Protein 8G72 (pdb70)

Nearest PDB structures (foldseek):
  8g72-assembly1_A  TM=1.008E+00  e=3.016E-26  Vicugna pacos
  4w6y-assembly1_B-2  TM=9.538E-01  e=6.584E-18  Lama glama
  6cw2-assembly3_A  TM=8.773E-01  e=2.023E-15  Homo sapiens
  9b82-assembly6_R  TM=9.046E-01  e=1.224E-14  Homo sapiens
  3ztj-assembly1_K  TM=8.642E-01  e=4.111E-15  Homo sapiens

Solvent-accessible surface area: 25667 Å² total; per-residue (Å²): 74,23,84,22,116,8,57,40,29,17,85,20,128,61,55,29,54,35,30,0,36,1,56,7,53,60,87,109,12,39,65,4,8,2,3,0,10,7,58,6,126,91,80,134,36,44,1,0,7,13,6,0,45,45,167,90,41,52,28,49,2,108,55,0,132,86,53,9,63,8,52,21,47,51,106,147,48,15,0,92,0,63,1,58,55,0,62,84,93,0,40,5,37,1,60,0,3,17,33,18,40,44,53,155,72,78,60,58,7,110,78,142,84,96,24,102,47,75,150,8,109,14,17,99,3,42,3,105,203,60,75,120,80,16,45,10,44,76,114,92,112,78,98,28,83,34,37,64,29,101,130,36,112,207,77,41,77,119,220,53,74,56,119,61,156,15,27,107,18,28,10,56,33,69,71,16,76,135,30,85,84,65,52,63,90,143,40,87,47,46,58,77,100,104,22,77,96,76,53,22,24,22,4,109,3,46,24,43,20,28,56,7,70,45,46,204,96,45,40,38,55,103,123,29,81,37,42,76,68,43,145,155,82,82,113,105,19,63,9,14,23,5,3,17,79,15,54,148,166,40,45,107,138,44,14,36,109,102,17,149,111,190,61,125,102,197,102,181,206,195,61,66,24,105,78,88,25,133,84,103,171,47,197,39,34,113,147,114,120,140,119,120,78,40,128,41,118,57,38,124,37,72,29,26,26,44,10,5,22,13,10,30,52,128,140,182,58,110,82,59,10,31,8,33,114,148,38,74,129,77,74,72,99,97,30,10,43,24,33,18,86,60,117,111,20,79,0,34,16,64,99,28,141,91,170,52,98,95,150,56,119,194,57,210,110,97,55,98,91,122,59,22,35,49,16,46,122,61,130,65,21,15,50,62,62,110,59,162

Radius of gyration: 32.64 Å; Cα contacts (8 Å, |Δi|>4): 735; chains: 2; bounding box: 47×43×105 Å

Secondary structure (DSSP, 8-state):
--EEEEE--EEE-TT-EEEEEEEEESS-TTSSEEEEEEE-TTS--EEEEEEETTTTEEEE-TTTTTTEEEEEETTTTEEEEEEES--GGG-EEEEEEE-SSPP-S-PPPP--GGG-SS----EEEEE-/----EEEE-PPP--B--THHHHS--SPPPTT---EEEE-SSB---HHHHHH--SSEEEEESS-GGGTTT--BSEEEEEEEEEEGGGTTT-STT---HHHHHTS---TT--EEEEEE--TTTT--SS-----------------SSSS--TT--STT---S-------S-S-GGGSEEEEEEEEEE--SS---B-----------SS-EEEEETTEEEEEEEEE------TT-----SS-SS--EEE-SSS--EEEEE---

B-factor: mean 228.13, std 33.08, range [181.75, 350.77]

Structure (mmCIF, N/CA/C/O backbone):
data_8G72
#
_entry.id   8G72
#
_cell.length_a   1.00
_cell.length_b   1.00
_cell.length_c   1.00
_cell.angle_alpha   90.00
_cell.angle_beta   90.00
_cell.angle_gamma   90.00
#
_symmetry.space_group_name_H-M   'P 1'
#
loop_
_entity.id
_entity.type
_entity.pdbx_description
1 polymer Nanosota-2
2 polymer 'Spike glycoprotein'
#
loop_
_atom_site.group_PDB
_atom_site.id
_atom_site.type_symbol
_atom_site.label_atom_id
_atom_site.label_alt_id
_atom_site.label_comp_id
_atom_site.label_asym_id
_atom_site.label_entity_id
_atom_site.label_seq_id
_atom_site.pdbx_PDB_ins_code
_atom_site.Cartn_x
_atom_site.Cartn_y
_atom_site.Cartn_z
_atom_site.occupancy
_atom_site.B_iso_or_equiv
_atom_site.auth_seq_id
_atom_site.auth_comp_id
_atom_site.auth_asym_id
_atom_site.auth_atom_id
_atom_site.pdbx_PDB_model_num
ATOM 1 N N . GLN A 1 3 ? 176.664 139.501 256.858 1.00 215.39 1 GLN A N 1
ATOM 2 C CA . GLN A 1 3 ? 175.401 139.988 256.317 1.00 215.39 1 GLN A CA 1
ATOM 3 C C . GLN A 1 3 ? 174.761 141.003 257.254 1.00 215.39 1 GLN A C 1
ATOM 4 O O . GLN A 1 3 ? 175.351 141.396 258.260 1.00 215.39 1 GLN A O 1
ATOM 10 N N . VAL A 1 4 ? 173.548 141.432 256.907 1.00 219.42 2 VAL A N 1
ATOM 11 C CA . VAL A 1 4 ? 172.827 142.402 257.721 1.00 219.42 2 VAL A CA 1
ATOM 12 C C . VAL A 1 4 ? 172.023 141.672 258.788 1.00 219.42 2 VAL A C 1
ATOM 13 O O . VAL A 1 4 ? 171.343 140.677 258.505 1.00 219.42 2 VAL A O 1
ATOM 17 N N . GLN A 1 5 ? 172.092 142.166 260.022 1.00 222.98 3 GLN A N 1
ATOM 18 C CA . GLN A 1 5 ? 171.369 141.588 261.146 1.00 222.98 3 GLN A CA 1
ATOM 19 C C . GLN A 1 5 ? 170.487 142.654 261.778 1.00 222.98 3 GLN A C 1
ATOM 20 O O . GLN A 1 5 ? 170.904 143.805 261.937 1.00 222.98 3 GLN A O 1
ATOM 26 N N . LEU A 1 6 ? 169.262 142.270 262.128 1.00 255.27 4 LEU A N 1
ATOM 27 C CA . LEU A 1 6 ? 168.272 143.197 262.655 1.00 255.27 4 LEU A CA 1
ATOM 28 C C . LEU A 1 6 ? 167.771 142.696 264.002 1.00 255.27 4 LEU A C 1
ATOM 29 O O . LEU A 1 6 ? 167.551 141.495 264.184 1.00 255.27 4 LEU A O 1
ATOM 34 N N . GLN A 1 7 ? 167.586 143.620 264.945 1.00 273.81 5 GLN A N 1
ATOM 35 C CA . GLN A 1 7 ? 167.088 143.273 266.272 1.00 273.81 5 GLN A CA 1
ATOM 36 C C . GLN A 1 7 ? 165.984 144.241 266.665 1.00 273.81 5 GLN A C 1
ATOM 37 O O . GLN A 1 7 ? 166.232 145.443 266.799 1.00 273.81 5 GLN A O 1
ATOM 43 N N . GLU A 1 8 ? 164.774 143.721 266.845 1.00 264.28 6 GLU A N 1
ATOM 44 C CA . GLU A 1 8 ? 163.659 144.531 267.313 1.00 264.28 6 GLU A CA 1
ATOM 45 C C . GLU A 1 8 ? 163.439 144.330 268.808 1.00 264.28 6 GLU A C 1
ATOM 46 O O . GLU A 1 8 ? 163.652 143.241 269.349 1.00 264.28 6 GLU A O 1
ATOM 52 N N . SER A 1 9 ? 163.011 145.399 269.475 1.00 260.53 7 SER A N 1
ATOM 53 C CA . SER A 1 9 ? 162.729 145.343 270.902 1.00 260.53 7 SER A CA 1
ATOM 54 C C . SER A 1 9 ? 161.729 146.435 271.252 1.00 260.53 7 SER A C 1
ATOM 55 O O . SER A 1 9 ? 161.428 147.313 270.442 1.00 260.53 7 SER A O 1
ATOM 58 N N . GLY A 1 10 ? 161.209 146.367 272.476 1.00 256.62 8 GLY A N 1
ATOM 59 C CA . GLY A 1 10 ? 160.322 147.390 272.990 1.00 256.62 8 GLY A CA 1
ATOM 60 C C . GLY A 1 10 ? 158.845 147.063 272.951 1.00 256.62 8 GLY A C 1
ATOM 61 O O . GLY A 1 10 ? 158.036 147.900 273.370 1.00 256.62 8 GLY A O 1
ATOM 62 N N . GLY A 1 11 ? 158.465 145.886 272.462 1.00 253.14 9 GLY A N 1
ATOM 63 C CA . GLY A 1 11 ? 157.065 145.517 272.420 1.00 253.14 9 GLY A CA 1
ATOM 64 C C . GLY A 1 11 ? 156.516 145.190 273.796 1.00 253.14 9 GLY A C 1
ATOM 65 O O . GLY A 1 11 ? 157.242 145.048 274.780 1.00 253.14 9 GLY A O 1
ATOM 66 N N . GLY A 1 12 ? 155.197 145.073 2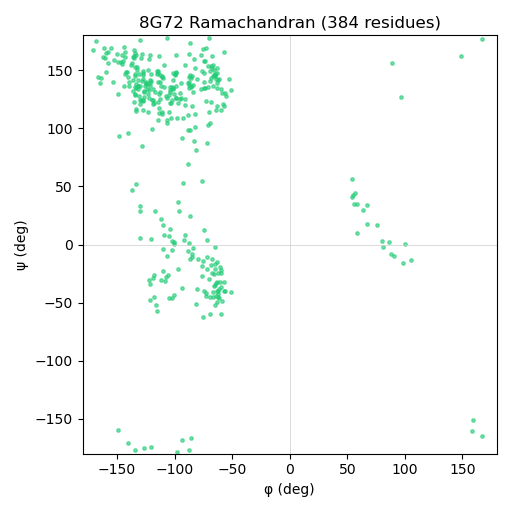73.863 1.00 254.35 10 GLY A N 1
ATOM 67 C CA . GLY A 1 12 ? 154.546 144.777 275.121 1.00 254.35 10 GLY A CA 1
ATOM 68 C C . GLY A 1 12 ? 153.048 144.998 275.036 1.00 254.35 10 GLY A C 1
ATOM 69 O O . GLY A 1 12 ? 152.471 145.102 273.953 1.00 254.35 10 GLY A O 1
ATOM 70 N N . ALA A 1 13 ? 152.435 145.061 276.216 1.00 276.26 11 ALA A N 1
ATOM 71 C CA . ALA A 1 13 ? 150.995 145.224 276.359 1.00 276.26 11 ALA A CA 1
ATOM 72 C C . ALA A 1 13 ? 150.669 146.672 276.694 1.00 276.26 11 ALA A C 1
ATOM 73 O O . ALA A 1 13 ? 151.324 147.280 277.548 1.00 276.26 11 ALA A O 1
ATOM 75 N N . VAL A 1 14 ? 149.659 147.222 276.019 1.00 259.29 12 VAL A N 1
ATOM 76 C CA . VAL A 1 14 ? 149.250 148.607 276.213 1.00 259.29 12 VAL A CA 1
ATOM 77 C C . VAL A 1 14 ? 147.729 148.657 276.309 1.00 259.29 12 VAL A C 1
ATOM 78 O O . VAL A 1 14 ? 147.025 147.725 275.918 1.00 259.29 12 VAL A O 1
ATOM 82 N N . GLN A 1 15 ? 147.230 149.772 276.839 1.00 246.00 13 GLN A N 1
ATOM 83 C CA . GLN A 1 15 ? 145.817 150.058 276.981 1.00 246.00 13 GLN A CA 1
ATOM 84 C C . GLN A 1 15 ? 145.451 151.163 275.998 1.00 246.00 13 GLN A C 1
ATOM 85 O O . GLN A 1 15 ? 146.207 152.138 275.874 1.00 246.00 13 GLN A O 1
ATOM 91 N N . PRO A 1 16 ? 144.319 151.055 275.265 1.00 248.29 14 PRO A N 1
ATOM 92 C CA . PRO A 1 16 ? 144.034 152.037 274.206 1.00 248.29 14 PRO A CA 1
ATOM 93 C C . PRO A 1 16 ? 144.024 153.478 274.692 1.00 248.29 14 PRO A C 1
ATOM 94 O O . PRO A 1 16 ? 143.381 153.812 275.692 1.00 248.29 14 PRO A O 1
ATOM 98 N N . GLY A 1 17 ? 144.746 154.337 273.974 1.00 252.25 15 GLY A N 1
ATOM 99 C CA . GLY A 1 17 ? 145.018 155.694 274.393 1.00 252.25 15 GLY A CA 1
ATOM 100 C C . GLY A 1 17 ? 146.431 155.905 274.892 1.00 252.25 15 GLY A C 1
ATOM 101 O O . GLY A 1 17 ? 146.857 157.059 275.040 1.00 252.25 15 GLY A O 1
ATOM 102 N N . GLY A 1 18 ? 147.167 154.828 275.154 1.00 247.87 16 GLY A N 1
ATOM 103 C CA . GLY A 1 18 ? 148.525 154.920 275.642 1.00 247.87 16 GLY A CA 1
ATOM 104 C C . GLY A 1 18 ? 149.541 155.072 274.525 1.00 247.87 16 GLY A C 1
ATOM 105 O O . GLY A 1 18 ? 149.221 155.356 273.369 1.00 247.87 16 GLY A O 1
ATOM 106 N N . SER A 1 19 ? 150.805 154.874 274.897 1.00 266.33 17 SER A N 1
ATOM 107 C CA . SER A 1 19 ? 151.927 155.011 273.982 1.00 266.33 17 SER A CA 1
ATOM 108 C C . SER A 1 19 ? 152.899 153.861 274.201 1.00 266.33 17 SER A C 1
ATOM 109 O O . SER A 1 19 ? 152.942 153.254 275.274 1.00 266.33 17 SER A O 1
ATOM 112 N N . LEU A 1 20 ? 153.684 153.565 273.167 1.00 260.47 18 LEU A N 1
ATOM 113 C CA . LEU A 1 20 ? 154.700 152.525 273.255 1.00 260.47 18 LEU A CA 1
ATOM 114 C C . LEU A 1 20 ? 155.909 152.927 272.424 1.00 260.47 18 LEU A C 1
ATOM 115 O O . LEU A 1 20 ? 155.809 153.756 271.517 1.00 260.47 18 LEU A O 1
ATOM 120 N N . GLY A 1 21 ? 157.056 152.334 272.748 1.00 249.53 19 GLY A N 1
ATOM 121 C CA . GLY A 1 21 ? 158.274 152.619 272.017 1.00 249.53 19 GLY A CA 1
ATOM 122 C C . GLY A 1 21 ? 158.984 151.388 271.493 1.00 249.53 19 GLY A C 1
ATOM 123 O O . GLY A 1 21 ? 159.453 150.555 272.274 1.00 249.53 19 GLY A O 1
ATOM 124 N N . LEU A 1 22 ? 159.072 151.262 270.172 1.00 246.18 20 LEU A N 1
ATOM 125 C CA . LEU A 1 22 ? 159.806 150.171 269.552 1.00 246.18 20 LEU A CA 1
ATOM 126 C C . LEU A 1 22 ? 161.170 150.659 269.082 1.00 246.18 20 LEU A C 1
ATOM 127 O O . LEU A 1 22 ? 161.331 151.811 268.673 1.00 246.18 20 LEU A O 1
ATOM 132 N N . SER A 1 23 ? 162.152 149.762 269.133 1.00 238.82 21 SER A N 1
ATOM 133 C CA . SER A 1 23 ? 163.520 150.073 268.751 1.00 238.82 21 SER A CA 1
ATOM 134 C C . SER A 1 23 ? 164.053 148.997 267.815 1.00 238.82 21 SER A C 1
ATOM 135 O O . SER A 1 23 ? 163.888 147.799 268.068 1.00 238.82 21 SER A O 1
ATOM 138 N N . CYS A 1 24 ? 164.692 149.440 266.736 1.00 244.30 22 CYS A N 1
ATOM 139 C CA . CYS A 1 24 ? 165.332 148.567 265.759 1.00 244.30 22 CYS A CA 1
ATOM 140 C C . CYS A 1 24 ? 166.822 148.863 265.738 1.00 244.30 22 CYS A C 1
ATOM 141 O O . CYS A 1 24 ? 167.225 150.004 265.482 1.00 244.30 22 CYS A O 1
ATOM 144 N N . THR A 1 25 ? 167.630 147.839 266.002 1.00 235.86 23 THR A N 1
ATOM 145 C CA . THR A 1 25 ? 169.081 147.937 265.923 1.00 235.86 23 THR A CA 1
ATOM 146 C C . THR A 1 25 ? 169.562 147.174 264.693 1.00 235.86 23 THR A C 1
ATOM 147 O O . THR A 1 25 ? 169.209 146.004 264.504 1.00 235.86 23 THR A O 1
ATOM 151 N N . ALA A 1 26 ? 170.363 147.835 263.863 1.00 224.90 24 ALA A N 1
ATOM 152 C CA . ALA A 1 26 ? 170.886 147.245 262.641 1.00 224.90 24 ALA A CA 1
ATOM 153 C C . ALA A 1 26 ? 172.386 147.017 262.767 1.00 224.90 24 ALA A C 1
ATOM 154 O O . ALA A 1 26 ? 173.094 147.804 263.401 1.00 224.90 24 ALA A O 1
ATOM 156 N N . SER A 1 27 ? 172.863 145.934 262.157 1.00 216.22 25 SER A N 1
ATOM 157 C CA . SER A 1 27 ? 174.279 145.606 262.176 1.00 216.22 25 SER A CA 1
ATOM 158 C C . SER A 1 27 ? 174.646 144.944 260.857 1.00 216.22 25 SER A C 1
ATOM 159 O O . SER A 1 27 ? 173.779 144.498 260.102 1.00 216.22 25 SER A O 1
ATOM 162 N N . GLY A 1 28 ? 175.945 144.907 260.574 1.00 219.01 26 GLY A N 1
ATOM 163 C CA . GLY A 1 28 ? 176.439 144.330 259.343 1.00 219.01 26 GLY A CA 1
ATOM 164 C C . GLY A 1 28 ? 176.350 145.239 258.139 1.00 219.01 26 GLY A C 1
ATOM 165 O O . GLY A 1 28 ? 176.788 144.844 257.051 1.00 219.01 26 GLY A O 1
ATOM 166 N N . PHE A 1 29 ? 175.804 146.442 258.299 1.00 231.25 27 PHE A N 1
ATOM 167 C CA . PHE A 1 29 ? 175.659 147.410 257.222 1.00 231.25 27 PHE A CA 1
ATOM 168 C C . PHE A 1 29 ? 175.380 148.768 257.845 1.00 231.25 27 PHE A C 1
ATOM 169 O O . PHE A 1 29 ? 174.673 148.854 258.853 1.00 231.25 27 PHE A O 1
ATOM 177 N N . ASN A 1 30 ? 175.930 149.818 257.244 1.00 241.55 28 ASN A N 1
ATOM 178 C CA . ASN A 1 30 ? 175.846 151.168 257.790 1.00 241.55 28 ASN A CA 1
ATOM 179 C C . ASN A 1 30 ? 174.555 151.810 257.294 1.00 241.55 28 ASN A C 1
ATOM 180 O O . ASN A 1 30 ? 174.499 152.323 256.172 1.00 241.55 28 ASN A O 1
ATOM 185 N N . PHE A 1 31 ? 173.520 151.783 258.132 1.00 248.58 29 PHE A N 1
ATOM 186 C CA . PHE A 1 31 ? 172.212 152.333 257.772 1.00 248.58 29 PHE A CA 1
ATOM 187 C C . PHE A 1 31 ? 172.089 153.790 258.225 1.00 248.58 29 PHE A C 1
ATOM 188 O O . PHE A 1 31 ? 171.148 154.185 258.912 1.00 248.58 29 PHE A O 1
ATOM 196 N N . GLU A 1 32 ? 173.067 154.598 257.820 1.00 261.44 30 GLU A N 1
ATOM 197 C CA . GLU A 1 32 ? 173.025 156.031 258.084 1.00 261.44 30 GLU A CA 1
ATOM 198 C C . GLU A 1 32 ? 172.724 156.861 256.845 1.00 261.44 30 GLU A C 1
ATOM 199 O O . GLU A 1 32 ? 172.486 158.067 256.969 1.00 261.44 30 GLU A O 1
ATOM 205 N N . THR A 1 33 ? 172.739 156.257 255.660 1.00 269.01 31 THR A N 1
ATOM 206 C CA . THR A 1 33 ? 172.356 156.966 254.447 1.00 269.01 31 THR A CA 1
ATOM 207 C C . THR A 1 33 ? 171.471 156.042 253.618 1.00 269.01 31 THR A C 1
ATOM 208 O O . THR A 1 33 ? 171.686 155.861 252.415 1.00 269.01 31 THR A O 1
ATOM 212 N N . SER A 1 34 ? 170.491 155.424 254.273 1.00 269.93 32 SER A N 1
ATOM 213 C CA . SER A 1 34 ? 169.598 154.474 253.623 1.00 269.93 32 SER A CA 1
ATOM 214 C C . SER A 1 34 ? 168.318 154.372 254.441 1.00 269.93 32 SER A C 1
ATOM 215 O O . SER A 1 34 ? 168.255 154.803 255.595 1.00 269.93 32 SER A O 1
ATOM 218 N N . THR A 1 35 ? 167.294 153.787 253.823 1.00 260.04 33 THR A N 1
ATOM 219 C CA . THR A 1 35 ? 165.965 153.736 254.419 1.00 260.04 33 THR A CA 1
ATOM 220 C C . THR A 1 35 ? 165.831 152.536 255.349 1.00 260.04 33 THR A C 1
ATOM 221 O O . THR A 1 35 ? 166.256 151.426 255.013 1.00 260.04 33 THR A O 1
ATOM 225 N N . VAL A 1 36 ? 165.242 152.763 256.523 1.00 252.58 34 VAL A N 1
ATOM 226 C CA . VAL A 1 36 ? 164.907 151.700 257.465 1.00 252.58 34 VAL A CA 1
ATOM 227 C C . VAL A 1 36 ? 163.481 151.932 257.945 1.00 252.58 34 VAL A C 1
ATOM 228 O O . VAL A 1 36 ? 163.090 153.072 258.216 1.00 252.58 34 VAL A O 1
ATOM 232 N N . GLY A 1 37 ? 162.696 150.853 258.049 1.00 265.46 35 GLY A N 1
ATOM 233 C CA . GLY A 1 37 ? 161.289 150.983 258.358 1.00 265.46 35 GLY A CA 1
ATOM 234 C C . GLY A 1 37 ? 160.780 149.860 259.240 1.00 265.46 35 GLY A C 1
ATOM 235 O O . GLY A 1 37 ? 161.461 148.861 259.485 1.00 265.46 35 GLY A O 1
ATOM 236 N N . TRP A 1 38 ? 159.552 150.057 259.713 1.00 261.39 36 TRP A N 1
ATOM 237 C CA . TRP A 1 38 ? 158.827 149.100 260.536 1.00 261.39 36 TRP A CA 1
ATOM 238 C C . TRP A 1 38 ? 157.618 148.580 259.772 1.00 261.39 36 TRP A C 1
ATOM 239 O O . TRP A 1 38 ? 156.818 149.370 259.247 1.00 261.39 36 TRP A O 1
ATOM 250 N N . PHE A 1 39 ? 157.496 147.252 259.731 1.00 270.00 37 PHE A N 1
ATOM 251 C CA . PHE A 1 39 ? 156.390 146.506 259.154 1.00 270.00 37 PHE A CA 1
ATOM 252 C C . PHE A 1 39 ? 155.665 145.777 260.278 1.00 270.00 37 PHE A C 1
ATOM 253 O O . PHE A 1 39 ? 156.214 145.584 261.364 1.00 270.00 37 PHE A O 1
ATOM 261 N N . ARG A 1 40 ? 154.436 145.341 260.011 1.00 277.08 38 ARG A N 1
ATOM 262 C CA . ARG A 1 40 ? 153.705 144.564 261.002 1.00 277.08 38 ARG A CA 1
ATOM 263 C C . ARG A 1 40 ? 152.997 143.403 260.322 1.00 277.08 38 ARG A C 1
ATOM 264 O O . ARG A 1 40 ? 152.696 143.453 259.127 1.00 277.08 38 ARG A O 1
ATOM 272 N N . GLN A 1 41 ? 152.743 142.350 261.097 1.00 256.96 39 GLN A N 1
ATOM 273 C CA . GLN A 1 41 ? 151.844 141.289 260.671 1.00 256.96 39 GLN A CA 1
ATOM 274 C C . GLN A 1 41 ? 150.943 140.949 261.847 1.00 256.96 39 GLN A C 1
ATOM 275 O O . GLN A 1 41 ? 151.413 140.796 262.978 1.00 256.96 39 GLN A O 1
ATOM 281 N N . ALA A 1 42 ? 149.651 140.878 261.584 1.00 249.63 40 ALA A N 1
ATOM 282 C CA . ALA A 1 42 ? 148.723 140.536 262.642 1.00 249.63 40 ALA A CA 1
ATOM 283 C C . ALA A 1 42 ? 147.912 139.306 262.257 1.00 249.63 40 ALA A C 1
ATOM 284 O O . ALA A 1 42 ? 147.678 139.072 261.066 1.00 249.63 40 ALA A O 1
ATOM 286 N N . PRO A 1 43 ? 147.491 138.499 263.229 1.00 249.21 41 PRO A N 1
ATOM 287 C CA . PRO A 1 43 ? 146.659 137.333 262.912 1.00 249.21 41 PRO A CA 1
ATOM 288 C C . PRO A 1 43 ? 145.383 137.743 262.191 1.00 249.21 41 PRO A C 1
ATOM 289 O O . PRO A 1 43 ? 144.572 138.514 262.709 1.00 249.21 41 PRO A O 1
ATOM 293 N N . GLY A 1 44 ? 145.207 137.213 260.982 1.00 268.83 42 GLY A N 1
ATOM 294 C CA . GLY A 1 44 ? 144.107 137.600 260.128 1.00 268.83 42 GLY A CA 1
ATOM 295 C C . GLY A 1 44 ? 144.357 138.823 259.272 1.00 268.83 42 GLY A C 1
ATOM 296 O O . GLY A 1 44 ? 143.448 139.241 258.542 1.00 268.83 42 GLY A O 1
ATOM 297 N N . LYS A 1 45 ? 145.551 139.410 259.334 1.00 269.33 43 LYS A N 1
ATOM 298 C CA . LYS A 1 45 ? 145.893 140.574 258.532 1.00 269.33 43 LYS A CA 1
ATOM 299 C C . LYS A 1 45 ? 147.183 140.313 257.768 1.00 269.33 43 LYS A C 1
ATOM 300 O O . LYS A 1 45 ? 148.074 139.596 258.231 1.00 269.33 43 LYS A O 1
ATOM 306 N N . GLU A 1 46 ? 147.268 140.910 256.582 1.00 286.11 44 GLU A N 1
ATOM 307 C CA . GLU A 1 46 ? 148.457 140.773 255.753 1.00 286.11 44 GLU A CA 1
ATOM 308 C C . GLU A 1 46 ? 149.604 141.604 256.318 1.00 286.11 44 GLU A C 1
ATOM 309 O O . GLU A 1 46 ? 149.398 142.559 257.073 1.00 286.11 44 GLU A O 1
ATOM 315 N N . ASN A 1 47 ? 150.826 141.222 255.952 1.00 288.69 45 ASN A N 1
ATOM 316 C CA . ASN A 1 47 ? 152.000 141.987 256.351 1.00 288.69 45 ASN A CA 1
ATOM 317 C C . ASN A 1 47 ? 151.946 143.385 255.749 1.00 288.69 45 ASN A C 1
ATOM 318 O O . ASN A 1 47 ? 151.928 143.549 254.526 1.00 288.69 45 ASN A O 1
ATOM 323 N N . GLU A 1 48 ? 151.923 144.395 256.615 1.00 280.92 46 GLU A N 1
ATOM 324 C CA . GLU A 1 48 ? 151.786 145.787 256.206 1.00 280.92 46 GLU A CA 1
ATOM 325 C C . GLU A 1 48 ? 152.920 146.604 256.805 1.00 280.92 46 GLU A C 1
ATOM 326 O O . GLU A 1 48 ? 153.209 146.488 258.001 1.00 280.92 46 GLU A O 1
ATOM 332 N N . GLY A 1 49 ? 153.561 147.423 255.975 1.00 280.52 47 GLY A N 1
ATOM 333 C CA . GLY A 1 49 ? 154.521 148.385 256.490 1.00 280.52 47 GLY A CA 1
ATOM 334 C C . GLY A 1 49 ? 153.803 149.561 257.120 1.00 280.52 47 GLY A C 1
ATOM 335 O O . GLY A 1 49 ? 152.853 150.106 256.546 1.00 280.52 47 GLY A O 1
ATOM 336 N N . VAL A 1 50 ? 154.245 149.954 258.312 1.00 279.96 48 VAL A N 1
ATOM 337 C CA . VAL A 1 50 ? 153.622 151.053 259.025 1.00 279.96 48 VAL A CA 1
ATOM 338 C C . VAL A 1 50 ? 154.485 152.311 259.038 1.00 279.96 48 VAL A C 1
ATOM 339 O O . VAL A 1 50 ? 153.936 153.417 259.106 1.00 279.96 48 VAL A O 1
ATOM 343 N N . SER A 1 51 ? 155.808 152.190 258.964 1.00 272.22 49 SER A N 1
ATOM 344 C CA . SER A 1 51 ? 156.614 153.403 259.024 1.00 272.22 49 SER A CA 1
ATOM 345 C C . SER A 1 51 ? 157.926 153.187 258.290 1.00 272.22 49 SER A C 1
ATOM 346 O O . SER A 1 51 ? 158.358 152.052 258.093 1.00 272.22 49 SER A O 1
ATOM 349 N N . CYS A 1 52 ? 158.552 154.291 257.883 1.00 299.33 50 CYS A N 1
ATOM 350 C CA . CYS A 1 52 ? 159.883 154.243 257.296 1.00 299.33 50 CYS A CA 1
ATOM 351 C C . CYS A 1 52 ? 160.540 155.612 257.403 1.00 299.33 50 CYS A C 1
ATOM 352 O O . CYS A 1 52 ? 159.867 156.646 257.356 1.00 299.33 50 CYS A O 1
ATOM 355 N N . ILE A 1 53 ? 161.865 155.609 257.545 1.00 284.00 51 ILE A N 1
ATOM 356 C CA . ILE A 1 53 ? 162.653 156.830 257.648 1.00 284.00 51 ILE A CA 1
ATOM 357 C C . ILE A 1 53 ? 163.942 156.658 256.852 1.00 284.00 51 ILE A C 1
ATOM 358 O O . ILE A 1 53 ? 164.577 155.596 256.903 1.00 284.00 51 ILE A O 1
ATOM 363 N N . ASN A 1 54 ? 164.302 157.689 256.090 1.00 287.69 52 ASN A N 1
ATOM 364 C CA . ASN A 1 54 ? 165.583 157.759 255.394 1.00 287.69 52 ASN A CA 1
ATOM 365 C C . ASN A 1 54 ? 166.467 158.746 256.150 1.00 287.69 52 ASN A C 1
ATOM 366 O O . ASN A 1 54 ? 166.174 159.946 256.189 1.00 287.69 52 ASN A O 1
ATOM 371 N N . LYS A 1 55 ? 167.549 158.240 256.749 1.00 254.12 53 LYS A N 1
ATOM 372 C CA . LYS A 1 55 ? 168.382 159.070 257.614 1.00 254.12 53 LYS A CA 1
ATOM 373 C C . LYS A 1 55 ? 169.194 160.087 256.815 1.00 254.12 53 LYS A C 1
ATOM 374 O O . LYS A 1 55 ? 169.607 161.114 257.366 1.00 254.12 53 LYS A O 1
ATO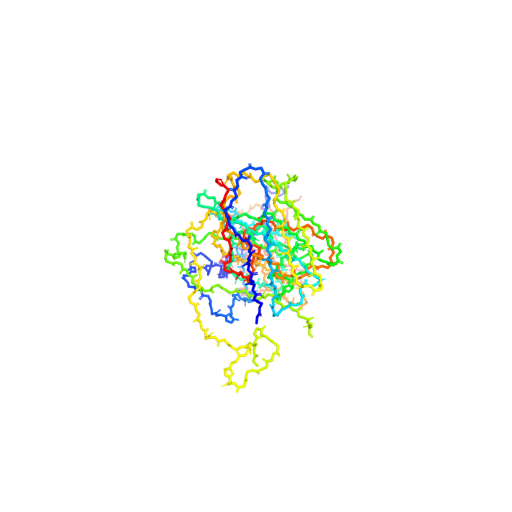M 380 N N . GLY A 1 56 ? 169.405 159.836 255.519 1.00 242.22 54 GLY A N 1
ATOM 381 C CA . GLY A 1 56 ? 170.183 160.763 254.708 1.00 242.22 54 GLY A CA 1
ATOM 382 C C . GLY A 1 56 ? 169.700 162.194 254.832 1.00 242.22 54 GLY A C 1
ATOM 383 O O . GLY A 1 56 ? 170.498 163.132 254.903 1.00 242.22 54 GLY A O 1
ATOM 384 N N . TYR A 1 57 ? 168.379 162.380 254.867 1.00 246.57 55 TYR A N 1
ATOM 385 C CA . TYR A 1 57 ? 167.784 163.648 255.269 1.00 246.57 55 TYR A CA 1
ATOM 386 C C . TYR A 1 57 ? 166.706 163.419 256.325 1.00 246.57 55 TYR A C 1
ATOM 387 O O . TYR A 1 57 ? 166.036 164.368 256.744 1.00 246.57 55 TYR A O 1
ATOM 396 N N . GLU A 1 58 ? 166.557 162.176 256.788 1.00 263.58 56 GLU A N 1
ATOM 397 C CA . GLU A 1 58 ? 165.554 161.761 257.765 1.00 263.58 56 GLU A CA 1
ATOM 398 C C . GLU A 1 58 ? 164.133 161.922 257.242 1.00 263.58 56 GLU A C 1
ATOM 399 O O . GLU A 1 58 ? 163.209 162.159 258.028 1.00 263.58 56 GLU A O 1
ATOM 405 N N . ASP A 1 59 ? 163.934 161.804 255.930 1.00 261.40 57 ASP A N 1
ATOM 406 C CA . ASP A 1 59 ? 162.602 161.927 255.347 1.00 261.40 57 ASP A CA 1
ATOM 407 C C . ASP A 1 59 ? 161.731 160.763 255.802 1.00 261.40 57 ASP A C 1
ATOM 408 O O . ASP A 1 59 ? 162.175 159.611 255.813 1.00 261.40 57 ASP A O 1
ATOM 413 N N . THR A 1 60 ? 160.491 161.062 256.171 1.00 272.23 58 THR A N 1
ATOM 414 C CA . THR A 1 60 ? 159.633 160.125 256.876 1.00 272.23 58 THR A CA 1
ATOM 415 C C . THR A 1 60 ? 158.428 159.740 256.022 1.00 272.23 58 THR A C 1
ATOM 416 O O . THR A 1 60 ? 157.949 160.531 255.204 1.00 272.23 58 THR A O 1
ATOM 420 N N . ASN A 1 61 ? 157.949 158.507 256.211 1.00 265.89 59 ASN A N 1
ATOM 421 C CA . ASN A 1 61 ? 156.715 158.037 255.594 1.00 265.89 59 ASN A CA 1
ATOM 422 C C . ASN A 1 61 ? 155.982 157.122 256.566 1.00 265.89 59 ASN A C 1
ATOM 423 O O . ASN A 1 61 ? 156.614 156.398 257.341 1.00 265.89 59 ASN A O 1
ATOM 428 N N . TYR A 1 62 ? 154.648 157.152 256.512 1.00 269.76 60 TYR A N 1
ATOM 429 C CA . TYR A 1 62 ? 153.811 156.326 257.372 1.00 269.76 60 TYR A CA 1
ATOM 430 C C . TYR A 1 62 ? 152.717 155.680 256.536 1.00 269.76 60 TYR A C 1
ATOM 431 O O . TYR A 1 62 ? 152.308 156.227 255.508 1.00 269.76 60 TYR A O 1
ATOM 440 N N . ALA A 1 63 ? 152.244 154.518 256.982 1.00 257.64 61 ALA A N 1
ATOM 441 C CA . ALA A 1 63 ? 151.095 153.889 256.345 1.00 257.64 61 ALA A CA 1
ATOM 442 C C . ALA A 1 63 ? 149.845 154.739 256.541 1.00 257.64 61 ALA A C 1
ATOM 443 O O . ALA A 1 63 ? 149.713 155.457 257.536 1.00 257.64 61 ALA A O 1
ATOM 445 N N . ASP A 1 64 ? 148.924 154.661 255.575 1.00 265.04 62 ASP A N 1
ATOM 446 C CA . ASP A 1 64 ? 147.652 155.365 255.713 1.00 265.04 62 ASP A CA 1
ATOM 447 C C . ASP A 1 64 ? 146.874 154.878 256.927 1.00 265.04 62 ASP A C 1
ATOM 448 O O . ASP A 1 64 ? 146.145 155.657 257.552 1.00 265.04 62 ASP A O 1
ATOM 453 N N . SER A 1 65 ? 147.014 153.597 257.276 1.00 272.89 63 SER A N 1
ATOM 454 C CA . SER A 1 65 ? 146.345 153.065 258.456 1.00 272.89 63 SER A CA 1
ATOM 455 C C . SER A 1 65 ? 146.916 153.628 259.750 1.00 272.89 63 SER A C 1
ATOM 456 O O . SER A 1 65 ? 146.263 153.533 260.794 1.00 272.89 63 SER A O 1
ATOM 459 N N . VAL A 1 66 ? 148.115 154.208 259.707 1.00 269.22 64 VAL A N 1
ATOM 460 C CA . VAL A 1 66 ? 148.781 154.726 260.895 1.00 269.22 64 VAL A CA 1
ATOM 461 C C . VAL A 1 66 ? 149.084 156.212 260.798 1.00 269.22 64 VAL A C 1
ATOM 462 O O . VAL A 1 66 ? 149.730 156.758 261.699 1.00 269.22 64 VAL A O 1
ATOM 466 N N . LYS A 1 67 ? 148.650 156.883 259.731 1.00 271.96 65 LYS A N 1
ATOM 467 C CA . LYS A 1 67 ? 148.912 158.308 259.571 1.00 271.96 65 LYS A CA 1
ATOM 468 C C . LYS A 1 67 ? 148.314 159.107 260.722 1.00 271.96 65 LYS A C 1
ATOM 469 O O . LYS A 1 67 ? 147.163 158.894 261.113 1.00 271.96 65 LYS A O 1
ATOM 475 N N . GLY A 1 68 ? 149.107 160.028 261.264 1.00 281.60 66 GLY A N 1
ATOM 476 C CA . GLY A 1 68 ? 148.660 160.891 262.334 1.00 281.60 66 GLY A CA 1
ATOM 477 C C . GLY A 1 68 ? 148.677 160.275 263.715 1.00 281.60 66 GLY A C 1
ATOM 478 O O . GLY A 1 68 ? 148.248 160.934 264.671 1.00 281.60 66 GLY A O 1
ATOM 479 N N . ARG A 1 69 ? 149.154 159.041 263.857 1.00 273.37 67 ARG A N 1
ATOM 480 C CA . ARG A 1 69 ? 149.175 158.362 265.145 1.00 273.37 67 ARG A CA 1
ATOM 481 C C . ARG A 1 69 ? 150.561 157.930 265.595 1.00 273.37 67 ARG A C 1
ATOM 482 O O . ARG A 1 69 ? 150.830 157.942 266.798 1.00 273.37 67 ARG A O 1
ATOM 490 N N . PHE A 1 70 ? 151.444 157.552 264.674 1.00 280.15 68 PHE A N 1
ATOM 491 C CA . PHE A 1 70 ? 152.772 157.054 265.007 1.00 280.15 68 PHE A CA 1
ATOM 492 C C . PHE A 1 70 ? 153.822 158.029 264.493 1.00 280.15 68 PHE A C 1
ATOM 493 O O . PHE A 1 70 ? 153.610 158.702 263.479 1.00 280.15 68 PHE A O 1
ATOM 501 N N . THR A 1 71 ? 154.952 158.113 265.196 1.00 263.62 69 THR A N 1
ATOM 502 C CA . THR A 1 71 ? 156.067 158.953 264.766 1.00 263.62 69 THR A CA 1
ATOM 503 C C . THR A 1 71 ? 157.361 158.151 264.821 1.00 263.62 69 THR A C 1
ATOM 504 O O . THR A 1 71 ? 157.681 157.548 265.849 1.00 263.62 69 THR A O 1
ATOM 508 N N . ILE A 1 72 ? 158.100 158.135 263.714 1.00 267.41 70 ILE A N 1
ATOM 509 C CA . ILE A 1 72 ? 159.343 157.376 263.611 1.00 267.41 70 ILE A CA 1
ATOM 510 C C . ILE A 1 72 ? 160.518 158.345 263.563 1.00 267.41 70 ILE A C 1
ATOM 511 O O . ILE A 1 72 ? 160.422 159.435 262.982 1.00 267.41 70 ILE A O 1
ATOM 516 N N . SER A 1 73 ? 161.626 157.954 264.189 1.00 258.40 71 SER A N 1
ATOM 517 C CA . SER A 1 73 ? 162.825 158.776 264.240 1.00 258.40 71 SER A CA 1
ATOM 518 C C . SER A 1 73 ? 164.041 157.869 264.134 1.00 258.40 71 SER A C 1
ATOM 519 O O . SER A 1 73 ? 163.961 156.659 264.365 1.00 258.40 71 SER A O 1
ATOM 522 N N . ARG A 1 74 ? 165.173 158.469 263.780 1.00 265.49 72 ARG A N 1
ATOM 523 C CA . ARG A 1 74 ? 166.413 157.738 263.574 1.00 265.49 72 ARG A CA 1
ATOM 524 C C . ARG A 1 74 ? 167.513 158.362 264.419 1.00 265.49 72 ARG A C 1
ATOM 525 O O . ARG A 1 74 ? 167.696 159.583 264.408 1.00 265.49 72 ARG A O 1
ATOM 533 N N . ASP A 1 75 ? 168.243 157.522 265.150 1.00 270.64 73 ASP A N 1
ATOM 534 C CA . ASP A 1 75 ? 169.326 157.959 266.024 1.00 270.64 73 ASP A CA 1
ATOM 535 C C . ASP A 1 75 ? 170.640 157.480 265.417 1.00 270.64 73 ASP A C 1
ATOM 536 O O . ASP A 1 75 ? 170.892 156.270 265.339 1.00 270.64 73 ASP A O 1
ATOM 541 N N . ALA A 1 76 ? 171.467 158.434 264.983 1.00 278.38 74 ALA A N 1
ATOM 542 C CA . ALA A 1 76 ? 172.772 158.103 264.419 1.00 278.38 74 ALA A CA 1
ATOM 543 C C . ALA A 1 76 ? 173.740 157.647 265.503 1.00 278.38 74 ALA A C 1
ATOM 544 O O . ALA A 1 76 ? 174.504 156.695 265.306 1.00 278.38 74 ALA A O 1
ATOM 546 N N . ALA A 1 77 ? 173.730 158.326 266.653 1.00 277.05 75 ALA A N 1
ATOM 547 C CA . ALA A 1 77 ? 174.622 157.948 267.744 1.00 277.05 75 ALA A CA 1
ATOM 548 C C . ALA A 1 77 ? 174.312 156.544 268.245 1.00 277.05 75 ALA A C 1
ATOM 549 O O . ALA A 1 77 ? 175.227 155.768 268.545 1.00 277.05 75 ALA A O 1
ATOM 551 N N . LYS A 1 78 ? 173.030 156.200 268.341 1.00 283.65 76 LYS A N 1
ATOM 552 C CA . LYS A 1 78 ? 172.622 154.851 268.702 1.00 283.65 76 LYS A CA 1
ATOM 553 C C . LYS A 1 78 ? 172.533 153.921 267.499 1.00 283.65 76 LYS A C 1
ATOM 554 O O . LYS A 1 78 ? 172.450 152.703 267.688 1.00 283.65 76 LYS A O 1
ATOM 560 N N . ASN A 1 79 ? 172.566 154.465 266.278 1.00 269.81 77 ASN A N 1
ATOM 561 C CA . ASN A 1 79 ? 172.437 153.678 265.050 1.00 269.81 77 ASN A CA 1
ATOM 562 C C . ASN A 1 79 ? 171.162 152.837 265.073 1.00 269.81 77 ASN A C 1
ATOM 563 O O . ASN A 1 79 ? 171.153 151.665 264.690 1.00 269.81 77 ASN A O 1
ATOM 568 N N . THR A 1 80 ? 170.070 153.450 265.526 1.00 266.47 78 THR A N 1
ATOM 569 C CA . THR A 1 80 ? 168.829 152.720 265.739 1.00 266.47 78 THR A CA 1
ATOM 570 C C . THR A 1 80 ? 167.658 153.503 265.167 1.00 266.47 78 THR A C 1
ATOM 571 O O . THR A 1 80 ? 167.764 154.690 264.852 1.00 266.47 78 THR A O 1
ATOM 575 N N . VAL A 1 81 ? 166.534 152.808 265.027 1.00 257.09 79 VAL A N 1
ATOM 576 C CA . VAL A 1 81 ? 165.286 153.399 264.562 1.00 257.09 79 VAL A CA 1
ATOM 577 C C . VAL A 1 81 ? 164.251 153.254 265.669 1.00 257.09 79 VAL A C 1
ATOM 578 O O . VAL A 1 81 ? 163.939 152.133 266.086 1.00 257.09 79 VAL A O 1
ATOM 582 N N . TYR A 1 82 ? 163.717 154.378 266.137 1.00 250.60 80 TYR A N 1
ATOM 583 C CA . TYR A 1 82 ? 162.776 154.393 267.248 1.00 250.60 80 TYR A CA 1
ATOM 584 C C . TYR A 1 82 ? 161.403 154.827 266.757 1.00 250.60 80 TYR A C 1
ATOM 585 O O . TYR A 1 82 ? 161.259 155.901 266.167 1.00 250.60 80 TYR A O 1
ATOM 594 N N . LEU A 1 83 ? 160.395 154.002 267.023 1.00 263.70 81 LEU A N 1
ATOM 595 C CA . LEU A 1 83 ? 159.022 154.286 266.631 1.00 263.70 81 LEU A CA 1
ATOM 596 C C . LEU A 1 83 ? 158.177 154.481 267.881 1.00 263.70 81 LEU A C 1
ATOM 597 O O . LEU A 1 83 ? 158.106 153.589 268.733 1.00 263.70 81 LEU A O 1
ATOM 602 N N . GLN A 1 84 ? 157.542 155.646 267.985 1.00 277.31 82 GLN A N 1
ATOM 603 C CA . GLN A 1 84 ? 156.686 155.995 269.110 1.00 277.31 82 GLN A CA 1
ATOM 604 C C . GLN A 1 84 ? 155.233 155.908 268.662 1.00 277.31 82 GLN A C 1
ATOM 605 O O . GLN A 1 84 ? 154.856 156.493 267.638 1.00 277.31 82 GLN A O 1
ATOM 611 N N . MET A 1 85 ? 154.426 155.176 269.426 1.00 271.97 83 MET A N 1
ATOM 612 C CA . MET A 1 85 ? 153.038 154.893 269.086 1.00 271.97 83 MET A CA 1
ATOM 613 C C . MET A 1 85 ? 152.141 155.577 270.109 1.00 271.97 83 MET A C 1
ATOM 614 O O . MET A 1 85 ? 152.188 155.247 271.300 1.00 271.97 83 MET A O 1
ATOM 619 N N . ASP A 1 86 ? 151.322 156.515 269.646 1.00 270.03 84 ASP A N 1
ATOM 620 C CA . ASP A 1 86 ? 150.374 157.222 270.492 1.00 270.03 84 ASP A CA 1
ATOM 621 C C . ASP A 1 86 ? 148.947 156.850 270.108 1.00 270.03 84 ASP A C 1
ATOM 622 O O . ASP A 1 86 ? 148.637 156.616 268.936 1.00 270.03 84 ASP A O 1
ATOM 627 N N . SER A 1 87 ? 148.077 156.811 271.119 1.00 265.65 85 SER A N 1
ATOM 628 C CA . SER A 1 87 ? 146.659 156.486 270.944 1.00 265.65 85 SER A CA 1
ATOM 629 C C . SER A 1 87 ? 146.481 155.159 270.208 1.00 265.65 85 SER A C 1
ATOM 630 O O . SER A 1 87 ? 145.824 155.075 269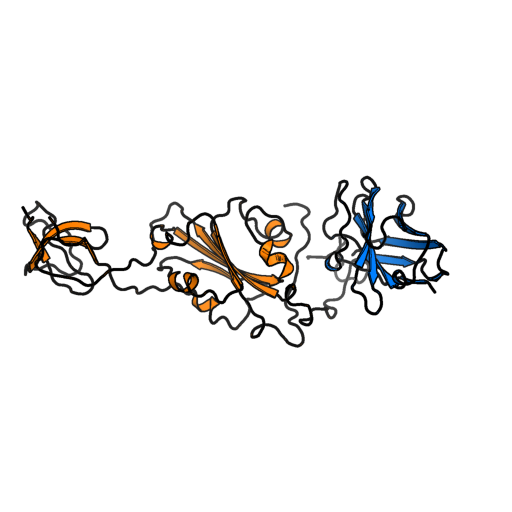.168 1.00 265.65 85 SER A O 1
ATOM 633 N N . LEU A 1 88 ? 147.083 154.112 270.766 1.00 273.42 86 LEU A N 1
ATOM 634 C CA . LEU A 1 88 ? 147.033 152.792 270.150 1.00 273.42 86 LEU A CA 1
ATOM 635 C C . LEU A 1 88 ? 145.621 152.227 270.115 1.00 273.42 86 LEU A C 1
ATOM 636 O O . LEU A 1 88 ? 144.819 152.434 271.030 1.00 273.42 86 LEU A O 1
ATOM 641 N N . GLN A 1 89 ? 145.331 151.503 269.042 1.00 276.94 87 GLN A N 1
ATOM 642 C CA . GLN A 1 89 ? 144.050 150.882 268.764 1.00 276.94 87 GLN A CA 1
ATOM 643 C C . GLN A 1 89 ? 144.236 149.378 268.595 1.00 276.94 87 GLN A C 1
ATOM 644 O O . GLN A 1 89 ? 145.352 148.911 268.337 1.00 276.94 87 GLN A O 1
ATOM 650 N N . PRO A 1 90 ? 143.168 148.586 268.753 1.00 291.07 88 PRO A N 1
ATOM 651 C CA . PRO A 1 90 ? 143.322 147.122 268.666 1.00 291.07 88 PRO A CA 1
ATOM 652 C C . PRO A 1 90 ? 143.918 146.626 267.356 1.00 291.07 88 PRO A C 1
ATOM 653 O O . PRO A 1 90 ? 144.622 145.609 267.357 1.00 291.07 88 PRO A O 1
ATOM 657 N N . GLU A 1 91 ? 143.656 147.306 266.238 1.00 276.49 89 GLU A N 1
ATOM 658 C CA . GLU A 1 91 ? 144.231 146.887 264.964 1.00 276.49 89 GLU A CA 1
ATOM 659 C C . GLU A 1 91 ? 145.749 147.005 264.934 1.00 276.49 89 GLU A C 1
ATOM 660 O O . GLU A 1 91 ? 146.381 146.403 264.059 1.00 276.49 89 GLU A O 1
ATOM 666 N N . ASP A 1 92 ? 146.346 147.756 265.859 1.00 256.00 90 ASP A N 1
ATOM 667 C CA . ASP A 1 92 ? 147.796 147.873 265.926 1.00 256.00 90 ASP A CA 1
ATOM 668 C C . ASP A 1 92 ? 148.454 146.680 266.605 1.00 256.00 90 ASP A C 1
ATOM 669 O O . ASP A 1 92 ? 149.681 146.549 266.533 1.00 256.00 90 ASP A O 1
ATOM 674 N N . THR A 1 93 ? 147.678 145.820 267.261 1.00 271.67 91 THR A N 1
ATOM 675 C CA . THR A 1 93 ? 148.229 144.611 267.859 1.00 271.67 91 THR A CA 1
ATOM 676 C C . THR A 1 93 ? 148.774 143.699 266.769 1.00 271.67 91 THR A C 1
ATOM 677 O O . THR A 1 93 ? 148.017 143.205 265.927 1.00 271.67 91 THR A O 1
ATOM 681 N N . ALA A 1 94 ? 150.086 143.470 266.791 1.00 284.05 92 ALA A N 1
ATOM 682 C CA . ALA A 1 94 ? 150.752 142.720 265.734 1.00 284.05 92 ALA A CA 1
ATOM 683 C C . ALA A 1 94 ? 152.190 142.438 266.154 1.00 284.05 92 ALA A C 1
ATOM 684 O O . ALA A 1 94 ? 152.703 142.999 267.130 1.00 284.05 92 ALA A O 1
ATOM 686 N N . THR A 1 95 ? 152.832 141.545 265.403 1.00 269.88 93 THR A N 1
ATOM 687 C CA . THR A 1 95 ? 154.268 141.337 265.499 1.00 269.88 93 THR A CA 1
ATOM 688 C C . THR A 1 95 ? 154.957 142.256 264.499 1.00 269.88 93 THR A C 1
ATOM 689 O O . THR A 1 95 ? 154.640 142.234 263.305 1.00 269.88 93 THR A O 1
ATOM 693 N N . TYR A 1 96 ? 155.891 143.063 264.991 1.00 268.67 94 TYR A N 1
ATOM 694 C CA . TYR A 1 96 ? 156.532 144.105 264.205 1.00 268.67 94 TYR A CA 1
ATOM 695 C C . TYR A 1 96 ? 157.917 143.647 263.768 1.00 268.67 94 TYR A C 1
ATOM 696 O O . TYR A 1 96 ? 158.679 143.093 264.569 1.00 268.67 94 TYR A O 1
ATOM 705 N N . TYR A 1 97 ? 158.231 143.885 262.499 1.00 274.45 95 TYR A N 1
ATOM 706 C CA . TYR A 1 97 ? 159.516 143.550 261.905 1.00 274.45 95 TYR A CA 1
ATOM 707 C C . TYR A 1 97 ? 160.219 144.831 261.488 1.00 274.45 95 TYR A C 1
ATOM 708 O O . TYR A 1 97 ? 159.572 145.806 261.097 1.00 274.45 95 TYR A O 1
ATOM 717 N N . CYS A 1 98 ? 161.542 144.835 261.585 1.00 283.02 96 CYS A N 1
ATOM 718 C CA . CYS A 1 98 ? 162.329 145.939 261.063 1.00 283.02 96 CYS A CA 1
ATOM 719 C C . CYS A 1 98 ? 162.931 145.529 259.726 1.00 283.02 96 CYS A C 1
ATOM 720 O O . CYS A 1 98 ? 163.476 144.430 259.589 1.00 283.02 96 CYS A O 1
ATOM 723 N N . ALA A 1 99 ? 162.830 146.417 258.738 1.00 291.75 97 ALA A N 1
ATOM 724 C CA . ALA A 1 99 ? 163.147 146.050 257.366 1.00 291.75 97 ALA A CA 1
ATOM 725 C C . ALA A 1 99 ? 163.824 147.213 256.655 1.00 291.75 97 ALA A C 1
ATOM 726 O O . ALA A 1 99 ? 163.822 148.347 257.140 1.00 291.75 97 ALA A O 1
ATOM 728 N N . ALA A 1 100 ? 164.420 146.907 255.504 1.00 271.21 98 ALA A N 1
ATOM 729 C CA . ALA A 1 100 ? 165.090 147.901 254.682 1.00 271.21 98 ALA A CA 1
ATOM 730 C C . ALA A 1 100 ? 165.006 147.473 253.224 1.00 271.21 98 ALA A C 1
ATOM 731 O O . ALA A 1 100 ? 164.711 146.314 252.919 1.00 271.21 98 ALA A O 1
ATOM 733 N N . HIS A 1 101 ? 165.270 148.419 252.328 1.00 244.04 99 HIS A N 1
ATOM 734 C CA . HIS A 1 101 ? 165.248 148.178 250.891 1.00 244.04 99 HIS A CA 1
ATOM 735 C C . HIS A 1 101 ? 166.605 147.656 250.444 1.00 244.04 99 HIS A C 1
ATOM 736 O O . HIS A 1 101 ? 167.637 148.038 251.007 1.00 244.04 99 HIS A O 1
ATOM 743 N N . ASN A 1 102 ? 166.597 146.774 249.442 1.00 228.84 100 ASN A N 1
ATOM 744 C CA . ASN A 1 102 ? 167.846 146.234 248.916 1.00 228.84 100 ASN A CA 1
ATOM 745 C C . ASN A 1 102 ? 168.749 147.348 248.403 1.00 228.84 100 ASN A C 1
ATOM 746 O O . ASN A 1 102 ? 169.942 147.394 248.724 1.00 228.84 100 ASN A O 1
ATOM 751 N N . GLU A 1 103 ? 168.198 148.250 247.603 1.00 233.28 101 GLU A N 1
ATOM 752 C CA . GLU A 1 103 ? 168.965 149.391 247.130 1.00 233.28 101 GLU A CA 1
ATOM 753 C C . GLU A 1 103 ? 168.922 150.507 248.169 1.00 233.28 101 GLU A C 1
ATOM 754 O O . GLU A 1 103 ? 167.834 151.001 248.497 1.00 233.28 101 GLU A O 1
ATOM 760 N N . PRO A 1 104 ? 170.061 150.930 248.707 1.00 232.80 102 PRO A N 1
ATOM 761 C CA . PRO A 1 104 ? 170.057 152.050 249.651 1.00 232.80 102 PRO A CA 1
ATOM 762 C C . PRO A 1 104 ? 169.801 153.371 248.945 1.00 232.80 102 PRO A C 1
ATOM 763 O O . PRO A 1 104 ? 170.518 153.765 248.022 1.00 232.80 102 PRO A O 1
ATOM 767 N N . TYR A 1 105 ? 168.756 154.060 249.396 1.00 245.23 103 TYR A N 1
ATOM 768 C CA . TYR A 1 105 ? 168.405 155.334 248.794 1.00 245.23 103 TYR A CA 1
ATOM 769 C C . TYR A 1 105 ? 169.249 156.457 249.389 1.00 245.23 103 TYR A C 1
ATOM 770 O O . TYR A 1 105 ? 169.807 156.341 250.483 1.00 245.23 103 TYR A O 1
ATOM 779 N N . PHE A 1 106 ? 169.334 157.563 248.649 1.00 250.23 104 PHE A N 1
ATOM 780 C CA . PHE A 1 106 ? 170.175 158.687 249.036 1.00 250.23 104 PHE A CA 1
ATOM 781 C C . PHE A 1 106 ? 169.434 160.017 248.987 1.00 250.23 104 PHE A C 1
ATOM 782 O O . PHE A 1 106 ? 170.068 161.055 248.762 1.00 250.23 104 PHE A O 1
ATOM 790 N N . CYS A 1 107 ? 168.120 160.019 249.189 1.00 276.99 105 CYS A N 1
ATOM 791 C CA . CYS A 1 107 ? 167.327 161.227 249.004 1.00 276.99 105 CYS A CA 1
ATOM 792 C C . CYS A 1 107 ? 166.146 161.205 249.963 1.00 276.99 105 CYS A C 1
ATOM 793 O O . CYS A 1 107 ? 166.144 160.492 250.970 1.00 276.99 105 CYS A O 1
ATOM 796 N N . ASP A 1 108 ? 165.134 162.005 249.628 1.00 267.86 106 ASP A N 1
ATOM 797 C CA . ASP A 1 108 ? 163.927 162.162 250.427 1.00 267.86 106 ASP A CA 1
ATOM 798 C C . ASP A 1 108 ? 162.873 161.113 250.105 1.00 267.86 106 ASP A C 1
ATOM 799 O O . ASP A 1 108 ? 161.679 161.366 250.305 1.00 267.86 106 ASP A O 1
ATOM 804 N N . TYR A 1 109 ? 163.288 159.958 249.590 1.00 250.92 107 TYR A N 1
ATOM 805 C CA . TYR A 1 109 ? 162.343 158.956 249.121 1.00 250.92 107 TYR A CA 1
ATOM 806 C C . TYR A 1 109 ? 161.412 158.511 250.241 1.00 250.92 107 TYR A C 1
ATOM 807 O O . TYR A 1 109 ? 161.852 158.170 251.343 1.00 250.92 107 TYR A O 1
ATOM 816 N N . SER A 1 110 ? 160.114 158.521 249.951 1.00 246.66 108 SER A N 1
ATOM 817 C CA . SER A 1 110 ? 159.140 157.981 250.883 1.00 246.66 108 SER A CA 1
ATOM 818 C C . SER A 1 110 ? 159.290 156.466 250.972 1.00 246.66 108 SER A C 1
ATOM 819 O O . SER A 1 110 ? 159.674 155.793 250.012 1.00 246.66 108 SER A O 1
ATOM 822 N N . GLY A 1 111 ? 158.972 155.928 252.143 1.00 262.99 109 GLY A N 1
ATOM 823 C CA . GLY A 1 111 ? 159.189 154.523 252.406 1.00 262.99 109 GLY A CA 1
ATOM 824 C C . GLY A 1 111 ? 158.060 153.642 251.904 1.00 262.99 109 GLY A C 1
ATOM 825 O O . GLY A 1 111 ? 156.884 153.899 252.148 1.00 262.99 109 GLY A O 1
ATOM 826 N N . ARG A 1 112 ? 158.445 152.589 251.188 1.00 270.87 110 ARG A N 1
ATOM 827 C CA . ARG A 1 112 ? 157.476 151.624 250.694 1.00 270.87 110 ARG A CA 1
ATOM 828 C C . ARG A 1 112 ? 156.977 150.744 251.834 1.00 270.87 110 ARG A C 1
ATOM 829 O O . ARG A 1 112 ? 157.739 150.330 252.711 1.00 270.87 110 ARG A O 1
ATOM 837 N N . PHE A 1 113 ? 155.674 150.459 251.815 1.00 312.19 111 PHE A N 1
ATOM 838 C CA . PHE A 1 113 ? 155.042 149.628 252.831 1.00 312.19 111 PHE A CA 1
ATOM 839 C C . PHE A 1 113 ? 154.459 148.342 252.251 1.00 312.19 111 PHE A C 1
ATOM 840 O O . PHE A 1 113 ? 153.490 147.803 252.795 1.00 312.19 111 PHE A O 1
ATOM 848 N N . ARG A 1 114 ? 155.036 147.840 251.161 1.00 280.35 112 ARG A N 1
ATOM 849 C CA . ARG A 1 114 ? 154.678 146.538 250.617 1.00 280.35 112 ARG A CA 1
ATOM 850 C C . ARG A 1 114 ? 155.507 145.455 251.291 1.00 280.35 112 ARG A C 1
ATOM 851 O O . ARG A 1 114 ? 156.701 145.637 251.539 1.00 280.35 112 ARG A O 1
ATOM 859 N N . TRP A 1 115 ? 154.866 144.321 251.583 1.00 274.22 113 TRP A N 1
ATOM 860 C CA . TRP A 1 115 ? 155.551 143.253 252.306 1.00 274.22 113 TRP A CA 1
ATOM 861 C C . TRP A 1 115 ? 156.740 142.706 251.525 1.00 274.22 113 TRP A C 1
ATOM 862 O O . TRP A 1 115 ? 157.675 142.167 252.123 1.00 274.22 113 TRP A O 1
ATOM 873 N N . ASN A 1 116 ? 156.729 142.835 250.196 1.00 254.67 114 ASN A N 1
ATOM 874 C CA . ASN A 1 116 ? 157.832 142.331 249.384 1.00 254.67 114 ASN A CA 1
ATOM 875 C C . ASN A 1 116 ? 159.103 143.163 249.527 1.00 254.67 114 ASN A C 1
ATOM 876 O O . ASN A 1 116 ? 160.089 142.887 248.836 1.00 254.67 114 ASN A O 1
ATOM 881 N N . GLU A 1 117 ? 159.109 144.165 250.404 1.00 242.24 115 GLU A N 1
ATOM 882 C CA . GLU A 1 117 ? 160.162 145.171 250.437 1.00 242.24 115 GLU A CA 1
ATOM 883 C C . GLU A 1 117 ? 161.381 144.742 251.254 1.00 242.24 115 GLU A C 1
ATOM 884 O O . GLU A 1 117 ? 162.415 145.418 251.202 1.00 242.24 115 GLU A O 1
ATOM 890 N N . TYR A 1 118 ? 161.315 143.618 251.962 1.00 225.80 116 TYR A N 1
ATOM 891 C CA . TYR A 1 118 ? 162.395 143.218 252.855 1.00 225.80 116 TYR A CA 1
ATOM 892 C C . TYR A 1 118 ? 163.292 142.198 252.166 1.00 225.80 116 TYR A C 1
ATOM 893 O O . TYR A 1 118 ? 162.805 141.282 251.496 1.00 225.80 116 TYR A O 1
ATOM 902 N N . SER A 1 119 ? 164.602 142.377 252.320 1.00 226.41 117 SER A N 1
ATOM 903 C CA . SER A 1 119 ? 165.596 141.393 251.913 1.00 226.41 117 SER A CA 1
ATOM 904 C C . SER A 1 119 ? 166.185 140.656 253.105 1.00 226.41 117 SER A C 1
ATOM 905 O O . SER A 1 119 ? 166.309 139.428 253.079 1.00 226.41 117 SER A O 1
ATOM 908 N N . TYR A 1 120 ? 166.549 141.384 254.157 1.00 220.13 118 TYR A N 1
ATOM 909 C CA . TYR A 1 120 ? 166.935 140.808 255.436 1.00 220.13 118 TYR A CA 1
ATOM 910 C C . TYR A 1 120 ? 165.908 141.213 256.483 1.00 220.13 118 TYR A C 1
ATOM 911 O O . TYR A 1 120 ? 165.432 142.353 256.489 1.00 220.13 118 TYR A O 1
ATOM 920 N N . TYR A 1 121 ? 165.569 140.279 257.367 1.00 252.36 119 TYR A N 1
ATOM 921 C CA . TYR A 1 121 ? 164.462 140.461 258.295 1.00 252.36 119 TYR A CA 1
ATOM 922 C C . TYR A 1 121 ? 164.855 140.004 259.691 1.00 252.36 119 TYR A C 1
ATOM 923 O O . TYR A 1 121 ? 165.558 139.003 259.853 1.00 252.36 119 TYR A O 1
ATOM 932 N N . GLY A 1 122 ? 164.398 140.751 260.696 1.00 265.42 120 GLY A N 1
ATOM 933 C CA . GLY A 1 122 ? 164.641 140.405 262.079 1.00 265.42 120 GLY A CA 1
ATOM 934 C C . GLY A 1 122 ? 163.582 139.474 262.640 1.00 265.42 120 GLY A C 1
ATOM 935 O O . GLY A 1 122 ? 162.665 139.027 261.952 1.00 265.42 120 GLY A O 1
ATOM 936 N N . GLN A 1 123 ? 163.721 139.181 263.934 1.00 271.31 121 GLN A N 1
ATOM 937 C CA . GLN A 1 123 ? 162.803 138.264 264.599 1.00 271.31 121 GLN A CA 1
ATOM 938 C C . GLN A 1 123 ? 161.451 138.897 264.906 1.00 271.31 121 GLN A C 1
ATOM 939 O O . GLN A 1 123 ? 160.452 138.174 264.990 1.00 271.31 121 GLN A O 1
ATOM 945 N N . GLY A 1 124 ? 161.393 140.209 265.077 1.00 279.70 122 GLY A N 1
ATOM 946 C CA . GLY A 1 124 ? 160.125 140.861 265.367 1.00 279.70 122 GLY A CA 1
ATOM 947 C C . GLY A 1 124 ? 159.837 140.936 266.852 1.00 279.70 122 GLY A C 1
ATOM 948 O O . GLY A 1 124 ? 160.341 140.156 267.660 1.00 279.70 122 GLY A O 1
ATOM 949 N N . THR A 1 125 ? 159.001 141.906 267.219 1.00 278.49 123 THR A N 1
ATOM 950 C CA . THR A 1 125 ? 158.600 142.122 268.603 1.00 278.49 123 THR A CA 1
ATOM 951 C C . THR A 1 125 ? 157.085 142.266 268.672 1.00 278.49 123 THR A C 1
ATOM 952 O O . THR A 1 125 ? 156.474 142.854 267.776 1.00 278.49 123 THR A O 1
ATOM 956 N N . GLN A 1 126 ? 156.479 141.711 269.719 1.00 268.74 124 GLN A N 1
ATOM 957 C CA . GLN A 1 126 ? 155.025 141.684 269.825 1.00 268.74 124 GLN A CA 1
ATOM 958 C C . GLN A 1 126 ? 154.505 142.956 270.487 1.00 268.74 124 GLN A C 1
ATOM 959 O O . GLN A 1 126 ? 155.089 143.445 271.460 1.00 268.74 124 GLN A O 1
ATOM 965 N N . VAL A 1 127 ? 153.419 143.506 269.944 1.00 271.43 125 VAL A N 1
ATOM 966 C CA . VAL A 1 127 ? 152.702 144.620 270.559 1.00 271.43 125 VAL A CA 1
ATOM 967 C C . VAL A 1 127 ? 151.230 144.242 270.625 1.00 271.43 125 VAL A C 1
ATOM 968 O O . VAL A 1 127 ? 150.622 143.918 269.597 1.00 271.43 125 VAL A O 1
ATOM 972 N N . THR A 1 128 ? 150.655 144.285 271.826 1.00 272.31 126 THR A N 1
ATOM 973 C CA . THR A 1 128 ? 149.253 143.932 272.031 1.00 272.31 126 THR A CA 1
ATOM 974 C C . THR A 1 128 ? 148.515 145.105 272.672 1.00 272.31 126 THR A C 1
ATOM 975 O O . THR A 1 128 ? 148.809 145.503 273.806 1.00 272.31 126 THR A O 1
ATOM 979 N N . VAL A 1 129 ? 147.583 145.680 271.914 1.00 267.40 127 VAL A N 1
ATOM 980 C CA . VAL A 1 129 ? 146.751 146.784 272.374 1.00 267.40 127 VAL A CA 1
ATOM 981 C C . VAL A 1 129 ? 145.454 146.216 272.931 1.00 267.40 127 VAL A C 1
ATOM 982 O O . VAL A 1 129 ? 144.486 146.011 272.190 1.00 267.40 127 VAL A O 1
ATOM 986 N N . SER A 1 130 ? 145.422 145.952 274.233 1.00 269.80 128 SER A N 1
ATOM 987 C CA . SER A 1 130 ? 144.248 145.339 274.842 1.00 269.80 128 SER A CA 1
ATOM 988 C C . SER A 1 130 ? 144.037 145.810 276.277 1.00 269.80 128 SER A C 1
ATOM 989 O O . SER A 1 130 ? 144.537 146.857 276.685 1.00 269.80 128 SER A O 1
ATOM 992 N N . GLN B 2 308 ? 142.789 147.272 179.948 1.00 247.32 321 GLN B N 1
ATOM 993 C CA . GLN B 2 308 ? 143.299 147.273 181.313 1.00 247.32 321 GLN B CA 1
ATOM 994 C C . GLN B 2 308 ? 143.549 145.853 181.808 1.00 247.32 321 GLN B C 1
ATOM 995 O O . GLN B 2 308 ? 142.790 144.939 181.488 1.00 247.32 321 GLN B O 1
ATOM 1001 N N . PRO B 2 309 ? 144.619 145.669 182.580 1.00 224.27 322 PRO B N 1
ATOM 1002 C CA . PRO B 2 309 ? 144.889 144.346 183.152 1.00 224.27 322 PRO B CA 1
ATOM 1003 C C . PRO B 2 309 ? 143.772 143.934 184.096 1.00 224.27 322 PRO B C 1
ATOM 1004 O O . PRO B 2 309 ? 143.151 144.771 184.755 1.00 224.27 322 PRO B O 1
ATOM 1008 N N . THR B 2 310 ? 143.516 142.628 184.154 1.00 215.81 323 THR B N 1
ATOM 1009 C CA . THR B 2 310 ? 142.361 142.139 184.899 1.00 215.81 323 THR B CA 1
ATOM 1010 C C . THR B 2 310 ? 142.603 142.187 186.407 1.00 215.81 323 THR B C 1
ATOM 1011 O O . THR B 2 310 ? 141.915 142.914 187.131 1.00 215.81 323 THR B O 1
ATOM 1015 N N . GLU B 2 311 ? 143.589 141.435 186.896 1.00 207.10 324 GLU B N 1
ATOM 1016 C CA . GLU B 2 311 ? 143.897 141.410 188.322 1.00 207.10 324 GLU B CA 1
ATOM 1017 C C . GLU B 2 311 ? 145.392 141.211 188.530 1.00 207.10 324 GLU B C 1
ATOM 1018 O O . GLU B 2 311 ? 146.098 140.705 187.652 1.00 207.10 324 GLU B O 1
ATOM 1024 N N . SER B 2 312 ? 145.864 141.630 189.702 1.00 200.69 325 SER B N 1
ATOM 1025 C CA . SER B 2 312 ? 147.271 141.524 190.057 1.00 200.69 325 SER B CA 1
ATOM 1026 C C . SER B 2 312 ? 147.572 140.169 190.692 1.00 200.69 325 SER B C 1
ATOM 1027 O O . SER B 2 312 ? 146.765 139.615 191.443 1.00 200.69 325 SER B O 1
ATOM 1030 N N . ILE B 2 313 ? 148.759 139.650 190.388 1.00 199.71 326 ILE B N 1
ATOM 1031 C CA . ILE B 2 313 ? 149.153 138.280 190.705 1.00 199.71 326 ILE B CA 1
ATOM 1032 C C . ILE B 2 313 ? 150.532 138.285 191.349 1.00 199.71 326 ILE B C 1
ATOM 1033 O O . ILE B 2 313 ? 151.431 138.992 190.889 1.00 199.71 326 ILE B O 1
ATOM 1038 N N . VAL B 2 314 ? 150.705 137.499 192.413 1.00 197.97 327 VAL B N 1
ATOM 1039 C CA . VAL B 2 314 ? 152.016 137.267 193.015 1.00 197.97 327 VAL B CA 1
ATOM 1040 C C . VAL B 2 314 ? 152.200 135.766 193.214 1.00 197.97 327 VAL B C 1
ATOM 1041 O O . VAL B 2 314 ? 151.272 135.076 193.651 1.00 197.97 327 VAL B O 1
ATOM 1045 N N . ARG B 2 315 ? 153.387 135.254 192.874 1.00 193.82 328 ARG B N 1
ATOM 1046 C CA . ARG B 2 315 ? 153.666 133.824 192.999 1.00 193.82 328 ARG B CA 1
ATOM 1047 C C . ARG B 2 315 ? 155.031 133.617 193.631 1.00 193.82 328 ARG B C 1
ATOM 1048 O O . ARG B 2 315 ? 156.045 134.066 193.087 1.00 193.82 328 ARG B O 1
ATOM 1056 N N . PHE B 2 316 ? 155.050 132.905 194.749 1.00 196.56 329 PHE B N 1
ATOM 1057 C CA . PHE B 2 316 ? 156.183 132.717 195.642 1.00 196.56 329 PHE B CA 1
ATOM 1058 C C . PHE B 2 316 ? 156.308 131.243 195.987 1.00 196.56 329 PHE B C 1
ATOM 1059 O O . PHE B 2 316 ? 155.311 130.510 195.977 1.00 196.56 329 PHE B O 1
ATOM 1067 N N . PRO B 2 317 ? 157.515 130.762 196.302 1.00 195.96 330 PRO B N 1
ATOM 1068 C CA . PRO B 2 317 ? 157.690 129.321 196.499 1.00 195.96 330 PRO B CA 1
ATOM 1069 C C . PRO B 2 317 ? 157.167 128.857 197.852 1.00 195.96 330 PRO B C 1
ATOM 1070 O O . PRO B 2 317 ? 156.943 129.646 198.772 1.00 195.96 330 PRO B O 1
ATOM 1074 N N . ASN B 2 318 ? 156.964 127.543 197.953 1.00 200.42 331 ASN B N 1
ATOM 1075 C CA . ASN B 2 318 ? 156.431 126.953 199.174 1.00 200.42 331 ASN B CA 1
ATOM 1076 C C . ASN B 2 318 ? 157.392 127.155 200.337 1.00 200.42 331 ASN B C 1
ATOM 1077 O O . ASN B 2 318 ? 158.613 127.086 200.178 1.00 200.42 331 ASN B O 1
ATOM 1082 N N . ILE B 2 319 ? 156.828 127.401 201.517 1.00 212.63 332 ILE B N 1
ATOM 1083 C CA . ILE B 2 319 ? 157.640 127.635 202.705 1.00 212.63 332 ILE B CA 1
ATOM 1084 C C . ILE B 2 319 ? 158.233 126.313 203.178 1.00 212.63 332 ILE B C 1
ATOM 1085 O O . ILE B 2 319 ? 157.551 125.282 203.214 1.00 212.63 332 ILE B O 1
ATOM 1090 N N . THR B 2 320 ? 159.526 126.329 203.501 1.00 205.83 333 THR B N 1
ATOM 1091 C CA . THR B 2 320 ? 160.225 125.143 203.977 1.00 205.83 333 THR B CA 1
ATOM 1092 C C . THR B 2 320 ? 160.845 125.342 205.356 1.00 205.83 333 THR B C 1
ATOM 1093 O O . THR B 2 320 ? 160.679 124.490 206.233 1.00 205.83 333 THR B O 1
ATOM 1097 N N . ASN B 2 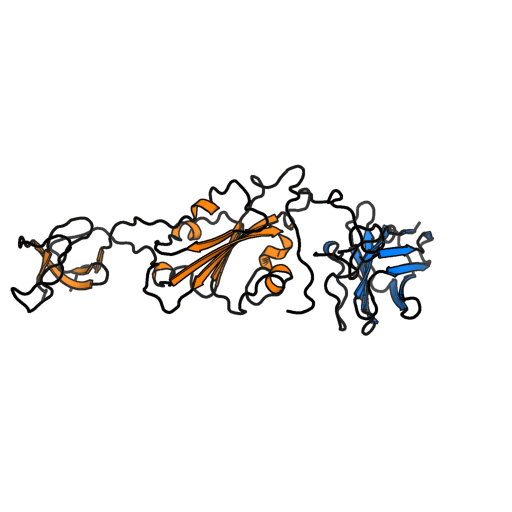321 ? 161.555 126.446 205.578 1.00 206.63 334 ASN B N 1
ATOM 1098 C CA . ASN B 2 321 ? 162.253 126.669 206.840 1.00 206.63 334 ASN B CA 1
ATOM 1099 C C . ASN B 2 321 ? 161.311 127.346 207.824 1.00 206.63 334 ASN B C 1
ATOM 1100 O O . ASN B 2 321 ? 160.936 128.509 207.642 1.00 206.63 334 ASN B O 1
ATOM 1105 N N . LEU B 2 322 ? 160.931 126.621 208.869 1.00 203.77 335 LEU B N 1
ATOM 1106 C CA . LEU B 2 322 ? 160.087 127.153 209.930 1.00 203.77 335 LEU B CA 1
ATOM 1107 C C . LEU B 2 322 ? 160.966 127.440 211.139 1.00 203.77 335 LEU B C 1
ATOM 1108 O O . LEU B 2 322 ? 161.797 126.607 211.517 1.00 203.77 335 LEU B O 1
ATOM 1113 N N . CYS B 2 323 ? 160.793 128.617 211.730 1.00 203.00 336 CYS B N 1
ATOM 1114 C CA . CYS B 2 323 ? 161.557 128.960 212.917 1.00 203.00 336 CYS B CA 1
ATOM 1115 C C . CYS B 2 323 ? 161.213 127.994 214.048 1.00 203.00 336 CYS B C 1
ATOM 1116 O O . CYS B 2 323 ? 160.043 127.645 214.233 1.00 203.00 336 CYS B O 1
ATOM 1119 N N . PRO B 2 324 ? 162.202 127.548 214.826 1.00 194.58 337 PRO B N 1
ATOM 1120 C CA . PRO B 2 324 ? 161.919 126.606 215.923 1.00 194.58 337 PRO B CA 1
ATOM 1121 C C . PRO B 2 324 ? 161.279 127.292 217.126 1.00 194.58 337 PRO B C 1
ATOM 1122 O O . PRO B 2 324 ? 161.758 127.206 218.258 1.00 194.58 337 PRO B O 1
ATOM 1126 N N . PHE B 2 325 ? 160.167 127.985 216.876 1.00 186.63 338 PHE B N 1
ATOM 1127 C CA . PHE B 2 325 ? 159.396 128.564 217.968 1.00 186.63 338 PHE B CA 1
ATOM 1128 C C . PHE B 2 325 ? 158.679 127.478 218.758 1.00 186.63 338 PHE B C 1
ATOM 1129 O O . PHE B 2 325 ? 158.154 127.744 219.845 1.00 186.63 338 PHE B O 1
ATOM 1137 N N . GLY B 2 326 ? 158.661 126.249 218.232 1.00 188.01 339 GLY B N 1
ATOM 1138 C CA . GLY B 2 326 ? 158.022 125.148 218.934 1.00 188.01 339 GLY B CA 1
ATOM 1139 C C . GLY B 2 326 ? 158.639 124.861 220.288 1.00 188.01 339 GLY B C 1
ATOM 1140 O O . GLY B 2 326 ? 158.007 124.232 221.142 1.00 188.01 339 GLY B O 1
ATOM 1141 N N . GLU B 2 327 ? 159.874 125.317 220.510 1.00 189.31 340 GLU B N 1
ATOM 1142 C CA . GLU B 2 327 ? 160.460 125.261 221.843 1.00 189.31 340 GLU B CA 1
ATOM 1143 C C . GLU B 2 327 ? 159.720 126.139 222.841 1.00 189.31 340 GLU B C 1
ATOM 1144 O O . GLU B 2 327 ? 160.101 126.168 224.013 1.00 189.31 340 GLU B O 1
ATOM 1150 N N . VAL B 2 328 ? 158.693 126.861 222.406 1.00 187.09 341 VAL B N 1
ATOM 1151 C CA . VAL B 2 328 ? 157.844 127.649 223.286 1.00 187.09 341 VAL B CA 1
ATOM 1152 C C . VAL B 2 328 ? 156.519 126.943 223.558 1.00 187.09 341 VAL B C 1
ATOM 1153 O O . VAL B 2 328 ? 156.066 126.879 224.702 1.00 187.09 341 VAL B O 1
ATOM 1157 N N . PHE B 2 329 ? 155.874 126.415 222.511 1.00 187.14 342 PHE B N 1
ATOM 1158 C CA . PHE B 2 329 ? 154.658 125.632 222.714 1.00 187.14 342 PHE B CA 1
ATOM 1159 C C . PHE B 2 329 ? 154.909 124.359 223.509 1.00 187.14 342 PHE B C 1
ATOM 1160 O O . PHE B 2 329 ? 154.125 124.028 224.405 1.00 187.14 342 PHE B O 1
ATOM 1168 N N . ASN B 2 330 ? 155.976 123.629 223.189 1.00 186.25 343 ASN B N 1
ATOM 1169 C CA . ASN B 2 330 ? 156.191 122.288 223.712 1.00 186.25 343 ASN B CA 1
ATOM 1170 C C . ASN B 2 330 ? 157.379 122.210 224.664 1.00 186.25 343 ASN B C 1
ATOM 1171 O O . ASN B 2 330 ? 157.932 121.124 224.864 1.00 186.25 343 ASN B O 1
ATOM 1176 N N . ALA B 2 331 ? 157.782 123.333 225.252 1.00 188.85 344 ALA B N 1
ATOM 1177 C CA . ALA B 2 331 ? 158.876 123.315 226.210 1.00 188.85 344 ALA B CA 1
ATOM 1178 C C . ALA B 2 331 ? 158.461 122.582 227.479 1.00 188.85 344 ALA B C 1
ATOM 1179 O O . ALA B 2 331 ? 157.487 122.943 228.145 1.00 188.85 344 ALA B O 1
ATOM 1181 N N . THR B 2 332 ? 159.221 121.540 227.812 1.00 198.05 345 THR B N 1
ATOM 1182 C CA . THR B 2 332 ? 158.853 120.696 228.942 1.00 198.05 345 THR B CA 1
ATOM 1183 C C . THR B 2 332 ? 159.802 120.866 230.123 1.00 198.05 345 THR B C 1
ATOM 1184 O O . THR B 2 332 ? 159.421 120.576 231.263 1.00 198.05 345 THR B O 1
ATOM 1188 N N . ARG B 2 333 ? 161.027 121.331 229.885 1.00 210.39 346 ARG B N 1
ATOM 1189 C CA . ARG B 2 333 ? 162.044 121.390 230.926 1.00 210.39 346 ARG B CA 1
ATOM 1190 C C . ARG B 2 333 ? 162.675 122.772 230.981 1.00 210.39 346 ARG B C 1
ATOM 1191 O O . ARG B 2 333 ? 162.591 123.546 230.023 1.00 210.39 346 ARG B O 1
ATOM 1199 N N . PHE B 2 334 ? 163.306 123.069 232.112 1.00 239.34 347 PHE B N 1
ATOM 1200 C CA . PHE B 2 334 ? 163.965 124.342 232.354 1.00 239.34 347 PHE B CA 1
ATOM 1201 C C . PHE B 2 334 ? 165.427 124.266 231.932 1.00 239.34 347 PHE B C 1
ATOM 1202 O O . PHE B 2 334 ? 166.030 123.190 231.904 1.00 239.34 347 PHE B O 1
ATOM 1210 N N . ALA B 2 335 ? 165.990 125.425 231.605 1.00 277.56 348 ALA B N 1
ATOM 1211 C CA . ALA B 2 335 ? 167.377 125.503 231.178 1.00 277.56 348 ALA B CA 1
ATOM 1212 C C . ALA B 2 335 ? 168.322 125.362 232.368 1.00 277.56 348 ALA B C 1
ATOM 1213 O O . ALA B 2 335 ? 167.915 125.410 233.532 1.00 277.56 348 ALA B O 1
ATOM 1215 N N . SER B 2 336 ? 169.602 125.182 232.056 1.00 320.21 349 SER B N 1
ATOM 1216 C CA . SER B 2 336 ? 170.625 125.110 233.087 1.00 320.21 349 SER B CA 1
ATOM 1217 C C . SER B 2 336 ? 170.786 126.461 233.777 1.00 320.21 349 SER B C 1
ATOM 1218 O O . SER B 2 336 ? 170.355 127.500 233.269 1.00 320.21 349 SER B O 1
ATOM 1221 N N . VAL B 2 337 ? 171.410 126.433 234.957 1.00 350.77 350 VAL B N 1
ATOM 1222 C CA . VAL B 2 337 ? 171.569 127.647 235.754 1.00 350.77 350 VAL B CA 1
ATOM 1223 C C . VAL B 2 337 ? 172.404 128.686 235.014 1.00 350.77 350 VAL B C 1
ATOM 1224 O O . VAL B 2 337 ? 172.100 129.885 235.059 1.00 350.77 350 VAL B O 1
ATOM 1228 N N . TYR B 2 338 ? 173.459 128.255 234.319 1.00 335.31 351 TYR B N 1
ATOM 1229 C CA . TYR B 2 338 ? 174.344 129.193 233.638 1.00 335.31 351 TYR B CA 1
ATOM 1230 C C . TYR B 2 338 ? 173.738 129.752 232.356 1.00 335.31 351 TYR B C 1
ATOM 1231 O O . TYR B 2 338 ? 174.253 130.742 231.825 1.00 335.31 351 TYR B O 1
ATOM 1240 N N . ALA B 2 339 ? 172.665 129.150 231.849 1.00 297.11 352 ALA B N 1
ATOM 1241 C CA . ALA B 2 339 ? 172.280 129.281 230.447 1.00 297.11 352 ALA B CA 1
ATOM 1242 C C . ALA B 2 339 ? 170.793 129.581 230.290 1.00 297.11 352 ALA B C 1
ATOM 1243 O O . ALA B 2 339 ? 170.076 128.882 229.570 1.00 297.11 352 ALA B O 1
ATOM 1245 N N . TRP B 2 340 ? 170.292 130.600 230.990 1.00 231.89 353 TRP B N 1
ATOM 1246 C CA . TRP B 2 340 ? 168.972 131.125 230.656 1.00 231.89 353 TRP B CA 1
ATOM 1247 C C . TRP B 2 340 ? 168.918 131.422 229.161 1.00 231.89 353 TRP B C 1
ATOM 1248 O O . TRP B 2 340 ? 169.829 132.036 228.599 1.00 231.89 353 TRP B O 1
ATOM 1259 N N . ASN B 2 341 ? 167.844 130.977 228.508 1.00 239.59 354 ASN B N 1
ATOM 1260 C CA . ASN B 2 341 ? 167.940 130.547 227.114 1.00 239.59 354 ASN B CA 1
ATOM 1261 C C . ASN B 2 341 ? 168.149 131.735 226.185 1.00 239.59 354 ASN B C 1
ATOM 1262 O O . ASN B 2 341 ? 167.202 132.458 225.871 1.00 239.59 354 ASN B O 1
ATOM 1267 N N . ARG B 2 342 ? 169.384 131.909 225.727 1.00 234.91 355 ARG B N 1
ATOM 1268 C CA . ARG B 2 342 ? 169.775 132.999 224.840 1.00 234.91 355 ARG B CA 1
ATOM 1269 C C . ARG B 2 342 ? 170.297 132.376 223.553 1.00 234.91 355 ARG B C 1
ATOM 1270 O O . ARG B 2 342 ? 171.452 131.941 223.494 1.00 234.91 355 ARG B O 1
ATOM 1278 N N . LYS B 2 343 ? 169.454 132.330 222.526 1.00 228.91 356 LYS B N 1
ATOM 1279 C CA . LYS B 2 343 ? 169.784 131.621 221.297 1.00 228.91 356 LYS B CA 1
ATOM 1280 C C . LYS B 2 343 ? 169.769 132.562 220.100 1.00 228.91 356 LYS B C 1
ATOM 1281 O O . LYS B 2 343 ? 168.923 133.461 220.008 1.00 228.91 356 LYS B O 1
ATOM 1287 N N . ARG B 2 344 ? 170.734 132.359 219.205 1.00 214.04 357 ARG B N 1
ATOM 1288 C CA . ARG B 2 344 ? 170.827 133.071 217.941 1.00 214.04 357 ARG B CA 1
ATOM 1289 C C . ARG B 2 344 ? 169.945 132.373 216.914 1.00 214.04 357 ARG B C 1
ATOM 1290 O O . ARG B 2 344 ? 169.928 131.143 216.825 1.00 214.04 357 ARG B O 1
ATOM 1298 N N . ILE B 2 345 ? 169.211 133.168 216.141 1.00 221.34 358 ILE B N 1
ATOM 1299 C CA . ILE B 2 345 ? 168.288 132.673 215.132 1.00 221.34 358 ILE B CA 1
ATOM 1300 C C . ILE B 2 345 ? 168.627 133.364 213.820 1.00 221.34 358 ILE B C 1
ATOM 1301 O O . ILE B 2 345 ? 168.639 134.602 213.745 1.00 221.34 358 ILE B O 1
ATOM 1306 N N . SER B 2 346 ? 168.913 132.561 212.796 1.00 219.68 359 SER B N 1
ATOM 1307 C CA . SER B 2 346 ? 169.279 133.052 211.477 1.00 219.68 359 SER B CA 1
ATOM 1308 C C . SER B 2 346 ? 169.078 131.926 210.473 1.00 219.68 359 SER B C 1
ATOM 1309 O O . SER B 2 346 ? 168.859 130.770 210.847 1.00 219.68 359 SER B O 1
ATOM 1312 N N . ASN B 2 347 ? 169.151 132.286 209.190 1.00 225.70 360 ASN B N 1
ATOM 1313 C CA . ASN B 2 347 ? 169.040 131.332 208.084 1.00 225.70 360 ASN B CA 1
ATOM 1314 C C . ASN B 2 347 ? 167.732 130.543 208.152 1.00 225.70 360 ASN B C 1
ATOM 1315 O O . ASN B 2 347 ? 167.703 129.326 207.964 1.00 225.70 360 ASN B O 1
ATOM 1320 N N . CYS B 2 348 ? 166.640 131.251 208.423 1.00 227.70 361 CYS B N 1
ATOM 1321 C CA . CYS B 2 348 ? 165.333 130.614 208.494 1.00 227.70 361 CYS B CA 1
ATOM 1322 C C . CYS B 2 348 ? 164.256 131.674 208.327 1.00 227.70 361 CYS B C 1
ATOM 1323 O O . CYS B 2 348 ? 164.501 132.870 208.507 1.00 227.70 361 CYS B O 1
ATOM 1326 N N . VAL B 2 349 ? 163.059 131.218 207.975 1.00 217.00 362 VAL B N 1
ATOM 1327 C CA . VAL B 2 349 ? 161.904 132.094 207.830 1.00 217.00 362 VAL B CA 1
ATOM 1328 C C . VAL B 2 349 ? 161.110 132.070 209.128 1.00 217.00 362 VAL B C 1
ATOM 1329 O O . VAL B 2 349 ? 160.794 130.996 209.654 1.00 217.00 362 VAL B O 1
ATOM 1333 N N . ALA B 2 350 ? 160.786 133.252 209.643 1.00 211.10 363 ALA B N 1
ATOM 1334 C CA . ALA B 2 350 ? 160.128 133.404 210.936 1.00 211.10 363 ALA B CA 1
ATOM 1335 C C . ALA B 2 350 ? 158.631 133.587 210.717 1.00 211.10 363 ALA B C 1
ATOM 1336 O O . ALA B 2 350 ? 158.190 134.637 210.239 1.00 211.10 363 ALA B O 1
ATOM 1338 N N . ASP B 2 351 ? 157.854 132.567 211.077 1.00 207.66 364 ASP B N 1
ATOM 1339 C CA . ASP B 2 351 ? 156.402 132.594 210.936 1.00 207.66 364 ASP B CA 1
ATOM 1340 C C . ASP B 2 351 ? 155.791 133.100 212.238 1.00 207.66 364 ASP B C 1
ATOM 1341 O O . ASP B 2 351 ? 155.800 132.395 213.252 1.00 207.66 364 ASP B O 1
ATOM 1346 N N . TYR B 2 352 ? 155.262 134.320 212.211 1.00 204.40 365 TYR B N 1
ATOM 1347 C CA . TYR B 2 352 ? 154.607 134.900 213.374 1.00 204.40 365 TYR B CA 1
ATOM 1348 C C . TYR B 2 352 ? 153.088 134.868 213.282 1.00 204.40 365 TYR B C 1
ATOM 1349 O O . TYR B 2 352 ? 152.420 135.374 214.189 1.00 204.40 365 TYR B O 1
ATOM 1358 N N . SER B 2 353 ? 152.531 134.276 212.223 1.00 200.24 366 SER B N 1
ATOM 1359 C CA . SER B 2 353 ? 151.093 134.362 211.991 1.00 200.24 366 SER B CA 1
ATOM 1360 C C . SER B 2 353 ? 150.290 133.702 213.104 1.00 200.24 366 SER B C 1
ATOM 1361 O O . SER B 2 353 ? 149.182 134.153 213.415 1.00 200.24 366 SER B O 1
ATOM 1364 N N . VAL B 2 354 ? 150.824 132.642 213.714 1.00 202.29 367 VAL B N 1
ATOM 1365 C CA . VAL B 2 354 ? 150.099 131.958 214.781 1.00 202.29 367 VAL B CA 1
ATOM 1366 C C . VAL B 2 354 ? 149.943 132.867 215.996 1.00 202.29 367 VAL B C 1
ATOM 1367 O O . VAL B 2 354 ? 148.916 132.834 216.685 1.00 202.29 367 VAL B O 1
ATOM 1371 N N . LEU B 2 355 ? 150.949 133.698 216.271 1.00 204.07 368 LEU B N 1
ATOM 1372 C CA . LEU B 2 355 ? 150.933 134.517 217.477 1.00 204.07 368 LEU B CA 1
ATOM 1373 C C . LEU B 2 355 ? 149.876 135.612 217.403 1.00 204.07 368 LEU B C 1
ATOM 1374 O O . LEU B 2 355 ? 149.343 136.038 218.433 1.00 204.07 368 LEU B O 1
ATOM 1379 N N . TYR B 2 356 ? 149.567 136.089 216.193 1.00 205.09 369 TYR B N 1
ATOM 1380 C CA . TYR B 2 356 ? 148.577 137.153 216.055 1.00 205.09 369 TYR B CA 1
ATOM 1381 C C . TYR B 2 356 ? 147.212 136.711 216.563 1.00 205.09 369 TYR B C 1
ATOM 1382 O O . TYR B 2 356 ? 146.547 137.450 217.298 1.00 205.09 369 TYR B O 1
ATOM 1391 N N . ASN B 2 357 ? 146.780 135.513 216.183 1.00 202.22 370 ASN B N 1
ATOM 1392 C CA . ASN B 2 357 ? 145.447 135.028 216.509 1.00 202.22 370 ASN B CA 1
ATOM 1393 C C . ASN B 2 357 ? 145.439 133.989 217.622 1.00 202.22 370 ASN B C 1
ATOM 1394 O O . ASN B 2 357 ? 144.388 133.393 217.879 1.00 202.22 370 ASN B O 1
ATOM 1399 N N . SER B 2 358 ? 146.575 133.746 218.280 1.00 197.71 371 SER B N 1
ATOM 1400 C CA . SER B 2 358 ? 146.577 132.808 219.397 1.00 197.71 371 SER B CA 1
ATOM 1401 C C . SER B 2 358 ? 145.726 133.317 220.554 1.00 197.71 371 SER B C 1
ATOM 1402 O O . SER B 2 358 ? 144.856 132.590 221.045 1.00 197.71 371 SER B O 1
ATOM 1405 N N . ALA B 2 359 ? 145.967 134.550 221.004 1.00 198.55 372 ALA B N 1
ATOM 1406 C CA . ALA B 2 359 ? 145.089 135.281 221.918 1.00 198.55 372 ALA B CA 1
ATOM 1407 C C . ALA B 2 359 ? 144.852 134.552 223.239 1.00 198.55 372 ALA B C 1
ATOM 1408 O O . ALA B 2 359 ? 143.994 134.960 224.028 1.00 198.55 372 ALA B O 1
ATOM 1410 N N . SER B 2 360 ? 145.591 133.478 223.503 1.00 196.79 373 SER B N 1
ATOM 1411 C CA . SER B 2 360 ? 145.357 132.650 224.678 1.00 196.79 373 SER B CA 1
ATOM 1412 C C . SER B 2 360 ? 146.441 132.788 225.737 1.00 196.79 373 SER B C 1
ATOM 1413 O O . SER B 2 360 ? 146.436 132.023 226.707 1.00 196.79 373 SER B O 1
ATOM 1416 N N . PHE B 2 361 ? 147.365 133.728 225.580 1.00 202.02 374 PHE B N 1
ATOM 1417 C CA . PHE B 2 361 ? 148.512 133.843 226.467 1.00 202.02 374 PHE B CA 1
ATOM 1418 C C . PHE B 2 361 ? 148.526 135.214 227.129 1.00 202.02 374 PHE B C 1
ATOM 1419 O O . PHE B 2 361 ? 147.844 136.138 226.675 1.00 202.02 374 PHE B O 1
ATOM 1427 N N . SER B 2 362 ? 149.307 135.335 228.207 1.00 204.48 375 SER B N 1
ATOM 1428 C CA . SER B 2 362 ? 149.185 136.485 229.096 1.00 204.48 375 SER B CA 1
ATOM 1429 C C . SER B 2 362 ? 149.442 137.805 228.389 1.00 204.48 375 SER B C 1
ATOM 1430 O O . SER B 2 362 ? 148.553 138.662 228.361 1.00 204.48 375 SER B O 1
ATOM 1433 N N . THR B 2 363 ? 150.626 137.998 227.814 1.00 207.92 376 THR B N 1
ATOM 1434 C CA . THR B 2 363 ? 150.901 139.219 227.067 1.00 207.92 376 THR B CA 1
ATOM 1435 C C . THR B 2 363 ? 151.736 138.889 225.845 1.00 207.92 376 THR B C 1
ATOM 1436 O O . THR B 2 363 ? 152.531 137.950 225.871 1.00 207.92 376 THR B O 1
ATOM 1440 N N . PHE B 2 364 ? 151.550 139.658 224.780 1.00 221.96 377 PHE B N 1
ATOM 1441 C CA . PHE B 2 364 ? 152.528 139.684 223.694 1.00 221.96 377 PHE B CA 1
ATOM 1442 C C . PHE B 2 364 ? 152.480 141.098 223.115 1.00 221.96 377 PHE B C 1
ATOM 1443 O O . PHE B 2 364 ? 151.647 141.421 222.265 1.00 221.96 377 PHE B O 1
ATOM 1451 N N . LYS B 2 365 ? 153.364 141.951 223.627 1.00 226.71 378 LYS B N 1
ATOM 1452 C CA . LYS B 2 365 ? 153.401 143.355 223.242 1.00 226.71 378 LYS B CA 1
ATOM 1453 C C . LYS B 2 365 ? 154.786 143.620 222.688 1.00 226.71 378 LYS B C 1
ATOM 1454 O O . LYS B 2 365 ? 155.781 143.109 223.220 1.00 226.71 378 LYS B O 1
ATOM 1460 N N . CYS B 2 366 ? 154.860 144.337 221.578 1.00 228.64 379 CYS B N 1
ATOM 1461 C CA . CYS B 2 366 ? 156.153 144.486 220.949 1.00 228.64 379 CYS B CA 1
ATOM 1462 C C . CYS B 2 366 ? 156.313 145.746 220.108 1.00 228.64 379 CYS B C 1
ATOM 1463 O O . CYS B 2 366 ? 155.392 146.163 219.387 1.00 228.64 379 CYS B O 1
ATOM 1466 N N . TYR B 2 367 ? 157.512 146.336 220.221 1.00 227.06 380 TYR B N 1
ATOM 1467 C CA . TYR B 2 367 ? 157.702 147.765 220.025 1.00 227.06 380 TYR B CA 1
ATOM 1468 C C . TYR B 2 367 ? 158.812 148.036 219.021 1.00 227.06 380 TYR B C 1
ATOM 1469 O O . TYR B 2 367 ? 159.815 147.311 218.980 1.00 227.06 380 TYR B O 1
ATOM 1478 N N . GLY B 2 368 ? 158.634 149.112 218.249 1.00 236.23 381 GLY B N 1
ATOM 1479 C CA . GLY B 2 368 ? 159.511 149.497 217.165 1.00 236.23 381 GLY B CA 1
ATOM 1480 C C . GLY B 2 368 ? 159.039 149.085 215.789 1.00 236.23 381 GLY B C 1
ATOM 1481 O O . GLY B 2 368 ? 159.526 149.636 214.793 1.00 236.23 381 GLY B O 1
ATOM 1482 N N . VAL B 2 369 ? 158.089 148.159 215.699 1.00 232.54 382 VAL B N 1
ATOM 1483 C CA . VAL B 2 369 ? 157.570 147.683 214.420 1.00 232.54 382 VAL B CA 1
ATOM 1484 C C . VAL B 2 369 ? 156.081 147.410 214.593 1.00 232.54 382 VAL B C 1
ATOM 1485 O O . VAL B 2 369 ? 155.655 146.842 215.603 1.00 232.54 382 VAL B O 1
ATOM 1489 N N . SER B 2 370 ? 155.287 147.830 213.602 1.00 209.83 383 SER B N 1
ATOM 1490 C CA . SER B 2 370 ? 153.880 147.468 213.625 1.00 209.83 383 SER B CA 1
ATOM 1491 C C . SER B 2 370 ? 153.730 145.959 213.438 1.00 209.83 383 SER B C 1
ATOM 1492 O O . SER B 2 370 ? 154.503 145.339 212.703 1.00 209.83 383 SER B O 1
ATOM 1495 N N . PRO B 2 371 ? 152.743 145.346 214.098 1.00 205.50 384 PRO B N 1
ATOM 1496 C CA . PRO B 2 371 ? 152.663 143.876 214.077 1.00 205.50 384 PRO B CA 1
ATOM 1497 C C . PRO B 2 371 ? 152.506 143.282 212.687 1.00 205.50 384 PRO B C 1
ATOM 1498 O O . PRO B 2 371 ? 153.090 142.230 212.404 1.00 205.50 384 PRO B O 1
ATOM 1502 N N . THR B 2 372 ? 151.763 143.937 211.799 1.00 202.29 385 THR B N 1
ATOM 1503 C CA . THR B 2 372 ? 151.396 143.343 210.520 1.00 202.29 385 THR B CA 1
ATOM 1504 C C . THR B 2 372 ? 152.428 143.580 209.423 1.00 202.29 385 THR B C 1
ATOM 1505 O O . THR B 2 372 ? 152.218 143.131 208.291 1.00 202.29 385 THR B O 1
ATOM 1509 N N . LYS B 2 373 ? 153.537 144.255 209.725 1.00 203.40 386 LYS B N 1
ATOM 1510 C CA . LYS B 2 373 ? 154.578 144.515 208.737 1.00 203.40 386 LYS B CA 1
ATOM 1511 C C . LYS B 2 373 ? 155.856 143.731 209.005 1.00 203.40 386 LYS B C 1
ATOM 1512 O O . LYS B 2 373 ? 156.909 144.080 208.457 1.00 203.40 386 LYS B O 1
ATOM 1518 N N . LEU B 2 374 ? 155.797 142.686 209.833 1.00 209.19 387 LEU B N 1
ATOM 1519 C CA . LEU B 2 374 ? 156.993 141.895 210.100 1.00 209.19 387 LEU B CA 1
ATOM 1520 C C . LEU B 2 374 ? 157.490 141.184 208.849 1.00 209.19 387 LEU B C 1
ATOM 1521 O O . LEU B 2 374 ? 158.704 141.033 208.667 1.00 209.19 387 LEU B O 1
ATOM 1526 N N . ASN B 2 375 ? 156.578 140.744 207.979 1.00 212.77 388 ASN B N 1
ATOM 1527 C CA . ASN B 2 375 ? 156.987 140.047 206.767 1.00 212.77 388 ASN B CA 1
ATOM 1528 C C . ASN B 2 375 ? 157.767 140.946 205.820 1.00 212.77 388 ASN B C 1
ATOM 1529 O O . ASN B 2 375 ? 158.572 140.443 205.029 1.00 212.77 388 ASN B O 1
ATOM 1534 N N . ASP B 2 376 ? 157.553 142.259 205.885 1.00 206.67 389 ASP B N 1
ATOM 1535 C CA . ASP B 2 376 ? 158.247 143.190 205.006 1.00 206.67 389 ASP B CA 1
ATOM 1536 C C . ASP B 2 376 ? 159.702 143.398 205.399 1.00 206.67 389 ASP B C 1
ATOM 1537 O O . ASP B 2 376 ? 160.567 143.480 204.519 1.00 206.67 389 ASP B O 1
ATOM 1542 N N . LEU B 2 377 ? 159.992 143.479 206.693 1.00 208.72 390 LEU B N 1
ATOM 1543 C CA . LEU B 2 377 ? 161.347 143.750 207.146 1.00 208.72 390 LEU B CA 1
ATOM 1544 C C . LEU B 2 377 ? 162.181 142.476 207.161 1.00 208.72 390 LEU B C 1
ATOM 1545 O O . LEU B 2 377 ? 161.666 141.367 207.331 1.00 208.72 390 LEU B O 1
ATOM 1550 N N . CYS B 2 378 ? 163.486 142.649 206.978 1.00 220.10 391 CYS B N 1
ATOM 1551 C CA . CYS B 2 378 ? 164.446 141.558 207.023 1.00 220.10 391 CYS B CA 1
ATOM 1552 C C . CYS B 2 378 ? 165.585 141.953 207.947 1.00 220.10 391 CYS B C 1
ATOM 1553 O O . CYS B 2 378 ? 166.071 143.087 207.896 1.00 220.10 391 CYS B O 1
ATOM 1556 N N . PHE B 2 379 ? 166.010 141.018 208.791 1.00 230.62 392 PHE B N 1
ATOM 1557 C CA . PHE B 2 379 ? 167.020 141.289 209.800 1.00 230.62 392 PHE B CA 1
ATOM 1558 C C . PHE B 2 379 ? 168.153 140.279 209.708 1.00 230.62 392 PHE B C 1
ATOM 1559 O O . PHE B 2 379 ? 167.957 139.129 209.305 1.00 230.62 392 PHE B O 1
ATOM 1567 N N . THR B 2 380 ? 169.350 140.735 210.080 1.00 238.81 393 THR B N 1
ATOM 1568 C CA . THR B 2 380 ? 170.515 139.860 210.071 1.00 238.81 393 THR B CA 1
ATOM 1569 C C . THR B 2 380 ? 170.391 138.756 211.114 1.00 238.81 393 THR B C 1
ATOM 1570 O O . THR B 2 380 ? 170.743 137.600 210.849 1.00 238.81 393 THR B O 1
ATOM 1574 N N . ASN B 2 381 ? 169.892 139.088 212.301 1.00 228.12 394 ASN B N 1
ATOM 1575 C CA . ASN B 2 381 ? 169.903 138.143 213.408 1.00 228.12 394 ASN B CA 1
ATOM 1576 C C . ASN B 2 381 ? 168.663 138.348 214.264 1.00 228.12 394 ASN B C 1
ATOM 1577 O O . ASN B 2 381 ? 168.070 139.432 214.290 1.00 228.12 394 ASN B O 1
ATOM 1582 N N . VAL B 2 382 ? 168.283 137.284 214.972 1.00 226.54 395 VAL B N 1
ATOM 1583 C CA . VAL B 2 382 ? 167.225 137.343 215.972 1.00 226.54 395 VAL B CA 1
ATOM 1584 C C . VAL B 2 382 ? 167.748 136.697 217.247 1.00 226.54 395 VAL B C 1
ATOM 1585 O O . VAL B 2 382 ? 168.124 135.522 217.239 1.00 226.54 395 VAL B O 1
ATOM 1589 N N . TYR B 2 383 ? 167.765 137.446 218.340 1.00 234.05 396 TYR B N 1
ATOM 1590 C CA . TYR B 2 383 ? 168.114 136.876 219.635 1.00 234.05 396 TYR B CA 1
ATOM 1591 C C . TYR B 2 383 ? 166.845 136.517 220.392 1.00 234.05 396 TYR B C 1
ATOM 1592 O O . TYR B 2 383 ? 165.993 137.378 220.629 1.00 234.05 396 TYR B O 1
ATOM 1601 N N . ALA B 2 384 ? 166.720 135.245 220.757 1.00 226.33 397 ALA B N 1
ATOM 1602 C CA . ALA B 2 384 ? 165.621 134.779 221.591 1.00 226.33 397 ALA B CA 1
ATOM 1603 C C . ALA B 2 384 ? 166.162 134.591 223.001 1.00 226.33 397 ALA B C 1
ATOM 1604 O O . ALA B 2 384 ? 166.955 133.677 223.253 1.00 226.33 397 ALA B O 1
ATOM 1606 N N . ASP B 2 385 ? 165.756 135.478 223.907 1.00 223.68 398 ASP B N 1
ATOM 1607 C CA . ASP B 2 385 ? 166.177 135.433 225.303 1.00 223.68 398 ASP B CA 1
ATOM 1608 C C . ASP B 2 385 ? 164.963 135.109 226.162 1.00 223.68 398 ASP B C 1
ATOM 1609 O O . ASP B 2 385 ? 164.032 135.911 226.257 1.00 223.68 398 ASP B O 1
ATOM 1614 N N . SER B 2 386 ? 164.969 133.937 226.784 1.00 229.95 399 SER B N 1
ATOM 1615 C CA . SER B 2 386 ? 163.865 133.501 227.621 1.00 229.95 399 SER B CA 1
ATOM 1616 C C . SER B 2 386 ? 164.346 133.280 229.049 1.00 229.95 399 SER B C 1
ATOM 1617 O O . SER B 2 386 ? 165.390 132.645 229.278 1.00 229.95 399 SER B O 1
ATOM 1620 N N . PHE B 2 387 ? 163.561 133.814 229.984 1.00 216.40 400 PHE B N 1
ATOM 1621 C CA . PHE B 2 387 ? 163.712 133.684 231.427 1.00 216.40 400 PHE B CA 1
ATOM 1622 C C . PHE B 2 387 ? 162.358 133.267 231.988 1.00 216.40 400 PHE B C 1
ATOM 1623 O O . PHE B 2 387 ? 161.359 133.198 231.266 1.00 216.40 400 PHE B O 1
ATOM 1631 N N . VAL B 2 388 ? 162.322 133.011 233.291 1.00 208.10 401 VAL B N 1
ATOM 1632 C CA . VAL B 2 388 ? 161.072 132.833 234.020 1.00 208.10 401 VAL B CA 1
ATOM 1633 C C . VAL B 2 388 ? 161.089 133.771 235.221 1.00 208.10 401 VAL B C 1
ATOM 1634 O O . VAL B 2 388 ? 162.042 133.764 236.008 1.00 208.10 401 VAL B O 1
ATOM 1638 N N . ILE B 2 389 ? 160.066 134.620 235.330 1.00 202.96 402 ILE B N 1
ATOM 1639 C CA . ILE B 2 389 ? 160.073 135.662 236.354 1.00 202.96 402 ILE B CA 1
ATOM 1640 C C . ILE B 2 389 ? 158.691 135.656 236.991 1.00 202.96 402 ILE B C 1
ATOM 1641 O O . ILE B 2 389 ? 157.771 135.044 236.448 1.00 202.96 402 ILE B O 1
ATOM 1646 N N . ARG B 2 390 ? 158.516 136.328 238.125 1.00 199.41 403 ARG B N 1
ATOM 1647 C CA . ARG B 2 390 ? 157.217 136.321 238.781 1.00 199.41 403 ARG B CA 1
ATOM 1648 C C . ARG B 2 390 ? 156.311 137.426 238.244 1.00 199.41 403 ARG B C 1
ATOM 1649 O O . ARG B 2 390 ? 156.752 138.368 237.580 1.00 199.41 403 ARG B O 1
ATOM 1657 N N . GLY B 2 391 ? 155.017 137.279 238.540 1.00 190.35 404 GLY B N 1
ATOM 1658 C CA . GLY B 2 391 ? 154.010 138.102 237.889 1.00 190.35 404 GLY B CA 1
ATOM 1659 C C . GLY B 2 391 ? 154.138 139.578 238.208 1.00 190.35 404 GLY B C 1
ATOM 1660 O O . GLY B 2 391 ? 153.852 140.430 237.365 1.00 190.35 404 GLY B O 1
ATOM 1661 N N . ASP B 2 392 ? 154.578 139.901 239.423 1.00 191.24 405 ASP B N 1
ATOM 1662 C CA . ASP B 2 392 ? 154.576 141.288 239.869 1.00 191.24 405 ASP B CA 1
ATOM 1663 C C . ASP B 2 392 ? 155.423 142.190 238.981 1.00 191.24 405 ASP B C 1
ATOM 1664 O O . ASP B 2 392 ? 155.207 143.406 238.974 1.00 191.24 405 ASP B O 1
ATOM 1669 N N . GLU B 2 393 ? 156.383 141.631 238.243 1.00 187.44 406 GLU B N 1
ATOM 1670 C CA . GLU B 2 393 ? 157.251 142.415 237.375 1.00 187.44 406 GLU B CA 1
ATOM 1671 C C . GLU B 2 393 ? 156.852 142.377 235.901 1.00 187.44 406 GLU B C 1
ATOM 1672 O O . GLU B 2 393 ? 157.542 142.996 235.082 1.00 187.44 406 GLU B O 1
ATOM 1678 N N . VAL B 2 394 ? 155.760 141.692 235.540 1.00 186.51 407 VAL B N 1
ATOM 1679 C CA . VAL B 2 394 ? 155.470 141.467 234.122 1.00 186.51 407 VAL B CA 1
ATOM 1680 C C . VAL B 2 394 ? 155.251 142.788 233.391 1.00 186.51 407 VAL B C 1
ATOM 1681 O O . VAL B 2 394 ? 155.732 142.976 232.267 1.00 186.51 407 VAL B O 1
ATOM 1685 N N . ARG B 2 395 ? 154.517 143.718 233.999 1.00 189.13 408 ARG B N 1
ATOM 1686 C CA . ARG B 2 395 ? 154.315 145.006 233.349 1.00 189.13 408 ARG B CA 1
ATOM 1687 C C . ARG B 2 395 ? 155.545 145.897 233.449 1.00 189.13 408 ARG B C 1
ATOM 1688 O O . ARG B 2 395 ? 155.671 146.851 232.674 1.00 189.13 408 ARG B O 1
ATOM 1696 N N . GLN B 2 396 ? 156.452 145.610 234.380 1.00 187.72 409 GLN B N 1
ATOM 1697 C CA . GLN B 2 396 ? 157.687 146.373 234.510 1.00 187.72 409 GLN B CA 1
ATOM 1698 C C . GLN B 2 396 ? 158.830 145.854 233.646 1.00 187.72 409 GLN B C 1
ATOM 1699 O O . GLN B 2 396 ? 159.885 146.495 233.611 1.00 187.72 409 GLN B O 1
ATOM 1705 N N . ILE B 2 397 ? 158.669 144.725 232.959 1.00 188.02 410 ILE B N 1
ATOM 1706 C CA . ILE B 2 397 ? 159.661 144.287 231.971 1.00 188.02 410 ILE B CA 1
ATOM 1707 C C . ILE B 2 397 ? 159.274 144.929 230.640 1.00 188.02 410 ILE B C 1
ATOM 1708 O O . ILE B 2 397 ? 158.380 144.477 229.923 1.00 188.02 410 ILE B O 1
ATOM 1713 N N . ALA B 2 398 ? 159.946 146.033 230.326 1.00 195.70 411 ALA B N 1
ATOM 1714 C CA . ALA B 2 398 ? 159.705 146.798 229.111 1.00 195.70 411 ALA B CA 1
ATOM 1715 C C . ALA B 2 398 ? 160.842 147.790 228.909 1.00 195.70 411 ALA B C 1
ATOM 1716 O O . ALA B 2 398 ? 161.372 148.330 229.889 1.00 195.70 411 ALA B O 1
ATOM 1718 N N . PRO B 2 399 ? 161.250 148.048 227.668 1.00 215.94 412 PRO B N 1
ATOM 1719 C CA . PRO B 2 399 ? 162.317 149.028 227.437 1.00 215.94 412 PRO B CA 1
ATOM 1720 C C . PRO B 2 399 ? 161.909 150.414 227.913 1.00 215.94 412 PRO B C 1
ATOM 1721 O O . PRO B 2 399 ? 160.759 150.831 227.765 1.00 215.94 412 PRO B O 1
ATOM 1725 N N . GLY B 2 400 ? 162.871 151.126 228.496 1.00 199.37 413 GLY B N 1
ATOM 1726 C CA . GLY B 2 400 ? 162.640 152.457 229.014 1.00 199.37 413 GLY B CA 1
ATOM 1727 C C . GLY B 2 400 ? 162.148 152.511 230.442 1.00 199.37 413 GLY B C 1
ATOM 1728 O O . GLY B 2 400 ? 162.072 153.607 231.011 1.00 199.37 413 GLY B O 1
ATOM 1729 N N . GLN B 2 401 ? 161.812 151.373 231.037 1.00 187.98 414 GLN B N 1
ATOM 1730 C CA . GLN B 2 401 ? 161.354 151.323 232.415 1.00 187.98 414 GLN B CA 1
ATOM 1731 C C . GLN B 2 401 ? 162.499 150.937 233.345 1.00 187.98 414 GLN B C 1
ATOM 1732 O O . GLN B 2 401 ? 163.637 150.732 232.919 1.00 187.98 414 GLN B O 1
ATOM 1738 N N . THR B 2 402 ? 162.179 150.839 234.632 1.00 181.75 415 THR B N 1
ATOM 1739 C CA . THR B 2 402 ? 163.156 150.506 235.657 1.00 181.75 415 THR B CA 1
ATOM 1740 C C . THR B 2 402 ? 162.932 149.075 236.127 1.00 181.75 415 THR B C 1
ATOM 1741 O O . THR B 2 402 ? 162.005 148.388 235.691 1.00 181.75 415 THR B O 1
ATOM 1745 N N . GLY B 2 403 ? 163.796 148.633 237.031 1.00 183.27 416 GLY B N 1
ATOM 1746 C CA . GLY B 2 403 ? 163.770 147.278 237.544 1.00 183.27 416 GLY B CA 1
ATOM 1747 C C . GLY B 2 403 ? 165.156 146.789 237.908 1.00 183.27 416 GLY B C 1
ATOM 1748 O O . GLY B 2 403 ? 166.177 147.335 237.491 1.00 183.27 416 GLY B O 1
ATOM 1749 N N . LYS B 2 404 ? 165.171 145.724 238.711 1.00 186.69 417 LYS B N 1
ATOM 1750 C CA . LYS B 2 404 ? 166.435 145.213 239.229 1.00 186.69 417 LYS B CA 1
ATOM 1751 C C . LYS B 2 404 ? 167.139 144.324 238.211 1.00 186.69 417 LYS B C 1
ATOM 1752 O O . LYS B 2 404 ? 168.325 144.524 237.920 1.00 186.69 417 LYS B O 1
ATOM 1758 N N . ILE B 2 405 ? 166.427 143.340 237.660 1.00 188.08 418 ILE B N 1
ATOM 1759 C CA . ILE B 2 405 ? 167.066 142.349 236.800 1.00 188.08 418 ILE B CA 1
ATOM 1760 C C . ILE B 2 405 ? 167.504 142.978 235.483 1.00 188.08 418 ILE B C 1
ATOM 1761 O O . ILE B 2 405 ? 168.624 142.748 235.013 1.00 188.08 418 ILE B O 1
ATOM 1766 N N . ALA B 2 406 ? 166.633 143.780 234.867 1.00 194.14 419 ALA B N 1
ATOM 1767 C CA . ALA B 2 406 ? 166.953 144.356 233.566 1.00 194.14 419 ALA B CA 1
ATOM 1768 C C . ALA B 2 406 ? 168.087 145.370 233.652 1.00 194.14 419 ALA B C 1
ATOM 1769 O O . ALA B 2 406 ? 168.771 145.617 232.653 1.00 194.14 419 ALA B O 1
ATOM 1771 N N . ASP B 2 407 ? 168.299 145.970 234.823 1.00 206.04 420 ASP B N 1
ATOM 1772 C CA . ASP B 2 407 ? 169.328 146.992 234.971 1.00 206.04 420 ASP B CA 1
ATOM 1773 C C . ASP B 2 407 ? 170.651 146.407 235.454 1.00 206.04 420 ASP B C 1
ATOM 1774 O O . ASP B 2 407 ? 171.719 146.827 234.995 1.00 206.04 420 ASP B O 1
ATOM 1779 N N . TYR B 2 408 ? 170.605 145.420 236.351 1.00 210.59 421 TYR B N 1
ATOM 1780 C CA . TYR B 2 408 ? 171.803 144.955 237.031 1.00 210.59 421 TYR B CA 1
ATOM 1781 C C . TYR B 2 408 ? 172.396 143.676 236.459 1.00 210.59 421 TYR B C 1
ATOM 1782 O O . TYR B 2 408 ? 173.412 143.205 236.980 1.00 210.59 421 TYR B O 1
ATOM 1791 N N . ASN B 2 409 ? 171.800 143.099 235.414 1.00 219.30 422 ASN B N 1
ATOM 1792 C CA . ASN B 2 409 ? 172.352 141.899 234.791 1.00 219.30 422 ASN B CA 1
ATOM 1793 C C . ASN B 2 409 ? 172.796 142.143 233.355 1.00 219.30 422 ASN B C 1
ATOM 1794 O O . ASN B 2 409 ? 173.966 141.917 233.032 1.00 219.30 422 ASN B O 1
ATOM 1799 N N . TYR B 2 410 ? 171.900 142.606 232.484 1.00 209.30 423 TYR B N 1
ATOM 1800 C CA . TYR B 2 410 ? 172.214 142.839 231.075 1.00 209.30 423 TYR B CA 1
ATOM 1801 C C . TYR B 2 410 ? 171.358 143.999 230.592 1.00 209.30 423 TYR B C 1
ATOM 1802 O O . TYR B 2 410 ? 170.138 143.996 230.786 1.00 209.30 423 TYR B O 1
ATOM 1811 N N . LYS B 2 411 ? 171.991 144.981 229.960 1.00 198.33 424 LYS B N 1
ATOM 1812 C CA . LYS B 2 411 ? 171.351 146.244 229.622 1.00 198.33 424 LYS B CA 1
ATOM 1813 C C . LYS B 2 411 ? 170.616 146.134 228.295 1.00 198.33 424 LYS B C 1
ATOM 1814 O O . LYS B 2 411 ? 171.139 145.564 227.332 1.00 198.33 424 LYS B O 1
ATOM 1820 N N . LEU B 2 412 ? 169.402 146.681 228.255 1.00 197.91 425 LEU B N 1
ATOM 1821 C CA . LEU B 2 412 ? 168.620 146.896 227.054 1.00 197.91 425 LEU B CA 1
ATOM 1822 C C . LEU B 2 412 ? 168.492 148.391 226.789 1.00 197.91 425 LEU B C 1
ATOM 1823 O O . LEU B 2 412 ? 168.260 149.164 227.726 1.00 197.91 425 LEU B O 1
ATOM 1828 N N . PRO B 2 413 ? 168.645 148.830 225.541 1.00 199.61 426 PRO B N 1
ATOM 1829 C CA . PRO B 2 413 ? 168.568 150.268 225.254 1.00 199.61 426 PRO B CA 1
ATOM 1830 C C . PRO B 2 413 ? 167.185 150.819 225.568 1.00 199.61 426 PRO B C 1
ATOM 1831 O O . PRO B 2 413 ? 166.187 150.098 225.526 1.00 199.61 426 PRO B O 1
ATOM 1835 N N . ASP B 2 414 ? 167.141 152.111 225.913 1.00 208.09 427 ASP B N 1
ATOM 1836 C CA . ASP B 2 414 ? 165.876 152.754 226.259 1.00 208.09 427 ASP B CA 1
ATOM 1837 C C . ASP B 2 414 ? 164.861 152.630 225.134 1.00 208.09 427 ASP B C 1
ATOM 1838 O O . ASP B 2 414 ? 163.672 152.404 225.385 1.00 208.09 427 ASP B O 1
ATOM 1843 N N . ASP B 2 415 ? 165.311 152.769 223.888 1.00 208.32 428 ASP B N 1
ATOM 1844 C CA . ASP B 2 415 ? 164.470 152.531 222.722 1.00 208.32 428 ASP B CA 1
ATOM 1845 C C . ASP B 2 415 ? 164.666 151.141 222.140 1.00 208.32 428 ASP B C 1
ATOM 1846 O O . ASP B 2 415 ? 164.647 150.981 220.913 1.00 208.32 428 ASP B O 1
ATOM 1851 N N . PHE B 2 416 ? 164.870 150.137 222.991 1.00 206.37 429 PHE B N 1
ATOM 1852 C CA . PHE B 2 416 ? 165.032 148.769 222.523 1.00 206.37 429 PHE B CA 1
ATOM 1853 C C . PHE B 2 416 ? 163.827 148.343 221.702 1.00 206.37 429 PHE B C 1
ATOM 1854 O O . PHE B 2 416 ? 162.705 148.259 222.215 1.00 206.37 429 PHE B O 1
ATOM 1862 N N . THR B 2 417 ? 164.077 148.015 220.439 1.00 212.13 430 THR B N 1
ATOM 1863 C CA . THR B 2 417 ? 163.032 147.608 219.513 1.00 212.13 430 THR B CA 1
ATOM 1864 C C . THR B 2 417 ? 163.106 146.098 219.395 1.00 212.13 430 THR B C 1
ATOM 1865 O O . THR B 2 417 ? 164.163 145.548 219.072 1.00 212.13 430 THR B O 1
ATOM 1869 N N . GLY B 2 418 ? 161.999 145.443 219.659 1.00 228.44 431 GLY B N 1
ATOM 1870 C CA . GLY B 2 418 ? 161.985 144.010 219.837 1.00 228.44 431 GLY B CA 1
ATOM 1871 C C . GLY B 2 418 ? 160.646 143.639 220.432 1.00 228.44 431 GLY B C 1
ATOM 1872 O O . GLY B 2 418 ? 159.806 144.506 220.695 1.00 228.44 431 GLY B O 1
ATOM 1873 N N . CYS B 2 419 ? 160.429 142.338 220.613 1.00 252.73 432 CYS B N 1
ATOM 1874 C CA . CYS B 2 419 ? 159.061 141.875 220.758 1.00 252.73 432 CYS B CA 1
ATOM 1875 C C . CYS B 2 419 ? 158.946 140.907 221.928 1.00 252.73 432 CYS B C 1
ATOM 1876 O O . CYS B 2 419 ? 159.547 139.830 221.901 1.00 252.73 432 CYS B O 1
ATOM 1879 N N . VAL B 2 420 ? 158.193 141.306 222.961 1.00 233.83 433 VAL B N 1
ATOM 1880 C CA . VAL B 2 420 ? 158.246 140.666 224.269 1.00 233.83 433 VAL B CA 1
ATOM 1881 C C . VAL B 2 420 ? 156.925 139.953 224.541 1.00 233.83 433 VAL B C 1
ATOM 1882 O O . VAL B 2 420 ? 155.845 140.551 224.411 1.00 233.83 433 VAL B O 1
ATOM 1886 N N . ILE B 2 421 ? 157.010 138.688 224.964 1.00 210.63 434 ILE B N 1
ATOM 1887 C CA . ILE B 2 421 ? 155.840 137.861 225.241 1.00 210.63 434 ILE B CA 1
ATOM 1888 C C . ILE B 2 421 ? 155.971 137.270 226.641 1.00 210.63 434 ILE B C 1
ATOM 1889 O O . ILE B 2 421 ? 157.074 136.908 227.069 1.00 210.63 434 ILE B O 1
ATOM 1894 N N . ALA B 2 422 ? 154.846 137.184 227.355 1.00 204.57 435 ALA B N 1
ATOM 1895 C CA . ALA B 2 422 ? 154.776 136.538 228.658 1.00 204.57 435 ALA B CA 1
ATOM 1896 C C . ALA B 2 422 ? 153.687 135.474 228.635 1.00 204.57 435 ALA B C 1
ATOM 1897 O O . ALA B 2 422 ? 152.570 135.717 228.155 1.00 204.57 435 ALA B O 1
ATOM 1899 N N . TRP B 2 423 ? 154.024 134.319 229.213 1.00 203.94 436 TRP B N 1
ATOM 1900 C CA . TRP B 2 423 ? 153.353 133.045 229.007 1.00 203.94 436 TRP B CA 1
ATOM 1901 C C . TRP B 2 423 ? 152.911 132.475 230.344 1.00 203.94 436 TRP B C 1
ATOM 1902 O O . TRP B 2 423 ? 153.671 132.491 231.320 1.00 203.94 436 TRP B O 1
ATOM 1913 N N . ASN B 2 424 ? 151.695 131.930 230.365 1.00 209.43 437 ASN B N 1
ATOM 1914 C CA . ASN B 2 424 ? 151.189 131.243 231.547 1.00 209.43 437 ASN B CA 1
ATOM 1915 C C . ASN B 2 424 ? 151.858 129.884 231.709 1.00 209.43 437 ASN B C 1
ATOM 1916 O O . ASN B 2 424 ? 151.982 129.121 230.746 1.00 209.43 437 ASN B O 1
ATOM 1921 N N . SER B 2 425 ? 152.280 129.580 232.932 1.00 199.07 438 SER B N 1
ATOM 1922 C CA . SER B 2 425 ? 152.813 128.275 233.303 1.00 199.07 438 SER B CA 1
ATOM 1923 C C . SER B 2 425 ? 152.122 127.760 234.559 1.00 199.07 438 SER B C 1
ATOM 1924 O O . SER B 2 425 ? 152.717 127.065 235.385 1.00 199.07 438 SER B O 1
ATOM 1927 N N . ASN B 2 426 ? 150.841 128.101 234.705 1.00 194.64 439 ASN B N 1
ATOM 1928 C CA . ASN B 2 426 ? 150.145 127.869 235.965 1.00 194.64 439 ASN B CA 1
ATOM 1929 C C . ASN B 2 426 ? 149.850 126.394 236.199 1.00 194.64 439 ASN B C 1
ATOM 1930 O O . ASN B 2 426 ? 150.038 125.895 237.313 1.00 194.64 439 ASN B O 1
ATOM 1935 N N . ASN B 2 427 ? 149.384 125.684 235.177 1.00 193.45 440 ASN B N 1
ATOM 1936 C CA . ASN B 2 427 ? 148.887 124.328 235.359 1.00 193.45 440 ASN B CA 1
ATOM 1937 C C . ASN B 2 427 ? 149.872 123.254 234.916 1.00 193.45 440 ASN B C 1
ATOM 1938 O O . ASN B 2 427 ? 149.593 122.066 235.112 1.00 193.45 440 ASN B O 1
ATOM 1943 N N . LEU B 2 428 ? 151.009 123.628 234.335 1.00 192.81 441 LEU B N 1
ATOM 1944 C CA . LEU B 2 428 ? 151.957 122.648 233.819 1.00 192.81 441 LEU B CA 1
ATOM 1945 C C . LEU B 2 428 ? 153.296 122.681 234.536 1.00 192.81 441 LEU B C 1
ATOM 1946 O O . LEU B 2 428 ? 153.768 121.638 235.004 1.00 192.81 441 LEU B O 1
ATOM 1951 N N . ASP B 2 429 ? 153.926 123.850 234.639 1.00 197.49 442 ASP B N 1
ATOM 1952 C CA . ASP B 2 429 ? 155.263 123.947 235.208 1.00 197.49 442 ASP B CA 1
ATOM 1953 C C . ASP B 2 429 ? 155.271 124.334 236.679 1.00 197.49 442 ASP B C 1
ATOM 1954 O O . ASP B 2 429 ? 156.265 124.077 237.366 1.00 197.49 442 ASP B O 1
ATOM 1959 N N . SER B 2 430 ? 154.201 124.946 237.177 1.00 195.60 443 SER B N 1
ATOM 1960 C CA . SER B 2 430 ? 154.119 125.248 238.598 1.00 195.60 443 SER B CA 1
ATOM 1961 C C . SER B 2 430 ? 154.075 123.955 239.402 1.00 195.60 443 SER B C 1
ATOM 1962 O O . SER B 2 430 ? 153.524 122.946 238.955 1.00 195.60 443 SER B O 1
ATOM 1965 N N . LYS B 2 431 ? 154.661 123.988 240.595 1.00 195.49 444 LYS B N 1
ATOM 1966 C CA . LYS B 2 431 ? 154.773 122.807 241.435 1.00 195.49 444 LYS B CA 1
ATOM 1967 C C . LYS B 2 431 ? 153.904 122.992 242.670 1.00 195.49 444 LYS B C 1
ATOM 1968 O O . LYS B 2 431 ? 153.840 124.083 243.242 1.00 195.49 444 LYS B O 1
ATOM 1974 N N . VAL B 2 432 ? 153.225 121.914 243.069 1.00 195.70 445 VAL B N 1
ATOM 1975 C CA . VAL B 2 432 ? 152.331 121.977 244.222 1.00 195.70 445 VAL B CA 1
ATOM 1976 C C . VAL B 2 432 ? 153.110 122.318 245.486 1.00 195.70 445 VAL B C 1
ATOM 1977 O O . VAL B 2 432 ? 152.688 123.161 246.287 1.00 195.70 445 VAL B O 1
ATOM 1981 N N . GLY B 2 433 ? 154.256 121.673 245.685 1.00 198.89 446 GLY B N 1
ATOM 1982 C CA . GLY B 2 433 ? 155.106 121.964 246.818 1.00 198.89 446 GLY B CA 1
ATOM 1983 C C . GLY B 2 433 ? 156.041 123.134 246.637 1.00 198.89 446 GLY B C 1
ATOM 1984 O O . GLY B 2 433 ? 156.761 123.493 247.573 1.00 198.89 446 GLY B O 1
ATOM 1985 N N . GLY B 2 434 ? 156.053 123.744 245.455 1.00 201.10 447 GLY B N 1
ATOM 1986 C CA . GLY B 2 434 ? 156.920 124.875 245.194 1.00 201.10 447 GLY B CA 1
ATOM 1987 C C . GLY B 2 434 ? 158.210 124.496 244.498 1.00 201.10 447 GLY B C 1
ATOM 1988 O O . GLY B 2 434 ? 158.933 123.606 244.955 1.00 201.10 447 GLY B O 1
ATOM 1989 N N . ASN B 2 435 ? 158.504 125.159 243.381 1.00 209.06 448 ASN B N 1
ATOM 1990 C CA . ASN B 2 435 ? 159.762 124.968 242.661 1.00 209.06 448 ASN B CA 1
ATOM 1991 C C . ASN B 2 435 ? 160.782 125.976 243.185 1.00 209.06 448 ASN B C 1
ATOM 1992 O O . ASN B 2 435 ? 160.574 127.189 243.118 1.00 209.06 448 ASN B O 1
ATOM 1997 N N . TYR B 2 436 ? 161.889 125.463 243.722 1.00 210.67 449 TYR B N 1
ATOM 1998 C CA . TYR B 2 436 ? 162.861 126.260 244.461 1.00 210.67 449 TYR B CA 1
ATOM 1999 C C . TYR B 2 436 ? 164.030 126.702 243.588 1.00 210.67 449 TYR B C 1
ATOM 2000 O O . TYR B 2 436 ? 165.139 126.899 244.093 1.00 210.67 449 TYR B O 1
ATOM 2009 N N . ASN B 2 437 ? 163.803 126.864 242.289 1.00 209.68 450 ASN B N 1
ATOM 2010 C CA . ASN B 2 437 ? 164.870 127.080 241.321 1.00 209.68 450 ASN B CA 1
ATOM 2011 C C . ASN B 2 437 ? 165.193 128.551 241.082 1.00 209.68 450 ASN B C 1
ATOM 2012 O O . ASN B 2 437 ? 165.972 128.854 240.173 1.00 209.68 450 ASN B O 1
ATOM 2017 N N . TYR B 2 438 ? 164.621 129.468 241.857 1.00 222.60 451 TYR B N 1
ATOM 2018 C CA . TYR B 2 438 ? 164.627 130.888 241.526 1.00 222.60 451 TYR B CA 1
ATOM 2019 C C . TYR B 2 438 ? 165.600 131.637 242.428 1.00 222.60 451 TYR B C 1
ATOM 2020 O O . TYR B 2 438 ? 165.512 131.546 243.657 1.00 222.60 451 TYR B O 1
ATOM 2029 N N . LEU B 2 439 ? 166.520 132.378 241.813 1.00 207.97 452 LEU B N 1
ATOM 2030 C CA . LEU B 2 439 ? 167.518 133.166 242.519 1.00 207.97 452 LEU B CA 1
ATOM 2031 C C . LEU B 2 439 ? 167.516 134.604 242.013 1.00 207.97 452 LEU B C 1
ATOM 2032 O O . LEU B 2 439 ? 166.965 134.906 240.950 1.00 207.97 452 LEU B O 1
ATOM 2037 N N . TYR B 2 440 ? 168.135 135.493 242.792 1.00 200.26 453 TYR B N 1
ATOM 2038 C CA . TYR B 2 440 ? 168.256 136.902 242.445 1.00 200.26 453 TYR B CA 1
ATOM 2039 C C . TYR B 2 440 ? 169.677 137.396 242.669 1.00 200.26 453 TYR B C 1
ATOM 2040 O O . TYR B 2 440 ? 170.293 137.124 243.704 1.00 200.26 453 TYR B O 1
ATOM 2049 N N . ARG B 2 441 ? 170.185 138.140 241.689 1.00 208.36 454 ARG B N 1
ATOM 2050 C CA . ARG B 2 441 ? 171.416 138.904 241.854 1.00 208.36 454 ARG B CA 1
ATOM 2051 C C . ARG B 2 441 ? 171.044 140.349 242.160 1.00 208.36 454 ARG B C 1
ATOM 2052 O O . ARG B 2 441 ? 170.281 140.970 241.413 1.00 208.36 454 ARG B O 1
ATOM 2060 N N . LEU B 2 442 ? 171.580 140.887 243.253 1.00 217.46 455 LEU B N 1
ATOM 2061 C CA . LEU B 2 442 ? 171.041 142.110 243.831 1.00 217.46 455 LEU B CA 1
ATOM 2062 C C . LEU B 2 442 ? 171.956 143.321 243.715 1.00 217.46 455 LEU B C 1
ATOM 2063 O O . LEU B 2 442 ? 171.454 144.446 243.626 1.00 217.46 455 LEU B O 1
ATOM 2068 N N . PHE B 2 443 ? 173.274 143.138 243.713 1.00 226.22 456 PHE B N 1
ATOM 2069 C CA . PHE B 2 443 ? 174.193 144.241 243.958 1.00 226.22 456 PHE B CA 1
ATOM 2070 C C . PHE B 2 443 ? 175.157 144.454 242.798 1.00 226.22 456 PHE B C 1
ATOM 2071 O O . PHE B 2 443 ? 175.629 143.496 242.178 1.00 226.22 456 PHE B O 1
ATOM 2079 N N . ARG B 2 444 ? 175.435 145.727 242.517 1.00 224.82 457 ARG B N 1
ATOM 2080 C CA . ARG B 2 444 ? 176.594 146.141 241.739 1.00 224.82 457 ARG B CA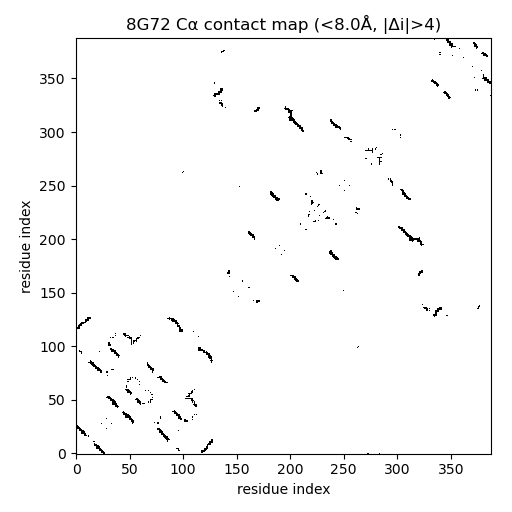 1
ATOM 2081 C C . ARG B 2 444 ? 177.259 147.308 242.453 1.00 224.82 457 ARG B C 1
ATOM 2082 O O . ARG B 2 444 ? 176.612 148.299 242.800 1.00 224.82 457 ARG B O 1
ATOM 2090 N N . LYS B 2 445 ? 178.570 147.181 242.666 1.00 258.57 458 LYS B N 1
ATOM 2091 C CA . LYS B 2 445 ? 179.322 148.280 243.261 1.00 258.57 458 LYS B CA 1
ATOM 2092 C C . LYS B 2 445 ? 180.083 149.070 242.206 1.00 258.57 458 LYS B C 1
ATOM 2093 O O . LYS B 2 445 ? 180.085 150.306 242.240 1.00 258.57 458 LYS B O 1
ATOM 2099 N N . SER B 2 446 ? 180.727 148.383 241.266 1.00 277.35 459 SER B N 1
ATOM 2100 C CA . SER B 2 446 ? 181.443 149.038 240.179 1.00 277.35 459 SER B CA 1
ATOM 2101 C C . SER B 2 446 ? 181.618 148.039 239.046 1.00 277.35 459 SER B C 1
ATOM 2102 O O . SER B 2 446 ? 181.451 146.830 239.224 1.00 277.35 459 SER B O 1
ATOM 2105 N N . ASN B 2 447 ? 181.958 148.562 237.872 1.00 316.46 460 ASN B N 1
ATOM 2106 C CA . ASN B 2 447 ? 182.183 147.724 236.707 1.00 316.46 460 ASN B CA 1
ATOM 2107 C C . ASN B 2 447 ? 183.591 147.135 236.732 1.00 316.46 460 ASN B C 1
ATOM 2108 O O . ASN B 2 447 ? 184.542 147.746 237.227 1.00 316.46 460 ASN B O 1
ATOM 2113 N N . ILE B 2 459 ? 186.305 134.083 245.768 1.00 283.65 472 ILE B N 1
ATOM 2114 C CA . ILE B 2 459 ? 185.002 133.432 245.701 1.00 283.65 472 ILE B CA 1
ATOM 2115 C C . ILE B 2 459 ? 183.922 134.426 246.106 1.00 283.65 472 ILE B C 1
ATOM 2116 O O . ILE B 2 459 ? 184.124 135.252 247.006 1.00 283.65 472 ILE B O 1
ATOM 2121 N N . TYR B 2 460 ? 182.772 134.359 245.436 1.00 262.30 473 TYR B N 1
ATOM 2122 C CA . TYR B 2 460 ? 181.644 135.208 245.796 1.00 262.30 473 TYR B CA 1
ATOM 2123 C C . TYR B 2 460 ? 181.209 134.962 247.235 1.00 262.30 473 TYR B C 1
ATOM 2124 O O . TYR B 2 460 ? 180.754 133.871 247.589 1.00 262.30 473 TYR B O 1
ATOM 2133 N N . GLN B 2 461 ? 181.354 135.990 248.065 1.00 253.53 474 GLN B N 1
ATOM 2134 C CA . GLN B 2 461 ? 180.893 135.955 249.447 1.00 253.53 474 GLN B CA 1
ATOM 2135 C C . GLN B 2 461 ? 179.959 137.139 249.667 1.00 253.53 474 GLN B C 1
ATOM 2136 O O . GLN B 2 461 ? 180.223 138.245 249.184 1.00 253.53 474 GLN B O 1
ATOM 2142 N N . ALA B 2 462 ? 178.863 136.907 250.387 1.00 259.92 475 ALA B N 1
ATOM 2143 C CA . ALA B 2 462 ? 177.918 137.975 250.687 1.00 259.92 475 ALA B CA 1
ATOM 2144 C C . ALA B 2 462 ? 178.518 139.056 251.575 1.00 259.92 475 ALA B C 1
ATOM 2145 O O . ALA B 2 462 ? 178.010 140.184 251.593 1.00 259.92 475 ALA B O 1
ATOM 2147 N N . GLY B 2 463 ? 179.581 138.742 252.308 1.00 251.32 476 GLY B N 1
ATOM 2148 C CA . GLY B 2 463 ? 180.280 139.703 253.130 1.00 251.32 476 GLY B CA 1
ATOM 2149 C C . GLY B 2 463 ? 181.456 140.329 252.410 1.00 251.32 476 GLY B C 1
ATOM 2150 O O . GLY B 2 463 ? 181.627 140.190 251.194 1.00 251.32 476 GLY B O 1
ATOM 2151 N N . SER B 2 464 ? 182.285 141.036 253.180 1.00 246.83 477 SER B N 1
ATOM 2152 C CA . SER B 2 464 ? 183.462 141.695 252.630 1.00 246.83 477 SER B CA 1
ATOM 2153 C C . SER B 2 464 ? 184.764 140.988 252.977 1.00 246.83 477 SER B C 1
ATOM 2154 O O . SER B 2 464 ? 185.737 141.107 252.224 1.00 246.83 477 SER B O 1
ATOM 2157 N N . THR B 2 465 ? 184.806 140.259 254.090 1.00 240.79 478 THR B N 1
ATOM 2158 C CA . THR B 2 465 ? 186.002 139.589 254.577 1.00 240.79 478 THR B CA 1
ATOM 2159 C C . THR B 2 465 ? 186.039 138.144 254.086 1.00 240.79 478 THR B C 1
ATOM 2160 O O . THR B 2 465 ? 185.010 137.460 254.070 1.00 240.79 478 THR B O 1
ATOM 2164 N N . PRO B 2 466 ? 187.204 137.645 253.670 1.00 254.58 479 PRO B N 1
ATOM 2165 C CA . PRO B 2 466 ? 187.284 136.253 253.212 1.00 254.58 479 PRO B CA 1
ATOM 2166 C C . PRO B 2 466 ? 187.372 135.268 254.368 1.00 254.58 479 PRO B C 1
ATOM 2167 O O . PRO B 2 466 ? 188.020 135.522 255.386 1.00 254.58 479 PRO B O 1
ATOM 2171 N N . CYS B 2 467 ? 186.698 134.127 254.196 1.00 273.34 480 CYS B N 1
ATOM 2172 C CA . CYS B 2 467 ? 186.677 133.101 255.233 1.00 273.34 480 CYS B CA 1
ATOM 2173 C C . CYS B 2 467 ? 187.936 132.243 255.232 1.00 273.34 480 CYS B C 1
ATOM 2174 O O . CYS B 2 467 ? 188.422 131.869 256.305 1.00 273.34 480 CYS B O 1
ATOM 2177 N N . ASN B 2 468 ? 188.468 131.922 254.050 1.00 263.61 481 ASN B N 1
ATOM 2178 C CA . ASN B 2 468 ? 189.624 131.035 253.906 1.00 263.61 481 ASN B CA 1
ATOM 2179 C C . ASN B 2 468 ? 189.389 129.683 254.577 1.00 263.61 481 ASN B C 1
ATOM 2180 O O . ASN B 2 468 ? 190.315 129.083 255.128 1.00 263.61 481 ASN B O 1
ATOM 2185 N N . GLY B 2 469 ? 188.152 129.194 254.533 1.00 283.84 482 GLY B N 1
ATOM 2186 C CA . GLY B 2 469 ? 187.823 127.909 255.116 1.00 283.84 482 GLY B CA 1
ATOM 2187 C C . GLY B 2 469 ? 187.729 127.883 256.624 1.00 283.84 482 GLY B C 1
ATOM 2188 O O . GLY B 2 469 ? 187.768 126.795 257.210 1.00 283.84 482 GLY B O 1
ATOM 2189 N N . VAL B 2 470 ? 187.604 129.038 257.274 1.00 287.43 483 VAL B N 1
ATOM 2190 C CA . VAL B 2 470 ? 187.549 129.131 258.728 1.00 287.43 483 VAL B CA 1
ATOM 2191 C C . VAL B 2 470 ? 186.192 129.696 259.124 1.00 287.43 483 VAL B C 1
ATOM 2192 O O . VAL B 2 470 ? 185.749 130.708 258.567 1.00 287.43 483 VAL B O 1
ATOM 2196 N N . GLU B 2 471 ? 185.536 129.038 260.076 1.00 270.27 484 GLU B N 1
ATOM 2197 C CA . GLU B 2 471 ? 184.244 129.495 260.563 1.00 270.27 484 GLU B CA 1
ATOM 2198 C C . GLU B 2 471 ? 184.381 130.836 261.280 1.00 270.27 484 GLU B C 1
ATOM 2199 O O . GLU B 2 471 ? 185.381 131.119 261.946 1.00 270.27 484 GLU B O 1
ATOM 2205 N N . GLY B 2 472 ? 183.352 131.669 261.139 1.00 235.63 485 GLY B N 1
ATOM 2206 C CA . GLY B 2 472 ? 183.344 132.961 261.796 1.00 235.63 485 GLY B CA 1
ATOM 2207 C C . GLY B 2 472 ? 182.400 133.972 261.178 1.00 235.63 485 GLY B C 1
ATOM 2208 O O . GLY B 2 472 ? 181.372 133.605 260.601 1.00 235.63 485 GLY B O 1
ATOM 2209 N N . PHE B 2 473 ? 182.740 135.253 261.302 1.00 227.00 486 PHE B N 1
ATOM 2210 C CA . PHE B 2 473 ? 181.897 136.318 260.775 1.00 227.00 486 PHE B CA 1
ATOM 2211 C C . PHE B 2 473 ? 181.904 136.300 259.252 1.00 227.00 486 PHE B C 1
ATOM 2212 O O . PHE B 2 473 ? 182.945 136.061 258.631 1.00 227.00 486 PHE B O 1
ATOM 2220 N N . ASN B 2 474 ? 180.735 136.548 258.656 1.00 223.49 487 ASN B N 1
ATOM 2221 C CA . ASN B 2 474 ? 180.559 136.532 257.202 1.00 223.49 487 ASN B CA 1
ATOM 2222 C C . ASN B 2 474 ? 180.946 135.177 256.614 1.00 223.49 487 ASN B C 1
ATOM 2223 O O . ASN B 2 474 ? 181.468 135.085 255.502 1.00 223.49 487 ASN B O 1
ATOM 2228 N N . CYS B 2 475 ? 180.678 134.115 257.372 1.00 226.60 488 CYS B N 1
ATOM 2229 C CA . CYS B 2 475 ? 180.922 132.745 256.937 1.00 226.60 488 CYS B CA 1
ATOM 2230 C C . CYS B 2 475 ? 179.646 131.960 257.188 1.00 226.60 488 CYS B C 1
ATOM 2231 O O . CYS B 2 475 ? 179.152 131.928 258.319 1.00 226.60 488 CYS B O 1
ATOM 2234 N N . TYR B 2 476 ? 179.110 131.330 256.143 1.00 217.73 489 TYR B N 1
ATOM 2235 C CA . TYR B 2 476 ? 177.744 130.833 256.226 1.00 217.73 489 TYR B CA 1
ATOM 2236 C C . TYR B 2 476 ? 177.643 129.355 255.873 1.00 217.73 489 TYR B C 1
ATOM 2237 O O . TYR B 2 476 ? 178.658 128.690 255.639 1.00 217.73 489 TYR B O 1
ATOM 2246 N N . PHE B 2 477 ? 176.421 128.840 255.831 1.00 217.62 490 PHE B N 1
ATOM 2247 C CA . PHE B 2 477 ? 176.109 127.443 255.586 1.00 217.62 490 PHE B CA 1
ATOM 2248 C C . PHE B 2 477 ? 175.716 127.252 254.128 1.00 217.62 490 PHE B C 1
ATOM 2249 O O . PHE B 2 477 ? 175.163 128.162 253.503 1.00 217.62 490 PHE B O 1
ATOM 2257 N N . PRO B 2 478 ? 176.009 126.085 253.538 1.00 216.12 491 PRO B N 1
ATOM 2258 C CA . PRO B 2 478 ? 175.727 125.910 252.101 1.00 216.12 491 PRO B CA 1
ATOM 2259 C C . PRO B 2 478 ? 174.282 126.168 251.706 1.00 216.12 491 PRO B C 1
ATOM 2260 O O . PRO B 2 478 ? 174.044 126.772 250.653 1.00 216.12 491 PRO B O 1
ATOM 2264 N N . LEU B 2 479 ? 173.311 125.745 252.514 1.00 217.50 492 LEU B N 1
ATOM 2265 C CA . LEU B 2 479 ? 171.916 125.983 252.164 1.00 217.50 492 LEU B CA 1
ATOM 2266 C C . LEU B 2 479 ? 171.026 125.756 253.377 1.00 217.50 492 LEU B C 1
ATOM 2267 O O . LEU B 2 479 ? 171.214 124.812 254.148 1.00 217.50 492 LEU B O 1
ATOM 2272 N N . GLN B 2 480 ? 170.050 126.646 253.529 1.00 210.08 493 GLN B N 1
ATOM 2273 C CA . GLN B 2 480 ? 168.929 126.459 254.440 1.00 210.08 493 GLN B CA 1
ATOM 2274 C C . GLN B 2 480 ? 167.645 126.500 253.623 1.00 210.08 493 GLN B C 1
ATOM 2275 O O . GLN B 2 480 ? 167.575 127.214 252.618 1.00 210.08 493 GLN B O 1
ATOM 2281 N N . SER B 2 481 ? 166.645 125.727 254.044 1.00 206.08 494 SER B N 1
ATOM 2282 C CA . SER B 2 481 ? 165.418 125.600 253.268 1.00 206.08 494 SER B CA 1
ATOM 2283 C C . SER B 2 481 ? 164.796 126.968 253.003 1.00 206.08 494 SER B C 1
ATOM 2284 O O . SER B 2 481 ? 164.570 127.764 253.917 1.00 206.08 494 SER B O 1
ATOM 2287 N N . TYR B 2 482 ? 164.523 127.234 251.728 1.00 211.52 495 TYR B N 1
ATOM 2288 C CA . TYR B 2 482 ? 164.036 128.540 251.306 1.00 211.52 495 TYR B CA 1
ATOM 2289 C C . TYR B 2 482 ? 162.524 128.514 251.118 1.00 211.52 495 TYR B C 1
ATOM 2290 O O . TYR B 2 482 ? 161.951 127.501 250.708 1.00 211.52 495 TYR B O 1
ATOM 2299 N N . GLY B 2 483 ? 161.878 129.638 251.419 1.00 233.90 496 GLY B N 1
ATOM 2300 C CA . GLY B 2 483 ? 160.430 129.707 251.388 1.00 233.90 496 GLY B CA 1
ATOM 2301 C C . GLY B 2 483 ? 159.812 130.086 250.056 1.00 233.90 496 GLY B C 1
ATOM 2302 O O . GLY B 2 483 ? 159.264 131.183 249.915 1.00 233.90 496 GLY B O 1
ATOM 2303 N N . PHE B 2 484 ? 159.894 129.195 249.069 1.00 228.06 497 PHE B N 1
ATOM 2304 C CA . PHE B 2 484 ? 159.195 129.389 247.803 1.00 228.06 497 PHE B CA 1
ATOM 2305 C C . PHE B 2 484 ? 157.902 128.579 247.818 1.00 228.06 497 PHE B C 1
ATOM 2306 O O . PHE B 2 484 ? 157.926 127.371 248.075 1.00 228.06 497 PHE B O 1
ATOM 2314 N N . GLN B 2 485 ? 156.777 129.235 247.551 1.00 222.83 498 GLN B N 1
ATOM 2315 C CA . GLN B 2 485 ? 155.481 128.583 247.666 1.00 222.83 498 GLN B CA 1
ATOM 2316 C C . GLN B 2 485 ? 154.589 129.031 246.519 1.00 222.83 498 GLN B C 1
ATOM 2317 O O . GLN B 2 485 ? 154.660 130.187 246.086 1.00 222.83 498 GLN B O 1
ATOM 2323 N N . PRO B 2 486 ? 153.742 128.137 246.002 1.00 195.17 499 PRO B N 1
ATOM 2324 C CA . PRO B 2 486 ? 152.797 128.545 244.947 1.00 195.17 499 PRO B CA 1
ATOM 2325 C C . PRO B 2 486 ? 151.510 129.155 245.480 1.00 195.17 499 PRO B C 1
ATOM 2326 O O . PRO B 2 486 ? 150.726 129.709 244.700 1.00 195.17 499 PRO B O 1
ATOM 2330 N N . THR B 2 487 ? 151.268 129.066 246.791 1.00 189.77 500 THR B N 1
ATOM 2331 C CA . THR B 2 487 ? 149.946 129.370 247.339 1.00 189.77 500 THR B CA 1
ATOM 2332 C C . THR B 2 487 ? 149.547 130.826 247.110 1.00 189.77 500 THR B C 1
ATOM 2333 O O . THR B 2 487 ? 148.374 131.186 247.273 1.00 189.77 500 THR B O 1
ATOM 2337 N N . ASN B 2 488 ? 150.510 131.677 246.757 1.00 188.74 501 ASN B N 1
ATOM 2338 C CA . ASN B 2 488 ? 150.267 133.105 246.575 1.00 188.74 501 ASN B CA 1
ATOM 2339 C C . ASN B 2 488 ? 149.180 133.374 245.535 1.00 188.74 501 ASN B C 1
ATOM 2340 O O . ASN B 2 488 ? 148.782 132.490 244.772 1.00 188.74 501 ASN B O 1
ATOM 2345 N N . GLY B 2 489 ? 148.689 134.613 245.523 1.00 184.97 502 GLY B N 1
ATOM 2346 C CA . GLY B 2 489 ? 147.557 134.983 244.693 1.00 184.97 502 GLY B CA 1
ATOM 2347 C C . GLY B 2 489 ? 147.868 135.014 243.205 1.00 184.97 502 GLY B C 1
ATOM 2348 O O . GLY B 2 489 ? 148.995 134.795 242.760 1.00 184.97 502 GLY B O 1
ATOM 2349 N N . VAL B 2 490 ? 146.821 135.307 242.423 1.00 184.16 503 VAL B N 1
ATOM 2350 C CA . VAL B 2 490 ? 146.914 135.218 240.965 1.00 184.16 503 VAL B CA 1
ATOM 2351 C C . VAL B 2 490 ? 147.965 136.182 240.422 1.00 184.16 503 VAL B C 1
ATOM 2352 O O . VAL B 2 490 ? 148.696 135.857 239.478 1.00 184.16 503 VAL B O 1
ATOM 2356 N N . GLY B 2 491 ? 148.066 137.376 241.009 1.00 183.54 504 GLY B N 1
ATOM 2357 C CA . GLY B 2 491 ? 149.071 138.323 240.562 1.00 183.54 504 GLY B CA 1
ATOM 2358 C C . GLY B 2 491 ? 150.488 137.880 240.861 1.00 183.54 504 GLY B C 1
ATOM 2359 O O . GLY B 2 491 ? 151.446 138.468 240.353 1.00 183.54 504 GLY B O 1
ATOM 2360 N N . TYR B 2 492 ? 150.647 136.853 241.694 1.00 188.43 505 TYR B N 1
ATOM 2361 C CA . TYR B 2 492 ? 151.945 136.534 242.265 1.00 188.43 505 TYR B CA 1
ATOM 2362 C C . TYR B 2 492 ? 152.568 135.244 241.738 1.00 188.43 505 TYR B C 1
ATOM 2363 O O . TYR B 2 492 ? 153.713 134.948 242.096 1.00 188.43 505 TYR B O 1
ATOM 2372 N N . GLN B 2 493 ? 151.869 134.470 240.865 1.00 191.06 506 GLN B N 1
ATOM 2373 C CA . GLN B 2 493 ? 152.571 133.333 240.275 1.00 191.06 506 GLN B CA 1
ATOM 2374 C C . GLN B 2 493 ? 153.671 133.785 239.324 1.00 191.06 506 GLN B C 1
ATOM 2375 O O . GLN B 2 493 ? 153.606 134.877 238.754 1.00 191.06 506 GLN B O 1
ATOM 2381 N N . PRO B 2 494 ? 154.697 132.956 239.150 1.00 198.54 507 PRO B N 1
ATOM 2382 C CA . PRO B 2 494 ? 155.658 133.199 238.076 1.00 198.54 507 PRO B CA 1
ATOM 2383 C C . PRO B 2 494 ? 155.082 132.811 236.725 1.00 198.54 507 PRO B C 1
ATOM 2384 O O . PRO B 2 494 ? 154.256 131.902 236.609 1.00 198.54 507 PRO B O 1
ATOM 2388 N N . TYR B 2 495 ? 155.536 133.524 235.703 1.00 198.35 508 TYR B N 1
ATOM 2389 C CA . TYR B 2 495 ? 155.202 133.275 234.312 1.00 198.35 508 TYR B CA 1
ATOM 2390 C C . TYR B 2 495 ? 156.488 133.354 233.501 1.00 198.35 508 TYR B C 1
ATOM 2391 O O . TYR B 2 495 ? 157.489 133.917 233.967 1.00 198.35 508 TYR B O 1
ATOM 2400 N N . ARG B 2 496 ? 156.466 132.780 232.299 1.00 202.71 509 ARG B N 1
ATOM 2401 C CA . ARG B 2 496 ? 157.643 132.764 231.437 1.00 202.71 509 ARG B CA 1
ATOM 2402 C C . ARG B 2 496 ? 157.716 134.041 230.610 1.00 202.71 509 ARG B C 1
ATOM 2403 O O . ARG B 2 496 ? 156.687 134.564 230.180 1.00 202.71 509 ARG B O 1
ATOM 2411 N N . VAL B 2 497 ? 158.929 134.545 230.393 1.00 207.28 510 VAL B N 1
ATOM 2412 C CA . VAL B 2 497 ? 159.152 135.755 229.611 1.00 207.28 510 VAL B CA 1
ATOM 2413 C C . VAL B 2 497 ? 160.118 135.424 228.482 1.00 207.28 510 VAL B C 1
ATOM 2414 O O . VAL B 2 497 ? 161.128 134.743 228.702 1.00 207.28 510 VAL B O 1
ATOM 2418 N N . VAL B 2 498 ? 159.791 135.867 227.271 1.00 211.47 511 VAL B N 1
ATOM 2419 C CA . VAL B 2 498 ? 160.651 135.666 226.111 1.00 211.47 511 VAL B CA 1
ATOM 2420 C C . VAL B 2 498 ? 160.738 136.980 225.347 1.00 211.47 511 VAL B C 1
ATOM 2421 O O . VAL B 2 498 ? 159.730 137.676 225.166 1.00 211.47 511 VAL B O 1
ATOM 2425 N N . VAL B 2 499 ? 161.947 137.338 224.940 1.00 219.47 512 VAL B N 1
ATOM 2426 C CA . VAL B 2 499 ? 162.200 138.545 224.167 1.00 219.47 512 VAL B CA 1
ATOM 2427 C C . VAL B 2 499 ? 162.789 138.112 222.833 1.00 219.47 512 VAL B C 1
ATOM 2428 O O . VAL B 2 499 ? 163.796 137.393 222.791 1.00 219.47 512 VAL B O 1
ATOM 2432 N N . LEU B 2 500 ? 162.159 138.538 221.741 1.00 228.84 513 LEU B N 1
ATOM 2433 C CA . LEU B 2 500 ? 162.666 138.291 220.395 1.00 228.84 513 LEU B CA 1
ATOM 2434 C C . LEU B 2 500 ? 163.213 139.621 219.889 1.00 228.84 513 LEU B C 1
ATOM 2435 O O . LEU B 2 500 ? 162.450 140.543 219.593 1.00 228.84 513 LEU B O 1
ATOM 2440 N N . SER B 2 501 ? 164.533 139.740 219.811 1.00 232.00 514 SER B N 1
ATOM 2441 C CA . SER B 2 501 ? 165.152 140.991 219.393 1.00 232.00 514 SER B CA 1
ATOM 2442 C C . SER B 2 501 ? 165.648 140.858 217.960 1.00 232.00 514 SER B C 1
ATOM 2443 O O . SER B 2 501 ? 166.341 139.891 217.626 1.00 232.00 514 SER B O 1
ATOM 2446 N N . PHE B 2 502 ? 165.303 141.836 217.127 1.00 230.62 515 PHE B N 1
ATOM 2447 C CA . PHE B 2 502 ? 165.684 141.854 215.722 1.00 230.62 515 PHE B CA 1
ATOM 2448 C C . PHE B 2 502 ? 166.873 142.787 215.547 1.00 230.62 515 PHE B C 1
ATOM 2449 O O . PHE B 2 502 ? 166.841 143.929 216.018 1.00 230.62 515 PHE B O 1
ATOM 2457 N N . GLU B 2 503 ? 167.916 142.308 214.877 1.00 230.01 516 GLU B N 1
ATOM 2458 C CA . GLU B 2 503 ? 169.100 143.118 214.623 1.00 230.01 516 GLU B CA 1
ATOM 2459 C C . GLU B 2 503 ? 169.320 143.254 213.122 1.00 230.01 516 GLU B C 1
ATOM 2460 O O . GLU B 2 503 ? 169.415 142.250 212.408 1.00 230.01 516 GLU B O 1
ATOM 2466 N N . LEU B 2 504 ? 169.397 144.494 212.652 1.00 238.78 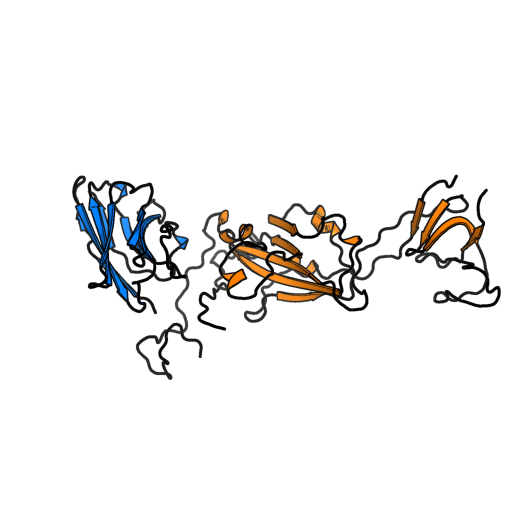517 LEU B N 1
ATOM 2467 C CA . LEU B 2 504 ? 169.694 144.811 211.258 1.00 238.78 517 LEU B CA 1
ATOM 2468 C C . LEU B 2 504 ? 171.083 145.449 211.248 1.00 238.78 517 LEU B C 1
ATOM 2469 O O . LEU B 2 504 ? 171.297 146.528 211.802 1.00 238.78 517 LEU B O 1
ATOM 2474 N N . LEU B 2 505 ? 172.045 144.740 210.666 1.00 213.11 518 LEU B N 1
ATOM 2475 C CA . LEU B 2 505 ? 173.433 145.181 210.678 1.00 213.11 518 LEU B CA 1
ATOM 2476 C C . LEU B 2 505 ? 174.027 144.876 209.302 1.00 213.11 518 LEU B C 1
ATOM 2477 O O . LEU B 2 505 ? 173.313 144.506 208.365 1.00 213.11 518 LEU B O 1
ATOM 2482 N N . HIS B 2 506 ? 175.346 145.036 209.173 1.00 193.43 519 HIS B N 1
ATOM 2483 C CA . HIS B 2 506 ? 176.035 144.888 207.891 1.00 193.43 519 HIS B CA 1
ATOM 2484 C C . HIS B 2 506 ? 176.322 143.408 207.649 1.00 193.43 519 HIS B C 1
ATOM 2485 O O . HIS B 2 506 ? 177.370 142.870 208.012 1.00 193.43 519 HIS B O 1
ATOM 2492 N N . ALA B 2 507 ? 175.361 142.743 207.015 1.00 194.51 520 ALA B N 1
ATOM 2493 C CA . ALA B 2 507 ? 175.483 141.333 206.673 1.00 194.51 520 ALA B CA 1
ATOM 2494 C C . ALA B 2 507 ? 174.528 141.035 205.527 1.00 194.51 520 ALA B C 1
ATOM 2495 O O . ALA B 2 507 ? 173.544 141.759 205.333 1.00 194.51 520 ALA B O 1
ATOM 2497 N N . PRO B 2 508 ? 174.795 139.991 204.742 1.00 197.28 521 PRO B N 1
ATOM 2498 C CA . PRO B 2 508 ? 173.843 139.603 203.691 1.00 197.28 521 PRO B CA 1
ATOM 2499 C C . PRO B 2 508 ? 172.499 139.217 204.291 1.00 197.28 521 PRO B C 1
ATOM 2500 O O . PRO B 2 508 ? 172.429 138.600 205.356 1.00 197.28 521 PRO B O 1
ATOM 2504 N N . ALA B 2 509 ? 171.427 139.589 203.596 1.00 220.14 522 ALA B N 1
ATOM 2505 C CA . ALA B 2 509 ? 170.080 139.329 204.090 1.00 220.14 522 ALA B CA 1
ATOM 2506 C C . ALA B 2 509 ? 169.786 137.836 204.038 1.00 220.14 522 ALA B C 1
ATOM 2507 O O . ALA B 2 509 ? 169.712 137.247 202.954 1.00 220.14 522 ALA B O 1
ATOM 2509 N N . THR B 2 510 ? 169.619 137.223 205.209 1.00 231.83 523 THR B N 1
ATOM 2510 C CA . THR B 2 510 ? 169.366 135.793 205.307 1.00 231.83 523 THR B CA 1
ATOM 2511 C C . THR B 2 510 ? 168.025 135.446 205.933 1.00 231.83 523 THR B C 1
ATOM 2512 O O . THR B 2 510 ? 167.486 134.375 205.646 1.00 231.83 523 THR B O 1
ATOM 2516 N N . VAL B 2 511 ? 167.473 136.316 206.774 1.00 231.75 524 VAL B N 1
ATOM 2517 C CA . VAL B 2 511 ? 166.202 136.070 207.446 1.00 231.75 524 VAL B CA 1
ATOM 2518 C C . VAL B 2 511 ? 165.129 136.888 206.743 1.00 231.75 524 VAL B C 1
ATOM 2519 O O . VAL B 2 511 ? 165.235 138.118 206.650 1.00 231.75 524 VAL B O 1
ATOM 2523 N N . CYS B 2 512 ? 164.098 136.207 206.251 1.00 230.32 525 CYS B N 1
ATOM 2524 C CA . CYS B 2 512 ? 162.999 136.848 205.547 1.00 230.32 525 CYS B CA 1
ATOM 2525 C C . CYS B 2 512 ? 161.683 136.288 206.062 1.00 230.32 525 CYS B C 1
ATOM 2526 O O . CYS B 2 512 ? 161.597 135.107 206.408 1.00 230.32 525 CYS B O 1
ATOM 2529 N N . GLY B 2 513 ? 160.664 137.142 206.119 1.00 221.55 526 GLY B N 1
ATOM 2530 C CA . GLY B 2 513 ? 159.341 136.725 206.515 1.00 221.55 526 GLY B CA 1
ATOM 2531 C C . GLY B 2 513 ? 158.656 135.910 205.437 1.00 221.55 526 GLY B C 1
ATOM 2532 O O . GLY B 2 513 ? 159.010 135.984 204.256 1.00 221.55 526 GLY B O 1
ATOM 2533 N N . PRO B 2 514 ? 157.667 135.104 205.825 1.00 210.24 527 PRO B N 1
ATOM 2534 C CA . PRO B 2 514 ? 156.935 134.311 204.831 1.00 210.24 527 PRO B CA 1
ATOM 2535 C C . PRO B 2 514 ? 156.189 135.199 203.849 1.00 210.24 527 PRO B C 1
ATOM 2536 O O . PRO B 2 514 ? 155.530 136.169 204.231 1.00 210.24 527 PRO B O 1
ATOM 2540 N N . LYS B 2 515 ? 156.298 134.851 202.571 1.00 206.25 528 LYS B N 1
ATOM 2541 C CA . LYS B 2 515 ? 155.719 135.633 201.486 1.00 206.25 528 LYS B CA 1
ATOM 2542 C C . LYS B 2 515 ? 154.622 134.808 200.815 1.00 206.25 528 LYS B C 1
ATOM 2543 O O . LYS B 2 515 ? 154.911 133.843 200.100 1.00 206.25 528 LYS B O 1
ATOM 2549 N N . LYS B 2 516 ? 153.367 135.189 201.049 1.00 196.07 529 LYS B N 1
ATOM 2550 C CA . LYS B 2 516 ? 152.228 134.399 200.593 1.00 196.07 529 LYS B CA 1
ATOM 2551 C C . LYS B 2 516 ? 151.856 134.722 199.147 1.00 196.07 529 LYS B C 1
ATOM 2552 O O . LYS B 2 516 ? 151.967 135.866 198.700 1.00 196.07 529 LYS B O 1
ATOM 2558 N N . SER B 2 517 ? 151.405 133.700 198.419 1.00 192.59 530 SER B N 1
ATOM 2559 C CA . SER B 2 517 ? 150.975 133.812 197.030 1.00 192.59 530 SER B CA 1
ATOM 2560 C C . SER B 2 517 ? 149.514 133.389 196.894 1.00 192.59 530 SER B C 1
ATOM 2561 O O . SER B 2 517 ? 148.825 133.127 197.883 1.00 192.59 530 SER B O 1
ATOM 2564 N N . THR B 2 518 ? 149.034 133.333 195.647 1.00 188.35 531 THR B N 1
ATOM 2565 C CA . THR B 2 518 ? 147.629 133.056 195.363 1.00 188.35 531 THR B CA 1
ATOM 2566 C C . THR B 2 518 ? 147.510 132.024 194.244 1.00 188.35 531 THR B C 1
ATOM 2567 O O . THR B 2 518 ? 148.505 131.484 193.752 1.00 188.35 531 THR B O 1
ATOM 2571 N N . ASN B 2 519 ? 146.264 131.750 193.852 1.00 185.12 532 ASN B N 1
ATOM 2572 C CA . ASN B 2 519 ? 145.965 130.853 192.743 1.00 185.12 532 ASN B CA 1
ATOM 2573 C C . ASN B 2 519 ? 146.266 131.529 191.407 1.00 185.12 532 ASN B C 1
ATOM 2574 O O . ASN B 2 519 ? 146.103 132.741 191.243 1.00 185.12 532 ASN B O 1
ATOM 2579 N N . LEU B 2 520 ? 146.676 130.722 190.429 1.00 186.36 533 LEU B N 1
ATOM 2580 C CA . LEU B 2 520 ? 147.211 131.228 189.169 1.00 186.36 533 LEU B CA 1
ATOM 2581 C C . LEU B 2 520 ? 146.178 131.106 188.056 1.00 186.36 533 LEU B C 1
ATOM 2582 O O . LEU B 2 520 ? 145.515 130.073 187.925 1.00 186.36 533 LEU B O 1
ATOM 2587 N N . VAL B 2 521 ? 146.045 132.168 187.265 1.00 185.47 534 VAL B N 1
ATOM 2588 C CA . VAL B 2 521 ? 145.132 132.224 186.130 1.00 185.47 534 VAL B CA 1
ATOM 2589 C C . VAL B 2 521 ? 145.946 132.527 184.878 1.00 185.47 534 VAL B C 1
ATOM 2590 O O . VAL B 2 521 ? 146.786 133.435 184.883 1.00 185.47 534 VAL B O 1
ATOM 2594 N N . LYS B 2 522 ? 145.695 131.772 183.813 1.00 184.75 535 LYS B N 1
ATOM 2595 C CA . LYS B 2 522 ? 146.495 131.817 182.598 1.00 184.75 535 LYS B CA 1
ATOM 2596 C C . LYS B 2 522 ? 145.704 132.464 181.463 1.00 184.75 535 LYS B C 1
ATOM 2597 O O . LYS B 2 522 ? 144.470 132.462 181.455 1.00 184.75 535 LYS B O 1
ATOM 2603 N N . ASN B 2 523 ? 146.444 133.037 180.506 1.00 189.13 536 ASN B N 1
ATOM 2604 C CA . ASN B 2 523 ? 145.907 133.536 179.237 1.00 189.13 536 ASN B CA 1
ATOM 2605 C C . ASN B 2 523 ? 144.990 134.741 179.420 1.00 189.13 536 ASN B C 1
ATOM 2606 O O . ASN B 2 523 ? 144.023 134.917 178.676 1.00 189.13 536 ASN B O 1
ATOM 2611 N N . LYS B 2 524 ? 145.294 135.590 180.398 1.00 191.26 537 LYS B N 1
ATOM 2612 C CA . LYS B 2 524 ? 144.545 136.820 180.608 1.00 191.26 537 LYS B CA 1
ATOM 2613 C C . LYS B 2 524 ? 145.533 137.962 180.785 1.00 191.26 537 LYS B C 1
ATOM 2614 O O . LYS B 2 524 ? 146.648 137.753 181.270 1.00 191.26 537 LYS B O 1
ATOM 2620 N N . CYS B 2 525 ? 145.125 139.161 180.377 1.00 207.54 538 CYS B N 1
ATOM 2621 C CA . CYS B 2 525 ? 145.956 140.346 180.562 1.00 207.54 538 CYS B CA 1
ATOM 2622 C C . CYS B 2 525 ? 146.016 140.677 182.047 1.00 207.54 538 CYS B C 1
ATOM 2623 O O . CYS B 2 525 ? 145.049 141.194 182.615 1.00 207.54 538 CYS B O 1
ATOM 2626 N N . VAL B 2 526 ? 147.146 140.370 182.684 1.00 207.70 539 VAL B N 1
ATOM 2627 C CA . VAL B 2 526 ? 147.275 140.484 184.130 1.00 207.70 539 VAL B CA 1
ATOM 2628 C C . VAL B 2 526 ? 148.606 141.132 184.485 1.00 207.70 539 VAL B C 1
ATOM 2629 O O . VAL B 2 526 ? 149.536 141.192 183.672 1.00 207.70 539 VAL B O 1
ATOM 2633 N N . ASN B 2 527 ? 148.673 141.633 185.716 1.00 203.88 540 ASN B N 1
ATOM 2634 C CA . ASN B 2 527 ? 149.933 141.993 186.348 1.00 203.88 540 ASN B CA 1
ATOM 2635 C C . ASN B 2 527 ? 150.491 140.771 187.068 1.00 203.88 540 ASN B C 1
ATOM 2636 O O . ASN B 2 527 ? 149.739 140.018 187.695 1.00 203.88 540 ASN B O 1
ATOM 2641 N N . PHE B 2 528 ? 151.799 140.562 186.970 1.00 201.92 541 PHE B N 1
ATOM 2642 C CA . PHE B 2 528 ? 152.437 139.421 187.606 1.00 201.92 541 PHE B CA 1
ATOM 2643 C C . PHE B 2 528 ? 153.659 139.864 188.399 1.00 201.92 541 PHE B C 1
ATOM 2644 O O . PHE B 2 528 ? 154.359 140.815 188.031 1.00 201.92 541 PHE B O 1
ATOM 2652 N N . ASN B 2 529 ? 153.894 139.152 189.501 1.00 199.88 542 ASN B N 1
ATOM 2653 C CA . ASN B 2 529 ? 154.960 139.443 190.458 1.00 199.88 542 ASN B CA 1
ATOM 2654 C C . ASN B 2 529 ? 155.526 138.091 190.886 1.00 199.88 542 ASN B C 1
ATOM 2655 O O . ASN B 2 529 ? 154.991 137.432 191.782 1.00 199.88 542 ASN B O 1
ATOM 2660 N N . PHE B 2 530 ? 156.602 137.679 190.231 1.00 194.57 543 PHE B N 1
ATOM 2661 C CA . PHE B 2 530 ? 157.244 136.399 190.504 1.00 194.57 543 PHE B CA 1
ATOM 2662 C C . PHE B 2 530 ? 158.543 136.659 191.256 1.00 194.57 543 PHE B C 1
ATOM 2663 O O . PHE B 2 530 ? 159.534 137.097 190.662 1.00 194.57 543 PHE B O 1
ATOM 2671 N N . ASN B 2 531 ? 158.526 136.393 192.565 1.00 193.78 544 ASN B N 1
ATOM 2672 C CA . ASN B 2 531 ? 159.686 136.591 193.435 1.00 193.78 544 ASN B CA 1
ATOM 2673 C C . ASN B 2 531 ? 160.227 138.014 193.323 1.00 193.78 544 ASN B C 1
ATOM 2674 O O . ASN B 2 531 ? 161.438 138.239 193.294 1.00 193.78 544 ASN B O 1
ATOM 2679 N N . GLY B 2 532 ? 159.317 138.983 193.259 1.00 189.06 545 GLY B N 1
ATOM 2680 C CA . GLY B 2 532 ? 159.681 140.375 193.134 1.00 189.06 545 GLY B CA 1
ATOM 2681 C C . GLY B 2 532 ? 159.804 140.880 191.714 1.00 189.06 545 GLY B C 1
ATOM 2682 O O . GLY B 2 532 ? 159.930 142.095 191.516 1.00 189.06 545 GLY B O 1
ATOM 2683 N N . LEU B 2 533 ? 159.770 139.995 190.721 1.00 189.89 546 LEU B N 1
ATOM 2684 C CA . LEU B 2 533 ? 159.844 140.408 189.323 1.00 189.89 546 LEU B CA 1
ATOM 2685 C C . LEU B 2 533 ? 158.452 140.839 188.879 1.00 189.89 546 LEU B C 1
ATOM 2686 O O . LEU B 2 533 ? 157.540 140.011 188.791 1.00 189.89 546 LEU B O 1
ATOM 2691 N N . THR B 2 534 ? 158.292 142.132 188.614 1.00 192.74 547 THR B N 1
ATOM 2692 C CA . THR B 2 534 ? 157.011 142.738 188.284 1.00 192.74 547 THR B CA 1
ATOM 2693 C C . THR B 2 534 ? 156.893 142.963 186.782 1.00 192.74 547 THR B C 1
ATOM 2694 O O . THR B 2 534 ? 157.859 143.340 186.113 1.00 192.74 547 THR B O 1
ATOM 2698 N N . GLY B 2 535 ? 155.696 142.728 186.261 1.00 196.62 548 GLY B N 1
ATOM 2699 C CA . GLY B 2 535 ? 155.429 142.996 184.860 1.00 196.62 548 GLY B CA 1
ATOM 2700 C C . GLY B 2 535 ? 153.944 142.923 184.590 1.00 196.62 548 GLY B C 1
ATOM 2701 O O . GLY B 2 535 ? 153.144 142.594 185.470 1.00 196.62 548 GLY B O 1
ATOM 2702 N N . THR B 2 536 ? 153.580 143.249 183.352 1.00 204.06 549 THR B N 1
ATOM 2703 C CA . THR B 2 536 ? 152.191 143.226 182.912 1.00 204.06 549 THR B CA 1
ATOM 2704 C C . THR B 2 536 ? 152.113 142.657 181.503 1.00 204.06 549 THR B C 1
ATOM 2705 O O . THR B 2 536 ? 152.974 142.943 180.665 1.00 204.06 549 THR B O 1
ATOM 2709 N N . GLY B 2 537 ? 151.104 141.831 181.253 1.00 198.63 550 GLY B N 1
ATOM 2710 C CA . GLY B 2 537 ? 150.932 141.278 179.923 1.00 198.63 550 GLY B CA 1
ATOM 2711 C C . GLY B 2 537 ? 150.108 140.012 179.972 1.00 198.63 550 GLY B C 1
ATOM 2712 O O . GLY B 2 537 ? 149.381 139.761 180.936 1.00 198.63 550 GLY B O 1
ATOM 2713 N N . VAL B 2 538 ? 150.216 139.217 178.909 1.00 198.41 551 VAL B N 1
ATOM 2714 C CA . VAL B 2 538 ? 149.608 137.892 178.875 1.00 198.41 551 VAL B CA 1
ATOM 2715 C C . VAL B 2 538 ? 150.669 136.873 178.474 1.00 198.41 551 VAL B C 1
ATOM 2716 O O . VAL B 2 538 ? 151.525 137.147 177.623 1.00 198.41 551 VAL B O 1
ATOM 2720 N N . LEU B 2 539 ? 150.623 135.707 179.115 1.00 197.86 552 LEU B N 1
ATOM 2721 C CA . LEU B 2 539 ? 151.689 134.718 179.050 1.00 197.86 552 LEU B CA 1
ATOM 2722 C C . LEU B 2 539 ? 151.347 133.638 178.031 1.00 197.86 552 LEU B C 1
ATOM 2723 O O . LEU B 2 539 ? 150.174 133.313 177.824 1.00 197.86 552 LEU B O 1
ATOM 2728 N N . THR B 2 540 ? 152.379 133.099 177.383 1.00 197.61 553 THR B N 1
ATOM 2729 C CA . THR B 2 540 ? 152.251 131.945 176.503 1.00 197.61 553 THR B CA 1
ATOM 2730 C C . THR B 2 540 ? 153.374 130.958 176.800 1.00 197.61 553 THR B C 1
ATOM 2731 O O . THR B 2 540 ? 154.487 131.349 177.159 1.00 197.61 553 THR B O 1
ATOM 2735 N N . GLU B 2 541 ? 153.074 129.670 176.653 1.00 195.63 554 GLU B N 1
ATOM 2736 C CA . GLU B 2 541 ? 154.066 128.642 176.949 1.00 195.63 554 GLU B CA 1
ATOM 2737 C C . GLU B 2 541 ? 155.171 128.626 175.899 1.00 195.63 554 GLU B C 1
ATOM 2738 O O . GLU B 2 541 ? 154.907 128.703 174.696 1.00 195.63 554 GLU B O 1
ATOM 2744 N N . SER B 2 542 ? 156.415 128.525 176.364 1.00 196.01 555 SER B N 1
ATOM 2745 C CA . SER B 2 542 ? 157.577 128.383 175.501 1.00 196.01 555 SER B CA 1
ATOM 2746 C C . SER B 2 542 ? 158.313 127.097 175.848 1.00 196.01 555 SER B C 1
ATOM 2747 O O . SER B 2 542 ? 158.462 126.744 177.022 1.00 196.01 555 SER B O 1
ATOM 2750 N N . ASN B 2 543 ? 158.771 126.397 174.815 1.00 193.81 556 ASN B N 1
ATOM 2751 C CA . ASN B 2 543 ? 159.407 125.097 174.977 1.00 193.81 556 ASN B CA 1
ATOM 2752 C C . ASN B 2 543 ? 160.924 125.137 174.834 1.00 193.81 556 ASN B C 1
ATOM 2753 O O . ASN B 2 543 ? 161.540 124.075 174.700 1.00 193.81 556 ASN B O 1
ATOM 2758 N N . LYS B 2 544 ? 161.539 126.318 174.851 1.00 190.27 557 LYS B N 1
ATOM 2759 C CA . LYS B 2 544 ? 162.983 126.398 174.678 1.00 190.27 557 LYS B CA 1
ATOM 2760 C C . LYS B 2 544 ? 163.688 125.764 175.875 1.00 190.27 557 LYS B C 1
ATOM 2761 O O . LYS B 2 544 ? 163.147 125.704 176.982 1.00 190.27 557 LYS B O 1
ATOM 2767 N N . LYS B 2 545 ? 164.908 125.288 175.643 1.00 188.08 558 LYS B N 1
ATOM 2768 C CA . LYS B 2 545 ? 165.640 124.481 176.612 1.00 188.08 558 LYS B CA 1
ATOM 2769 C C . LYS B 2 545 ? 166.316 125.386 177.633 1.00 188.08 558 LYS B C 1
ATOM 2770 O O . LYS B 2 545 ? 167.364 125.977 177.347 1.00 188.08 558 LYS B O 1
ATOM 2776 N N . PHE B 2 546 ? 165.715 125.493 178.815 1.00 195.38 559 PHE B N 1
ATOM 2777 C CA . PHE B 2 546 ? 166.355 126.095 179.976 1.00 195.38 559 PHE B CA 1
ATOM 2778 C C . PHE B 2 546 ? 166.377 125.101 181.129 1.00 195.38 559 PHE B C 1
ATOM 2779 O O . PHE B 2 546 ? 165.347 124.513 181.474 1.00 195.38 559 PHE B O 1
ATOM 2787 N N . LEU B 2 547 ? 167.552 124.919 181.722 1.00 182.51 560 LEU B N 1
ATOM 2788 C CA . LEU B 2 547 ? 167.640 124.142 182.945 1.00 182.51 560 LEU B CA 1
ATOM 2789 C C . LEU B 2 547 ? 167.008 124.928 184.094 1.00 182.51 560 LEU B C 1
ATOM 2790 O O . LEU B 2 547 ? 166.961 126.160 184.058 1.00 182.51 560 LEU B O 1
ATOM 2795 N N . PRO B 2 548 ? 166.503 124.237 185.120 1.00 192.40 561 PRO B N 1
ATOM 2796 C CA . PRO B 2 548 ? 165.711 124.932 186.150 1.00 192.40 561 PRO B CA 1
ATOM 2797 C C . PRO B 2 548 ? 166.463 126.037 186.866 1.00 192.40 561 PRO B C 1
ATOM 2798 O O . PRO B 2 548 ? 165.826 126.963 187.383 1.00 192.40 561 PRO B O 1
ATOM 2802 N N . PHE B 2 549 ? 167.788 125.980 186.908 1.00 193.29 562 PHE B N 1
ATOM 2803 C CA . PHE B 2 549 ? 168.579 126.991 187.590 1.00 193.29 562 PHE B CA 1
ATOM 2804 C C . PHE B 2 549 ? 169.009 128.125 186.671 1.00 193.29 562 PHE B C 1
ATOM 2805 O O . PHE B 2 549 ? 169.743 129.015 187.112 1.00 193.29 562 PHE B O 1
ATOM 2813 N N . GLN B 2 550 ? 168.568 128.124 185.418 1.00 192.04 563 GLN B N 1
ATOM 2814 C CA . GLN B 2 550 ? 169.057 129.058 184.416 1.00 192.04 563 GLN B CA 1
ATOM 2815 C C . GLN B 2 550 ? 168.149 130.274 184.316 1.00 192.04 563 GLN B C 1
ATOM 2816 O O . GLN B 2 550 ? 166.936 130.146 184.117 1.00 192.04 563 GLN B O 1
ATOM 2822 N N . GLN B 2 551 ? 168.750 131.454 184.455 1.00 188.97 564 GLN B N 1
ATOM 2823 C CA . GLN B 2 551 ? 168.059 132.734 184.364 1.00 188.97 564 GLN B CA 1
ATOM 2824 C C . GLN B 2 551 ? 168.553 133.599 183.216 1.00 188.97 564 GLN B C 1
ATOM 2825 O O . GLN B 2 551 ? 167.740 134.182 182.495 1.00 188.97 564 GLN B O 1
ATOM 2831 N N . PHE B 2 552 ? 169.867 133.705 183.032 1.00 203.03 565 PHE B N 1
ATOM 2832 C CA . PHE B 2 552 ? 170.471 134.560 182.019 1.00 203.03 565 PHE B CA 1
ATOM 2833 C C . PHE B 2 552 ? 171.115 133.727 180.917 1.00 203.03 565 PHE B C 1
ATOM 2834 O O . PHE B 2 552 ? 171.690 132.661 181.153 1.00 203.03 565 PHE B O 1
ATOM 2842 N N . GLY B 2 553 ? 171.011 134.242 179.694 1.00 218.10 566 GLY B N 1
ATOM 2843 C CA . GLY B 2 553 ? 171.633 133.636 178.532 1.00 218.10 566 GLY B CA 1
ATOM 2844 C C . GLY B 2 553 ? 171.732 134.622 177.386 1.00 218.10 566 GLY B C 1
ATOM 2845 O O . GLY B 2 553 ? 171.024 135.634 177.381 1.00 218.10 566 GLY B O 1
ATOM 2846 N N . ARG B 2 554 ? 172.597 134.354 176.404 1.00 206.29 567 ARG B N 1
ATOM 2847 C CA . ARG B 2 554 ? 172.754 135.265 175.266 1.00 206.29 567 ARG B CA 1
ATOM 2848 C C . ARG B 2 554 ? 172.619 134.466 173.971 1.00 206.29 567 ARG B C 1
ATOM 2849 O O . ARG B 2 554 ? 173.616 134.052 173.374 1.00 206.29 567 ARG B O 1
ATOM 2857 N N . ASP B 2 555 ? 171.374 134.266 173.538 1.00 214.75 568 ASP B N 1
ATOM 2858 C CA . ASP B 2 555 ? 171.121 133.875 172.157 1.00 214.75 568 ASP B CA 1
ATOM 2859 C C . ASP B 2 555 ? 170.269 134.918 171.447 1.00 214.75 568 ASP B C 1
ATOM 2860 O O . ASP B 2 555 ? 170.374 135.078 170.226 1.00 214.75 568 ASP B O 1
ATOM 2865 N N . ILE B 2 556 ? 169.426 135.636 172.195 1.00 241.89 569 ILE B N 1
ATOM 2866 C CA . ILE B 2 556 ? 168.684 136.775 171.662 1.00 241.89 569 ILE B CA 1
ATOM 2867 C C . ILE B 2 556 ? 169.207 138.105 172.202 1.00 241.89 569 ILE B C 1
ATOM 2868 O O . ILE B 2 556 ? 169.137 139.121 171.489 1.00 241.89 569 ILE B O 1
ATOM 2873 N N . ALA B 2 557 ? 169.727 138.132 173.431 1.00 226.90 570 ALA B N 1
ATOM 2874 C CA . ALA B 2 557 ? 170.512 139.214 174.021 1.00 226.90 570 ALA B CA 1
ATOM 2875 C C . ALA B 2 557 ? 169.747 140.513 174.257 1.00 226.90 570 ALA B C 1
ATOM 2876 O O . ALA B 2 557 ? 170.391 141.553 174.434 1.00 226.90 570 ALA B O 1
ATOM 2878 N N . ASP B 2 558 ? 168.412 140.508 174.267 1.00 203.29 571 ASP B N 1
ATOM 2879 C CA . ASP B 2 558 ? 167.679 141.767 174.322 1.00 203.29 571 ASP B CA 1
ATOM 2880 C C . ASP B 2 558 ? 166.726 141.928 175.500 1.00 203.29 571 ASP B C 1
ATOM 2881 O O . ASP B 2 558 ? 166.517 143.063 175.942 1.00 203.29 571 ASP B O 1
ATOM 2886 N N . THR B 2 559 ? 166.144 140.853 176.024 1.00 194.67 572 THR B N 1
ATOM 2887 C CA . THR B 2 559 ? 165.025 140.990 176.944 1.00 194.67 572 THR B CA 1
ATOM 2888 C C . THR B 2 559 ? 165.030 139.840 177.940 1.00 194.67 572 THR B C 1
ATOM 2889 O O . THR B 2 559 ? 165.595 138.777 177.668 1.00 194.67 572 THR B O 1
ATOM 2893 N N . THR B 2 560 ? 164.399 140.060 179.093 1.00 193.91 573 THR B N 1
ATOM 2894 C CA . THR B 2 560 ? 164.134 138.995 180.056 1.00 193.91 573 THR B CA 1
ATOM 2895 C C . THR B 2 560 ? 163.037 138.142 179.438 1.00 193.91 573 THR B C 1
ATOM 2896 O O . THR B 2 560 ? 161.845 138.357 179.662 1.00 193.91 573 THR B O 1
ATOM 2900 N N . ASP B 2 561 ? 163.459 137.165 178.634 1.00 205.56 574 ASP B N 1
ATOM 2901 C CA . ASP B 2 561 ? 162.541 136.492 177.724 1.00 205.56 574 ASP B CA 1
ATOM 2902 C C . ASP B 2 561 ? 161.444 135.746 178.461 1.00 205.56 574 ASP B C 1
ATOM 2903 O O . ASP B 2 561 ? 160.261 135.903 178.140 1.00 205.56 574 ASP B O 1
ATOM 2908 N N . ALA B 2 562 ? 161.813 134.938 179.446 1.00 200.36 575 ALA B N 1
ATOM 2909 C CA . ALA B 2 562 ? 160.905 133.954 180.001 1.00 200.36 575 ALA B CA 1
ATOM 2910 C C . ALA B 2 562 ? 160.946 133.994 181.518 1.00 200.36 575 ALA B C 1
ATOM 2911 O O . ALA B 2 562 ? 161.873 134.534 182.129 1.00 200.36 575 ALA B O 1
ATOM 2913 N N . VAL B 2 563 ? 159.921 133.395 182.119 1.00 200.00 576 VAL B N 1
ATOM 2914 C CA . VAL B 2 563 ? 159.799 133.351 183.568 1.00 200.00 576 VAL B CA 1
ATOM 2915 C C . VAL B 2 563 ? 159.244 131.983 183.934 1.00 200.00 576 VAL B C 1
ATOM 2916 O O . VAL B 2 563 ? 158.501 131.366 183.164 1.00 200.00 576 VAL B O 1
ATOM 2920 N N . ARG B 2 564 ? 159.632 131.491 185.105 1.00 200.30 577 ARG B N 1
ATOM 2921 C CA . ARG B 2 564 ? 159.352 130.127 185.529 1.00 200.30 577 ARG B CA 1
ATOM 2922 C C . ARG B 2 564 ? 158.664 130.129 186.886 1.00 200.30 577 ARG B C 1
ATOM 2923 O O . ARG B 2 564 ? 159.162 130.735 187.841 1.00 200.30 577 ARG B O 1
ATOM 2931 N N . ASP B 2 565 ? 157.523 129.458 186.961 1.00 190.12 578 ASP B N 1
ATOM 2932 C CA . ASP B 2 565 ? 156.809 129.330 188.223 1.00 190.12 578 ASP B CA 1
ATOM 2933 C C . ASP B 2 565 ? 157.609 128.443 189.171 1.00 190.12 578 ASP B C 1
ATOM 2934 O O . ASP B 2 565 ? 158.255 127.490 188.721 1.00 190.12 578 ASP B O 1
ATOM 2939 N N . PRO B 2 566 ? 157.620 128.733 190.473 1.00 191.59 579 PRO B N 1
ATOM 2940 C CA . PRO B 2 566 ? 158.382 127.888 191.402 1.00 191.59 579 PRO B CA 1
ATOM 2941 C C . PRO B 2 566 ? 157.805 126.487 191.532 1.00 191.59 579 PRO B C 1
ATOM 2942 O O . PRO B 2 566 ? 158.549 125.502 191.505 1.00 191.59 579 PRO B O 1
ATOM 2946 N N . GLN B 2 567 ? 156.484 126.385 191.671 1.00 188.92 580 GLN B N 1
ATOM 2947 C CA . GLN B 2 567 ? 155.836 125.087 191.807 1.00 188.92 580 GLN B CA 1
ATOM 2948 C C . GLN B 2 567 ? 155.928 124.320 190.493 1.00 188.92 580 GLN B C 1
ATOM 2949 O O . GLN B 2 567 ? 156.505 123.229 190.442 1.00 188.92 580 GLN B O 1
ATOM 2955 N N . THR B 2 568 ? 155.377 124.889 189.422 1.00 191.24 581 THR B N 1
ATOM 2956 C CA . THR B 2 568 ? 155.401 124.260 188.108 1.00 191.24 581 THR B CA 1
ATOM 2957 C C . THR B 2 568 ? 156.575 124.795 187.300 1.00 191.24 581 THR B C 1
ATOM 2958 O O . THR B 2 568 ? 156.699 126.007 187.101 1.00 191.24 581 THR B O 1
ATOM 2962 N N . LEU B 2 569 ? 157.413 123.889 186.810 1.00 201.70 582 LEU B N 1
ATOM 2963 C CA . LEU B 2 569 ? 158.637 124.251 186.096 1.00 201.70 582 LEU B CA 1
ATOM 2964 C C . LEU B 2 569 ? 158.386 124.754 184.684 1.00 201.70 582 LEU B C 1
ATOM 2965 O O . LEU B 2 569 ? 159.351 124.866 183.917 1.00 201.70 582 LEU B O 1
ATOM 2970 N N . GLU B 2 570 ? 157.141 125.050 184.321 1.00 203.60 583 GLU B N 1
ATOM 2971 C CA . GLU B 2 570 ? 156.831 125.508 182.976 1.00 203.60 583 GLU B CA 1
ATOM 2972 C C . GLU B 2 570 ? 157.482 126.858 182.688 1.00 203.60 583 GLU B C 1
ATOM 2973 O O . GLU B 2 570 ? 157.626 127.709 183.570 1.00 203.60 583 GLU B O 1
ATOM 2979 N N . ILE B 2 571 ? 157.874 127.044 181.430 1.00 206.65 584 ILE B N 1
ATOM 2980 C CA . ILE B 2 571 ? 158.565 128.245 180.972 1.00 206.65 584 ILE B CA 1
ATOM 2981 C C . ILE B 2 571 ? 157.564 129.100 180.207 1.00 206.65 584 ILE B C 1
ATOM 2982 O O . ILE B 2 571 ? 156.976 128.641 179.220 1.00 206.65 584 ILE B O 1
ATOM 2987 N N . LEU B 2 572 ? 157.362 130.339 180.654 1.00 200.44 585 LEU B N 1
ATOM 2988 C CA . LEU B 2 572 ? 156.324 131.206 180.109 1.00 200.44 585 LEU B CA 1
ATOM 2989 C C . LEU B 2 572 ? 156.954 132.492 179.589 1.00 200.44 585 LEU B C 1
ATOM 2990 O O . LEU B 2 572 ? 157.682 133.167 180.323 1.00 200.44 585 LEU B O 1
ATOM 2995 N N . ASP B 2 573 ? 156.677 132.826 178.331 1.00 197.85 586 ASP B N 1
ATOM 2996 C CA . ASP B 2 573 ? 157.065 134.113 177.773 1.00 197.85 586 ASP B CA 1
ATOM 2997 C C . ASP B 2 573 ? 155.882 135.077 177.792 1.00 197.85 586 ASP B C 1
ATOM 2998 O O . ASP B 2 573 ? 154.728 134.671 177.944 1.00 197.85 586 ASP B O 1
ATOM 3003 N N . ILE B 2 574 ? 156.180 136.364 177.643 1.00 192.71 587 ILE B N 1
ATOM 3004 C CA . ILE B 2 574 ? 155.201 137.428 177.831 1.00 192.71 587 ILE B CA 1
ATOM 3005 C C . ILE B 2 574 ? 154.947 138.136 176.510 1.00 192.71 587 ILE B C 1
ATOM 3006 O O . ILE B 2 574 ? 155.840 138.239 175.664 1.00 192.71 587 ILE B O 1
ATOM 3011 N N . THR B 2 575 ? 153.710 138.607 176.324 1.00 186.69 588 THR B N 1
ATOM 3012 C CA . THR B 2 575 ? 153.386 139.532 175.242 1.00 186.69 588 THR B CA 1
ATOM 3013 C C . THR B 2 575 ? 152.521 140.666 175.790 1.00 186.69 588 THR B C 1
ATOM 3014 O O . THR B 2 575 ? 151.552 140.426 176.534 1.00 186.69 588 THR B O 1
ATOM 3018 N N . PRO B 2 576 ? 152.894 141.915 175.508 1.00 188.52 589 PRO B N 1
ATOM 3019 C CA . PRO B 2 576 ? 152.173 143.063 176.070 1.00 188.52 589 PRO B CA 1
ATOM 3020 C C . PRO B 2 576 ? 150.760 143.186 175.524 1.00 188.52 589 PRO B C 1
ATOM 3021 O O . PRO B 2 576 ? 150.459 142.774 174.402 1.00 188.52 589 PRO B O 1
ATOM 3025 N N . CYS B 2 577 ? 149.888 143.765 176.345 1.00 205.49 590 CYS B N 1
ATOM 3026 C CA . CYS B 2 577 ? 148.547 144.113 175.902 1.00 205.49 590 CYS B CA 1
ATOM 3027 C C . CYS B 2 577 ? 148.540 145.500 175.264 1.00 205.49 590 CYS B C 1
ATOM 3028 O O . CYS B 2 577 ? 149.543 146.218 175.274 1.00 205.49 590 CYS B O 1
ATOM 3031 N N . SER B 2 578 ? 147.396 145.870 174.696 1.00 247.32 591 SER B N 1
ATOM 3032 C CA . SER B 2 578 ? 147.212 147.207 174.138 1.00 247.32 591 SER B CA 1
ATOM 3033 C C . SER B 2 578 ? 147.262 148.278 175.222 1.00 247.32 591 SER B C 1
ATOM 3034 O O . SER B 2 578 ? 146.434 149.190 175.244 1.00 247.32 591 SER B O 1
#

Inte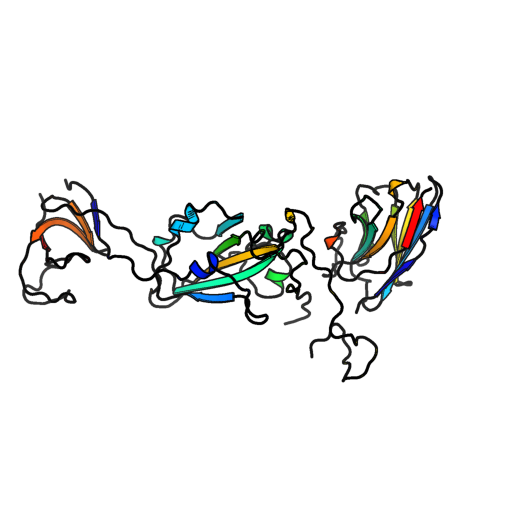rPro domains:
  IPR002552 Spike glycoprotein S2, coronavirus [PF01601] (711-1232)
  IPR018548 Spike (S) protein S1 subunit, receptor-binding domain, betacoronavirus [PF09408] (349-526)
  IPR018548 Spike (S) protein S1 subunit, receptor-binding domain, betacoronavirus [PS51921] (334-527)
  IPR032500 Spike glycoprotein S1, N-terminal domain, betacoronavirus-like [PF16451] (33-337)
  IPR032500 Spike glycoprotein S1, N-terminal domain, betacoronavirus-like [PS51922] (9-303)
  IPR036326 Spike S1 subunit, receptor binding domain superfamily, betacoronavirus [SSF143587] (333-516)
  IPR042578 Spike glycoprotein, betacoronavirus [MF_04099] (2-1273)
  IPR043002 Spike glycoprotein, N-terminal domain superfamily [G3DSA:2.60.120.960] (28-307)
  IPR043473 Spike glycoprotein S2 superfamily, coronavirus [SSF111474] (909-1026)
  IPR043473 Spike glycoprotein S2 superfamily, coronavirus [SSF111474] (1159-1211)
  IPR043607 Coronavirus spike glycoprotein S1, C-terminal [PF19209] (536-591)
  IPR044341 Spike (S) protein S1 subunit, N-terminal domain, SARS-CoV-like [cd21624] (13-304)
  IPR044366 Spike (S) protein S1 subunit, receptor-binding domain, SARS-CoV-2 [cd21480] (319-541)
  IPR044873 Spike glycoprotein S2, coronavirus, heptad repeat 1 [PS51923] (896-1001)
  IPR044874 Spike glycoprotein S2, coronavirus, heptad repeat 2 [PS51924] (1143-1225)

Organism: Severe acute respiratory syndrome coronavirus 2 (NCBI:txid2697049)

Foldseek 3Di:
DKAKDKDWADEAEFQAKTKIKIAIDPDQQQQFKKFKWWDAVVGDIWTAWMFGNLVRQIAGDPVCPPFKDWGADNVRRMIMIMGGRDDQVPFTWMKMAGAPDGDHDNDYDDTDPVRHDDIYPTDTHGHD/DFDEAFEFEDDFDFEWVPVCVVPVQDADDPVPQDKDKDFQGAYECPCVVPVPPFDDKAFDDDDPVCQQVDFFHIKIKGKDKFWLLCPVQPDALHDDFCQVPPDDAHNRQGWIKGKGDPPPRPADQAFDPSDDDDGDDDDPVDFPDDDDQPPPDDPSDDDPDDDDDGHQPDDPSTGMIMMIIIGGHHDPDPGRYGYDDDTDDDDAQGFYWYAYVNDTDTFHKDFDDDDDDQVDQDDPPPPDDSAWDARNVHRTTIGGDHDD

Sequence (388 aa):
QVQLQESGGGAVQPGGSLGLSCTASGFNFETSTVGWFRQAPGKENEGVSCINKGYEDTNYADSVKGRFTISRDAAKNTVYLQMDSLQPEDTATYYCAAHNEPYFCDYSGRFRWNEYSYYGQGTQVTVSQPTESIVRFPNITNLCPFGEVFNATRFASVYAWNRKRISNCVADYSVLYNSASFSTFKCYGVSPTKLNDLCFTNVYADSFVIRGDEVRQIAPGQTGKIADYNYKLPDDFTGCVIAWNSNNLDSKVGGNYNYLYRLFRKSNIYQAGSTPCNGVEGFNCYFPLQSYGFQPTNGVGYQPYRVVVLSFELLHAPATVCGPKKSTNLVKNKCVNFNFNGLTGTGVLTESNKKFLPFQQFGRDIADTTDAVRDPQTLEILDITPCS

GO terms:
  GO:0044228 host cell surface (C, IDA)
  GO:0005768 endosome (C, IDA)
  GO:0039660 structural constituent of virion (F, IDA)
  GO:0019062 virion attachment to host cell (P, IDA)
  GO:0046718 symbiont entry into host cell (P, IDA)
  GO:0098670 entry receptor-mediated virion attachment to host cell (P, IDA)
  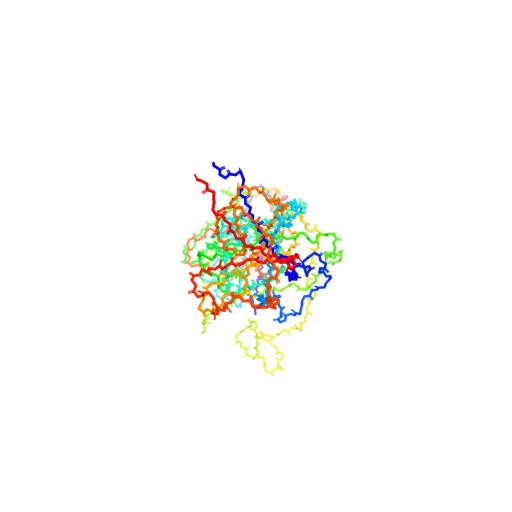GO:0140522 fusogenic activity (F, IDA)
  GO:0046789 host cell surface receptor binding (F, IDA)
  GO:0048018 receptor ligand activity (F, IDA)
  GO:0043655 host extracellular region (C, IC)
  GO:0044173 host cell endoplasmic reticulum-Golgi intermediate compartment membrane (C, EXP)
  GO:0055036 virion membrane (C, EXP)
  GO:0020002 host cell plasma membrane (C, EXP)
  GO:0005515 protein binding (F, IPI)
  GO:0055036 virion membrane (C, TAS)
  GO:0005886 plasma membrane (C, TAS)
  GO:0042802 identical protein binding (F, IPI)
  GO:0046598 positive regulation of viral entry into host cell (P, IDA)
  GO:0016020 membrane (C, IDA)
  GO:0019031 viral envelope (C, IDA)